Protein AF-A0A8C5EIG4-F1 (afdb_monomer)

Secondary structure (DSSP, 8-state):
-HHHHHHHHHHHHT-----------------------------------S-----------HHHHTTTS----HHHHHHHHHHHHHHHHHHHHHHHHHHHHHTT-GGGTTTEEE--GGGT-EEE---HHHHIIIIISHHHHHHHHHHHHHHHHHHHHH-GGGHHHHHHHHHHHHHHHHHHHHHHHHHHHHHHHHHHHHTT--HHHHHHHHHHHHHHTTSTTHHHHHHGGG-SS-TTHHHHHHHHHHHHHHHHHHHHHHHHH-SSS---HHHHHHHHS-GGGTSSS----HHHHHHHHT-------TTHHHHHHHHHHHHHHHHHHHHHHHTT--TTHHHH-HHHHTTS-HHHHHHHHHHHHHHHHHHHHHHHHHHHHHHHHTT--PPPPPPPGGG--SGGG--S-HHHHHHHIIIIIHHHHTTS--HHHHHHHHHHHHHHHHHHH---HHHHHHHHHHHHHHHHHHHHHHHHTSTTHHHHHHSS-HHHHHHHHHHHHHHHHHHHHHHHHHHHT-HHHHHHHHIIIIIISTTHHHHHHHHHHHHHHHHHHHHHHHHHHHHSPPPPPPPPPP------------------------------

Structure (mmCIF, N/CA/C/O backbone):
data_AF-A0A8C5EIG4-F1
#
_entry.id   AF-A0A8C5EIG4-F1
#
loop_
_atom_site.group_PDB
_atom_site.id
_atom_site.type_symbol
_atom_site.label_atom_id
_atom_site.label_alt_id
_atom_site.label_comp_id
_atom_site.label_asym_id
_atom_site.label_entity_id
_atom_site.label_seq_id
_atom_site.pdbx_PDB_ins_code
_atom_site.Cartn_x
_atom_site.Cartn_y
_atom_site.Cartn_z
_atom_site.occupancy
_atom_site.B_iso_or_equiv
_atom_site.auth_seq_id
_atom_site.auth_comp_id
_atom_site.auth_asym_id
_atom_site.auth_atom_id
_atom_site.pdbx_PDB_model_num
ATOM 1 N N . MET A 1 1 ? -0.399 0.894 -3.585 1.00 27.52 1 MET A N 1
ATOM 2 C CA . MET A 1 1 ? -1.301 0.373 -4.623 1.00 27.52 1 MET A CA 1
ATOM 3 C C . MET A 1 1 ? -2.767 0.634 -4.328 1.00 27.52 1 MET A C 1
ATOM 5 O O . MET A 1 1 ? -3.418 1.225 -5.170 1.00 27.52 1 MET A O 1
ATOM 9 N N . TRP A 1 2 ? -3.322 0.223 -3.180 1.00 36.66 2 TRP A N 1
ATOM 10 C CA . TRP A 1 2 ? -4.748 0.441 -2.827 1.00 36.66 2 TRP A CA 1
ATOM 11 C C . TRP A 1 2 ? -5.197 1.900 -3.013 1.00 36.66 2 TRP A C 1
ATOM 13 O O . TRP A 1 2 ? -6.252 2.173 -3.571 1.00 36.66 2 TRP A O 1
ATOM 23 N N . VAL A 1 3 ? -4.299 2.810 -2.641 1.00 33.59 3 VAL A N 1
ATOM 24 C CA . VAL A 1 3 ? -4.380 4.276 -2.707 1.00 33.59 3 VAL A CA 1
ATOM 25 C C . VAL A 1 3 ? -4.205 4.839 -4.145 1.00 33.59 3 VAL A C 1
ATOM 27 O O . VAL A 1 3 ? -4.353 6.024 -4.383 1.00 33.59 3 VAL A O 1
ATOM 30 N N . ALA A 1 4 ? -3.904 4.022 -5.156 1.00 31.56 4 ALA A N 1
ATOM 31 C CA . ALA A 1 4 ? -3.732 4.466 -6.555 1.00 31.56 4 ALA A CA 1
ATOM 32 C C . ALA A 1 4 ? -4.567 3.650 -7.566 1.00 31.56 4 ALA A C 1
ATOM 34 O O . ALA A 1 4 ? -4.999 4.170 -8.596 1.00 31.56 4 ALA A O 1
ATOM 35 N N . LEU A 1 5 ? -4.934 2.415 -7.204 1.00 35.84 5 LEU A N 1
ATOM 36 C CA . LEU A 1 5 ? -6.149 1.761 -7.697 1.00 35.84 5 LEU A CA 1
ATOM 37 C C . LEU A 1 5 ? -7.374 2.652 -7.467 1.00 35.84 5 LEU A C 1
ATOM 39 O O . LEU A 1 5 ? -8.255 2.703 -8.319 1.00 35.84 5 LEU A O 1
ATOM 43 N N . TRP A 1 6 ? -7.394 3.384 -6.350 1.00 38.66 6 TRP A N 1
ATOM 44 C CA . TRP A 1 6 ? -8.413 4.376 -6.034 1.00 38.66 6 TRP A CA 1
ATOM 45 C C . TRP A 1 6 ? -8.579 5.439 -7.135 1.00 38.66 6 TRP A C 1
ATOM 47 O O . TRP A 1 6 ? -9.664 5.561 -7.707 1.00 38.66 6 TRP A O 1
ATOM 57 N N . ASP A 1 7 ? -7.502 6.136 -7.517 1.00 35.16 7 ASP A N 1
ATOM 58 C CA . ASP A 1 7 ? -7.537 7.108 -8.621 1.00 35.16 7 ASP A CA 1
ATOM 59 C C . ASP A 1 7 ? -7.853 6.440 -9.976 1.00 35.16 7 ASP A C 1
ATOM 61 O O . ASP A 1 7 ? -8.598 7.006 -10.777 1.00 35.16 7 ASP A O 1
ATOM 65 N N . SER A 1 8 ? -7.392 5.205 -10.222 1.00 30.33 8 SER A N 1
ATOM 66 C CA . SER A 1 8 ? -7.729 4.453 -11.447 1.00 30.33 8 SER A CA 1
ATOM 67 C C . SER A 1 8 ? -9.223 4.099 -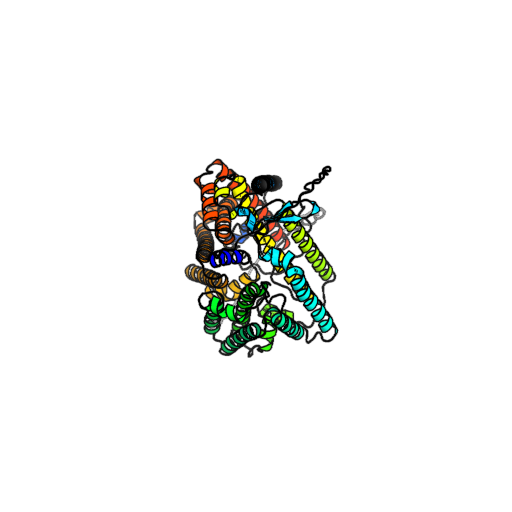11.553 1.00 30.33 8 SER A C 1
ATOM 69 O O . SER A 1 8 ? -9.806 4.191 -12.635 1.00 30.33 8 SER A O 1
ATOM 71 N N . VAL A 1 9 ? -9.874 3.735 -10.443 1.00 31.94 9 VAL A N 1
ATOM 72 C CA . VAL A 1 9 ? -11.332 3.518 -10.374 1.00 31.94 9 VAL A CA 1
ATOM 73 C C . VAL A 1 9 ? -12.079 4.848 -10.534 1.00 31.94 9 VAL A C 1
ATOM 75 O O . VAL A 1 9 ? -13.035 4.935 -11.308 1.00 31.94 9 VAL A O 1
ATOM 78 N N . ARG A 1 10 ? -11.610 5.912 -9.872 1.00 34.78 10 ARG A N 1
ATOM 79 C CA . ARG A 1 10 ? -12.217 7.250 -9.922 1.00 34.78 10 ARG A CA 1
ATOM 80 C C . ARG A 1 10 ? -12.170 7.873 -11.323 1.00 34.78 10 ARG A C 1
ATOM 82 O O . ARG A 1 10 ? -13.164 8.442 -11.768 1.00 34.78 10 ARG A O 1
ATOM 89 N N . MET A 1 11 ? -11.059 7.715 -12.045 1.00 26.83 11 MET A N 1
ATOM 90 C CA . MET A 1 11 ? -10.893 8.182 -13.430 1.00 26.83 11 MET A CA 1
ATOM 91 C C . MET A 1 11 ? -11.900 7.537 -14.394 1.00 26.83 11 MET A C 1
ATOM 93 O O . MET A 1 11 ? -12.436 8.223 -15.265 1.00 26.83 11 MET A O 1
ATOM 97 N N . LEU A 1 12 ? -12.210 6.248 -14.210 1.00 27.17 12 LEU A N 1
ATOM 98 C CA . LEU A 1 12 ? -13.234 5.547 -14.994 1.00 27.17 12 LEU A CA 1
ATOM 99 C C . LEU A 1 12 ? -14.658 6.029 -14.664 1.00 27.17 12 LEU A C 1
ATOM 101 O O . LEU A 1 12 ? -15.499 6.080 -15.557 1.00 27.17 12 LEU A O 1
ATOM 105 N N . SER A 1 13 ? -14.919 6.428 -13.415 1.00 25.39 13 SER A N 1
ATOM 106 C CA . SER A 1 13 ? -16.232 6.924 -12.975 1.00 25.39 13 SER A CA 1
ATOM 107 C C . SER A 1 13 ? -16.555 8.356 -13.426 1.00 25.39 13 SER A C 1
ATOM 109 O O . SER A 1 13 ? -17.727 8.724 -13.451 1.00 25.39 13 SER A O 1
ATOM 111 N N . LEU A 1 14 ? -15.551 9.181 -13.747 1.00 26.09 14 LEU A N 1
ATOM 112 C CA . LEU A 1 14 ? -15.729 10.616 -14.033 1.00 26.09 14 LEU A CA 1
ATOM 113 C C . LEU A 1 14 ? -15.746 10.971 -15.531 1.00 26.09 14 LEU A C 1
ATOM 115 O O . LEU A 1 14 ? -15.871 12.142 -15.886 1.00 26.09 14 LEU A O 1
ATOM 119 N N . HIS A 1 15 ? -15.646 9.995 -16.437 1.00 23.23 15 HIS A N 1
ATOM 120 C CA . HIS A 1 15 ? -15.673 10.229 -17.889 1.00 23.23 15 HIS A CA 1
ATOM 121 C C . HIS A 1 15 ? -17.099 10.319 -18.478 1.00 23.23 15 HIS A C 1
ATOM 123 O O . HIS A 1 15 ? -17.448 9.619 -19.427 1.00 23.23 15 HIS A O 1
ATOM 129 N N . SER A 1 16 ? -17.901 11.254 -17.955 1.00 21.31 16 SER A N 1
ATOM 130 C CA . SER A 1 16 ? -19.108 11.772 -18.619 1.00 21.31 16 SER A CA 1
ATOM 131 C C . SER A 1 16 ? -18.923 13.276 -18.893 1.00 21.31 16 SER A C 1
ATOM 133 O O . SER A 1 16 ? -18.893 14.065 -17.947 1.00 21.31 16 SER A O 1
ATOM 135 N N . PRO A 1 17 ? -18.692 13.704 -20.151 1.00 22.86 17 PRO A N 1
ATOM 136 C CA . PRO A 1 17 ? -18.128 15.025 -20.426 1.00 22.86 17 PRO A CA 1
ATOM 137 C C . PRO A 1 17 ? -19.182 16.137 -20.540 1.00 22.86 17 PRO A C 1
ATOM 139 O O . PRO A 1 17 ? -19.817 16.302 -21.583 1.00 22.86 17 PRO A O 1
ATOM 142 N N . VAL A 1 18 ? -19.271 16.990 -19.518 1.00 21.23 18 VAL A N 1
ATOM 143 C CA . VAL A 1 18 ? -19.865 18.333 -19.638 1.00 21.23 18 VAL A CA 1
ATOM 144 C C . VAL A 1 18 ? -18.753 19.335 -19.967 1.00 21.23 18 VAL A C 1
ATOM 146 O O . VAL A 1 18 ? -17.718 19.367 -19.305 1.00 21.23 18 VAL A O 1
ATOM 149 N N . LYS A 1 19 ? -18.942 20.139 -21.019 1.00 21.02 19 LYS A N 1
ATOM 150 C CA . LYS A 1 19 ? -18.007 21.208 -21.408 1.00 21.02 19 LYS A CA 1
ATOM 151 C C . LYS A 1 19 ? -18.289 22.490 -20.628 1.00 21.02 19 LYS A C 1
ATOM 153 O O . LYS A 1 19 ? -19.451 22.854 -20.477 1.00 21.02 19 LYS A O 1
ATOM 158 N N . GLN A 1 20 ? -17.238 23.238 -20.306 1.00 22.11 20 GLN A N 1
ATOM 159 C CA . GLN A 1 20 ? -17.306 24.689 -20.118 1.00 22.11 20 GLN A CA 1
ATOM 160 C C . GLN A 1 20 ? -16.006 25.335 -20.613 1.00 22.11 20 GLN A C 1
ATOM 162 O O . GLN A 1 20 ? -14.933 24.735 -20.520 1.00 22.11 20 GLN A O 1
ATOM 167 N N . ASP A 1 21 ? -16.127 26.515 -21.219 1.00 21.12 21 ASP A N 1
ATOM 168 C CA . ASP A 1 21 ? -15.079 27.110 -22.050 1.00 21.12 21 ASP A CA 1
ATOM 169 C C . ASP A 1 21 ? -14.140 28.059 -21.289 1.00 21.12 21 ASP A C 1
ATOM 171 O O . ASP A 1 21 ? -14.494 28.693 -20.296 1.00 21.12 21 ASP A O 1
ATOM 175 N N . THR A 1 22 ? -12.907 28.160 -21.784 1.00 23.73 22 THR A N 1
ATOM 176 C CA . THR A 1 22 ? -11.833 28.977 -21.205 1.00 23.73 22 THR A CA 1
ATOM 177 C C . THR A 1 22 ? -11.807 30.396 -21.761 1.00 23.73 22 THR A C 1
ATOM 179 O O . THR A 1 22 ? -11.866 30.567 -22.978 1.00 23.73 22 THR A O 1
ATOM 182 N N . HIS A 1 23 ? -11.500 31.385 -20.918 1.00 22.39 23 HIS A N 1
ATOM 183 C CA . HIS A 1 23 ? -10.892 32.643 -21.362 1.00 22.39 23 HIS A CA 1
ATOM 184 C C . HIS A 1 23 ? -9.592 32.936 -20.603 1.00 22.39 23 HIS A C 1
ATOM 186 O O . HIS A 1 23 ? -9.437 32.600 -19.431 1.00 22.39 23 HIS A O 1
ATOM 192 N N . THR A 1 24 ? -8.632 33.531 -21.309 1.00 23.77 24 THR A N 1
ATOM 193 C CA . THR A 1 24 ? -7.235 33.704 -20.884 1.00 23.77 24 THR A CA 1
ATOM 194 C C . THR A 1 24 ? -6.814 35.164 -20.947 1.00 23.77 24 THR A C 1
ATOM 196 O O . THR A 1 24 ? -7.150 35.832 -21.921 1.00 23.77 24 THR A O 1
ATOM 199 N N . HIS A 1 25 ? -5.948 35.607 -20.035 1.00 23.28 25 HIS A N 1
ATOM 200 C CA . HIS A 1 25 ? -5.066 36.752 -20.283 1.00 23.28 25 HIS A CA 1
ATOM 201 C C . HIS A 1 25 ? -3.641 36.473 -19.794 1.00 23.28 25 HIS A C 1
ATOM 203 O O . HIS A 1 25 ? -3.420 35.738 -18.834 1.00 23.28 25 HIS A O 1
ATOM 209 N N . THR A 1 26 ? -2.668 37.043 -20.503 1.00 23.06 26 THR A N 1
ATOM 210 C CA . THR A 1 26 ? -1.229 36.791 -20.353 1.00 23.06 26 THR A CA 1
ATOM 211 C C . THR A 1 26 ? -0.468 38.098 -20.198 1.00 23.06 26 THR A C 1
ATOM 213 O O . THR A 1 26 ? -0.736 39.027 -20.953 1.00 23.06 26 THR A O 1
ATOM 216 N N . HIS A 1 27 ? 0.564 38.128 -19.354 1.00 22.98 27 HIS A N 1
ATOM 217 C CA . HIS A 1 27 ? 1.661 39.090 -19.486 1.00 22.98 27 HIS A CA 1
ATOM 218 C C . HIS A 1 27 ? 3.011 38.425 -19.196 1.00 22.98 27 HIS A C 1
ATOM 220 O O . HIS A 1 27 ? 3.109 37.485 -18.410 1.00 22.98 27 HIS A O 1
ATOM 226 N N . THR A 1 28 ? 4.049 38.907 -19.875 1.00 23.00 28 THR A N 1
ATOM 227 C CA . THR A 1 28 ? 5.405 38.343 -19.888 1.00 23.00 28 THR A CA 1
ATOM 228 C C . THR A 1 28 ? 6.427 39.380 -19.450 1.00 23.00 28 THR A C 1
ATOM 230 O O . THR A 1 28 ? 6.389 40.494 -19.962 1.00 23.00 28 THR A O 1
ATOM 233 N N . HIS A 1 29 ? 7.415 38.992 -18.642 1.00 23.16 29 HIS A N 1
ATOM 234 C CA . HIS A 1 29 ? 8.705 39.686 -18.587 1.00 23.16 29 HIS A CA 1
ATOM 235 C C . HIS A 1 29 ? 9.853 38.692 -18.381 1.00 23.16 29 HIS A C 1
ATOM 237 O O . HIS A 1 29 ? 9.710 37.681 -17.697 1.00 23.16 29 HIS A O 1
ATOM 243 N N . THR A 1 30 ? 10.993 38.974 -19.009 1.00 23.08 30 THR A N 1
ATOM 244 C CA . THR A 1 30 ? 12.170 38.096 -19.068 1.00 23.08 30 THR A CA 1
ATOM 245 C C . THR A 1 30 ? 13.376 38.733 -18.393 1.00 23.08 30 THR A C 1
ATOM 247 O O . THR A 1 30 ? 13.726 39.854 -18.752 1.00 23.08 30 THR A O 1
ATOM 250 N N . HIS A 1 31 ? 14.102 37.991 -17.554 1.00 22.64 31 HIS A N 1
ATOM 251 C CA . HIS A 1 31 ? 15.496 38.304 -17.221 1.00 22.64 31 HIS A CA 1
ATOM 252 C C . HIS A 1 31 ? 16.351 37.030 -17.144 1.00 22.64 31 HIS A C 1
ATOM 254 O O . HIS A 1 31 ? 15.894 35.976 -16.709 1.00 22.64 31 HIS A O 1
ATOM 260 N N . ARG A 1 32 ? 17.607 37.131 -17.596 1.00 21.91 32 ARG A N 1
ATOM 261 C CA . ARG A 1 32 ? 18.649 36.101 -17.426 1.00 21.91 32 ARG A CA 1
ATOM 262 C C . ARG A 1 32 ? 19.338 36.293 -16.071 1.00 21.91 32 ARG A C 1
ATOM 264 O O . ARG A 1 32 ? 19.557 37.443 -15.709 1.00 21.91 32 ARG A O 1
ATOM 271 N N . VAL A 1 33 ? 19.857 35.217 -15.463 1.00 22.61 33 VAL A N 1
ATOM 272 C CA . VAL A 1 33 ? 21.291 35.099 -15.095 1.00 22.61 33 VAL A CA 1
ATOM 273 C C . VAL A 1 33 ? 21.657 33.682 -14.601 1.00 22.61 33 VAL A C 1
ATOM 275 O O . VAL A 1 33 ? 20.936 33.083 -13.822 1.00 22.61 33 VAL A O 1
ATOM 278 N N . ARG A 1 34 ? 22.798 33.203 -15.123 1.00 21.47 34 ARG A N 1
ATOM 279 C CA . ARG A 1 34 ? 23.770 32.158 -14.703 1.00 21.47 34 ARG A CA 1
ATOM 280 C C . ARG A 1 34 ? 23.363 30.948 -13.828 1.00 21.47 34 ARG A C 1
ATOM 282 O O . ARG A 1 34 ? 22.734 31.042 -12.787 1.00 21.47 34 ARG A O 1
ATOM 289 N N . SER A 1 35 ? 23.918 29.809 -14.241 1.00 21.39 35 SER A N 1
ATOM 290 C CA . SER A 1 35 ? 23.929 28.490 -13.598 1.00 21.39 35 SER A CA 1
ATOM 291 C C . SER A 1 35 ? 24.806 28.382 -12.344 1.00 21.39 35 SER A C 1
ATOM 293 O O . SER A 1 35 ? 25.901 28.944 -12.314 1.00 21.39 35 SER A O 1
ATOM 295 N N . VAL A 1 36 ? 24.420 27.493 -11.423 1.00 21.20 36 VAL A N 1
ATOM 296 C CA . VAL A 1 36 ? 25.326 26.804 -10.485 1.00 21.20 36 VAL A CA 1
ATOM 297 C C . VAL A 1 36 ? 24.981 25.310 -10.510 1.00 21.20 36 VAL A C 1
ATOM 299 O O . VAL A 1 36 ? 23.816 24.953 -10.353 1.00 21.20 36 VAL A O 1
ATOM 302 N N . ASN A 1 37 ? 25.972 24.442 -10.730 1.00 21.41 37 ASN A N 1
ATOM 303 C CA . ASN A 1 37 ? 25.786 22.988 -10.762 1.00 21.41 37 ASN A CA 1
ATOM 304 C C . ASN A 1 37 ? 26.067 22.373 -9.387 1.00 21.41 37 ASN A C 1
ATOM 306 O O . ASN A 1 37 ? 27.192 22.477 -8.909 1.00 21.41 37 ASN A O 1
ATOM 310 N N . TRP A 1 38 ? 25.103 21.634 -8.835 1.00 19.67 38 TRP A N 1
ATOM 311 C CA . TRP A 1 38 ? 25.338 20.606 -7.816 1.00 19.67 38 TRP A CA 1
ATOM 312 C C . TRP A 1 38 ? 24.400 19.425 -8.086 1.00 19.67 38 TRP A C 1
ATOM 314 O O . TRP A 1 38 ? 23.184 19.593 -8.101 1.00 19.67 38 TRP A O 1
ATOM 324 N N . PHE A 1 39 ? 24.964 18.243 -8.340 1.00 19.88 39 PHE A N 1
ATOM 325 C CA . PHE A 1 39 ? 24.222 17.028 -8.693 1.00 19.88 39 PHE A CA 1
ATOM 326 C C . PHE A 1 39 ? 24.734 15.823 -7.894 1.00 19.88 39 PHE A C 1
ATOM 328 O O . PHE A 1 39 ? 25.929 15.708 -7.649 1.00 19.88 39 PHE A O 1
ATOM 335 N N . PHE A 1 40 ? 23.800 14.933 -7.544 1.00 21.23 40 PHE A N 1
ATOM 336 C CA . PHE A 1 40 ? 23.971 13.539 -7.113 1.00 21.23 40 PHE A CA 1
ATOM 337 C C . PHE A 1 40 ? 25.245 13.147 -6.339 1.00 21.23 40 PHE A C 1
ATOM 339 O O . PHE A 1 40 ? 26.253 12.748 -6.919 1.00 21.23 40 PHE A O 1
ATOM 346 N N . THR A 1 41 ? 25.102 13.011 -5.021 1.00 19.91 41 THR A N 1
ATOM 347 C CA . THR A 1 41 ? 25.700 11.876 -4.300 1.00 19.91 41 THR A CA 1
ATOM 348 C C . THR A 1 41 ? 24.663 10.748 -4.172 1.00 19.91 41 THR A C 1
ATOM 350 O O . THR A 1 41 ? 23.475 11.029 -3.995 1.00 19.91 41 THR A O 1
ATOM 353 N N . PRO A 1 42 ? 25.055 9.464 -4.282 1.00 22.27 42 PRO A N 1
ATOM 354 C CA . PRO A 1 42 ? 24.137 8.350 -4.066 1.00 22.27 42 PRO A CA 1
ATOM 355 C C . PRO A 1 42 ? 23.800 8.215 -2.574 1.00 22.27 42 PRO A C 1
ATOM 357 O O . PRO A 1 42 ? 24.695 8.220 -1.727 1.00 22.27 42 PRO A O 1
ATOM 360 N N . PHE A 1 43 ? 22.515 8.061 -2.246 1.00 21.55 43 PHE A N 1
ATOM 361 C CA . PHE A 1 43 ? 22.066 7.859 -0.865 1.00 21.55 43 PHE A CA 1
ATOM 362 C C . PHE A 1 43 ? 22.603 6.531 -0.309 1.00 21.55 43 PHE A C 1
ATOM 364 O O . PHE A 1 43 ? 22.162 5.449 -0.693 1.00 21.55 43 PHE A O 1
ATOM 371 N N . ASN A 1 44 ? 23.564 6.615 0.612 1.00 21.39 44 ASN A N 1
ATOM 372 C CA . ASN A 1 44 ? 24.140 5.451 1.272 1.00 21.39 44 ASN A CA 1
ATOM 373 C C . ASN A 1 44 ? 23.171 4.928 2.349 1.00 21.39 44 ASN A C 1
ATOM 375 O O . ASN A 1 44 ? 23.014 5.548 3.401 1.00 21.39 44 ASN A O 1
ATOM 379 N N . ALA A 1 45 ? 22.517 3.793 2.089 1.00 23.69 45 ALA A N 1
ATOM 380 C CA . ALA A 1 45 ? 21.455 3.211 2.919 1.00 23.69 45 ALA A CA 1
ATOM 381 C C . ALA A 1 45 ? 21.966 2.543 4.222 1.00 23.69 45 ALA A C 1
ATOM 383 O O . ALA A 1 45 ? 21.580 1.428 4.563 1.00 23.69 45 ALA A O 1
ATOM 384 N N . SER A 1 46 ? 22.840 3.230 4.962 1.00 21.16 46 SER A N 1
ATOM 385 C CA . SER A 1 46 ? 23.545 2.722 6.149 1.00 21.16 46 SER A CA 1
ATOM 386 C C . SER A 1 46 ? 22.954 3.202 7.490 1.00 21.16 46 SER A C 1
ATOM 388 O O . SER A 1 46 ? 23.574 3.003 8.532 1.00 21.16 46 SER A O 1
ATOM 390 N N . ALA A 1 47 ? 21.780 3.846 7.482 1.00 20.67 47 ALA A N 1
ATOM 391 C CA . ALA A 1 47 ? 21.174 4.485 8.662 1.00 20.67 47 ALA A CA 1
ATOM 392 C C . ALA A 1 47 ? 19.947 3.748 9.252 1.00 20.67 47 ALA A C 1
ATOM 394 O O . ALA A 1 47 ? 19.383 4.201 10.244 1.00 20.67 47 ALA A O 1
ATOM 395 N N . HIS A 1 48 ? 19.528 2.612 8.679 1.00 25.80 48 HIS A N 1
ATOM 396 C CA . HIS A 1 48 ? 18.333 1.865 9.110 1.00 25.80 48 HIS A CA 1
ATOM 397 C C . HIS A 1 48 ? 18.659 0.605 9.925 1.00 25.80 48 HIS A C 1
ATOM 399 O O . HIS A 1 48 ? 18.335 -0.515 9.534 1.00 25.80 48 HIS A O 1
ATOM 405 N N . GLY A 1 49 ? 19.269 0.801 11.095 1.00 23.42 49 GLY A N 1
ATOM 406 C CA . GLY A 1 49 ? 19.259 -0.198 12.168 1.00 23.42 49 GLY A CA 1
ATOM 407 C C . GLY A 1 49 ? 18.012 -0.068 13.056 1.00 23.42 49 GLY A C 1
ATOM 408 O O . GLY A 1 49 ? 17.458 1.019 13.193 1.00 23.42 49 GLY A O 1
ATOM 409 N N . ASN A 1 50 ? 17.620 -1.162 13.719 1.00 25.28 50 ASN A N 1
ATOM 410 C CA . ASN A 1 50 ? 16.666 -1.190 14.845 1.00 25.28 50 ASN A CA 1
ATOM 411 C C . ASN A 1 50 ? 15.190 -0.833 14.545 1.00 25.28 50 ASN A C 1
ATOM 413 O O . ASN A 1 50 ? 14.582 -0.055 15.280 1.00 25.28 50 ASN A O 1
ATOM 417 N N . LEU A 1 51 ? 14.581 -1.438 13.515 1.00 23.80 51 LEU A N 1
ATOM 418 C CA . LEU A 1 51 ? 13.123 -1.343 13.272 1.00 23.80 51 LEU A CA 1
ATOM 419 C C . LEU A 1 51 ? 12.451 -2.641 12.764 1.00 23.80 51 LEU A C 1
ATOM 421 O O . LEU A 1 51 ? 11.291 -2.613 12.360 1.00 23.80 51 LEU A O 1
ATOM 425 N N . TYR A 1 52 ? 13.154 -3.780 12.818 1.00 22.72 52 TYR A N 1
ATOM 426 C CA . TYR A 1 52 ? 12.653 -5.089 12.358 1.00 22.72 52 TYR A CA 1
ATOM 427 C C . TYR A 1 52 ? 12.289 -6.076 13.478 1.00 22.72 52 TYR A C 1
ATOM 429 O O . TYR A 1 52 ? 11.829 -7.177 13.186 1.00 22.72 52 TYR A O 1
ATOM 437 N N . ASN A 1 53 ? 12.450 -5.698 14.748 1.00 24.75 53 ASN A N 1
ATOM 438 C CA . ASN A 1 53 ? 12.180 -6.598 15.869 1.00 24.75 53 ASN A CA 1
ATOM 439 C C . ASN A 1 53 ? 10.722 -7.102 15.875 1.00 24.75 53 ASN A C 1
ATOM 441 O O . ASN A 1 53 ? 9.796 -6.414 15.437 1.00 24.75 53 ASN A O 1
ATOM 445 N N . GLU A 1 54 ? 10.569 -8.323 16.385 1.00 26.12 54 GLU A N 1
ATOM 446 C CA . GLU A 1 54 ? 9.312 -8.977 16.760 1.00 26.12 54 GLU A CA 1
ATOM 447 C C . GLU A 1 54 ? 8.246 -9.064 15.648 1.00 26.12 54 GLU A C 1
ATOM 449 O O . GLU A 1 54 ? 7.420 -8.181 15.415 1.00 26.12 54 GLU A O 1
ATOM 454 N N . LEU A 1 55 ? 8.278 -10.193 14.943 1.00 22.92 55 LEU A N 1
ATOM 455 C CA . LEU A 1 55 ? 7.118 -10.989 14.530 1.00 22.92 55 LEU A CA 1
ATOM 456 C C . LEU A 1 55 ? 7.646 -12.416 14.285 1.00 22.92 55 LEU A C 1
ATOM 458 O O . LEU A 1 55 ? 8.730 -12.535 13.709 1.00 22.92 55 LEU A O 1
ATOM 462 N N . PRO A 1 56 ? 6.950 -13.491 14.698 1.00 21.48 56 PRO A N 1
ATOM 463 C CA . PRO A 1 56 ? 7.350 -14.842 14.322 1.00 21.48 56 PRO A CA 1
ATOM 464 C C . PRO A 1 56 ? 7.326 -15.009 12.801 1.00 21.48 56 PRO A C 1
ATOM 466 O O . PRO A 1 56 ? 6.455 -14.457 12.124 1.00 21.48 56 PRO A O 1
ATOM 469 N N . LEU A 1 57 ? 8.246 -15.813 12.268 1.00 24.70 57 LEU A N 1
ATOM 470 C CA . LEU A 1 57 ? 8.097 -16.353 10.921 1.00 24.70 57 LEU A CA 1
ATOM 471 C C . LEU A 1 57 ? 6.814 -17.193 10.893 1.00 24.70 57 LEU A C 1
ATOM 473 O O . LEU A 1 57 ? 6.733 -18.212 11.581 1.00 24.70 57 LEU A O 1
ATOM 477 N N . VAL A 1 58 ? 5.822 -16.778 10.098 1.00 26.28 58 VAL A N 1
ATOM 478 C CA . VAL A 1 58 ? 4.748 -17.686 9.666 1.00 26.28 58 VAL A CA 1
ATOM 479 C C . VAL A 1 58 ? 5.439 -18.892 9.037 1.00 26.28 58 VAL A C 1
ATOM 481 O O . VAL A 1 58 ? 6.370 -18.708 8.254 1.00 26.28 58 VAL A O 1
ATOM 484 N N . SER A 1 59 ? 5.065 -20.102 9.453 1.00 24.34 59 SER A N 1
ATOM 485 C CA . SER A 1 59 ? 5.883 -21.306 9.281 1.00 24.34 59 SER A CA 1
ATOM 486 C C . SER A 1 59 ? 6.079 -21.688 7.811 1.00 24.34 59 SER A C 1
ATOM 488 O O . SER A 1 59 ? 5.330 -22.494 7.259 1.00 24.34 59 SER A O 1
ATOM 490 N N . SER A 1 60 ? 7.113 -21.123 7.190 1.00 25.84 60 SER A N 1
ATOM 491 C CA . SER A 1 60 ? 7.575 -21.499 5.860 1.00 25.84 60 SER A CA 1
ATOM 492 C C . SER A 1 60 ? 7.969 -22.980 5.862 1.00 25.84 60 SER A C 1
ATOM 494 O O . SER A 1 60 ? 8.686 -23.403 6.775 1.00 25.84 60 SER A O 1
ATOM 496 N N . PRO A 1 61 ? 7.557 -23.782 4.863 1.00 24.42 61 PRO A N 1
ATOM 497 C CA . PRO A 1 61 ? 7.974 -25.177 4.787 1.00 24.42 61 PRO A CA 1
ATOM 498 C C . PRO A 1 61 ? 9.509 -25.267 4.682 1.00 24.42 61 PRO A C 1
ATOM 500 O O . PRO A 1 61 ? 10.130 -24.387 4.077 1.00 24.42 61 PRO A O 1
ATOM 503 N N . PRO A 1 62 ? 10.149 -26.307 5.250 1.00 25.16 62 PRO A N 1
ATOM 504 C CA . PRO A 1 62 ? 11.601 -26.327 5.476 1.00 25.16 62 PRO A CA 1
ATOM 505 C C . PRO A 1 62 ? 12.472 -26.224 4.204 1.00 25.16 62 PRO A C 1
ATOM 507 O O . PRO A 1 62 ? 13.631 -25.823 4.276 1.00 25.16 62 PRO A O 1
ATOM 510 N N . SER A 1 63 ? 11.921 -26.506 3.021 1.00 29.16 63 SER A N 1
ATOM 511 C CA . SER A 1 63 ? 12.572 -26.292 1.715 1.00 29.16 63 SER A CA 1
ATOM 512 C C . SER A 1 63 ? 12.734 -24.813 1.314 1.00 29.16 63 SER A C 1
ATOM 514 O O . SER A 1 63 ? 13.531 -24.482 0.427 1.00 29.16 63 SER A O 1
ATOM 516 N N . VAL A 1 64 ? 12.003 -23.903 1.965 1.00 35.75 64 VAL A N 1
ATOM 517 C CA . VAL A 1 64 ? 12.128 -22.449 1.784 1.00 35.75 64 VAL A CA 1
ATOM 518 C C . VAL A 1 64 ? 13.279 -21.901 2.629 1.00 35.75 64 VAL A C 1
ATOM 520 O O . VAL A 1 64 ? 14.101 -21.145 2.111 1.00 35.75 64 VAL A O 1
ATOM 523 N N . THR A 1 65 ? 13.393 -22.313 3.897 1.00 34.75 65 THR A N 1
ATOM 524 C CA . THR A 1 65 ? 14.435 -21.829 4.822 1.00 34.75 65 THR A CA 1
ATOM 525 C C . THR A 1 65 ? 15.851 -22.193 4.376 1.00 34.75 65 THR A C 1
ATOM 527 O O . THR A 1 65 ? 16.737 -21.344 4.486 1.00 34.75 65 THR A O 1
ATOM 530 N N . MET A 1 66 ? 16.063 -23.377 3.785 1.00 40.72 66 MET A N 1
ATOM 531 C CA . MET A 1 66 ? 17.385 -23.810 3.288 1.00 40.72 66 MET A CA 1
ATOM 532 C C . MET A 1 66 ? 17.985 -22.904 2.192 1.00 40.72 66 MET A C 1
ATOM 534 O O . MET A 1 66 ? 19.185 -22.947 1.956 1.00 40.72 66 MET A O 1
ATOM 538 N N . GLY A 1 67 ? 17.192 -22.052 1.528 1.00 53.41 67 GLY A N 1
ATOM 539 C CA . GLY A 1 67 ? 17.684 -21.172 0.456 1.00 53.41 67 GLY A CA 1
ATOM 540 C C . GLY A 1 67 ? 18.033 -19.734 0.867 1.00 53.41 67 GLY A C 1
ATOM 541 O O . GLY A 1 67 ? 18.567 -18.991 0.043 1.00 53.41 67 GLY A O 1
ATOM 542 N N . ILE A 1 68 ? 17.695 -19.300 2.089 1.00 60.81 68 ILE A N 1
ATOM 543 C CA . ILE A 1 68 ? 17.709 -17.868 2.458 1.00 60.81 68 ILE A CA 1
ATOM 544 C C . ILE A 1 68 ? 19.088 -17.402 2.945 1.00 60.81 68 ILE A C 1
ATOM 546 O O . ILE A 1 68 ? 19.509 -16.296 2.605 1.00 60.81 68 ILE A O 1
ATOM 550 N N . LYS A 1 69 ? 19.820 -18.227 3.709 1.00 65.31 69 LYS A N 1
ATOM 551 C CA . LYS A 1 69 ? 21.136 -17.853 4.272 1.00 65.31 69 LYS A CA 1
ATOM 552 C C . LYS A 1 69 ? 22.298 -17.915 3.261 1.00 65.31 69 LYS A C 1
ATOM 554 O O . LYS A 1 69 ? 23.352 -17.321 3.511 1.00 65.31 69 LYS A O 1
ATOM 559 N N . ALA A 1 70 ? 22.070 -18.531 2.098 1.00 80.25 70 ALA A N 1
ATOM 560 C CA . ALA A 1 70 ? 23.031 -18.778 1.022 1.00 80.25 70 ALA A CA 1
ATOM 561 C C . ALA A 1 70 ? 23.785 -17.514 0.552 1.00 80.25 70 ALA A C 1
ATOM 563 O O . ALA A 1 70 ? 23.225 -16.618 -0.096 1.00 80.25 70 ALA A O 1
ATOM 564 N N . ALA A 1 71 ? 25.080 -17.430 0.862 1.00 85.44 71 ALA A N 1
ATOM 565 C CA . ALA A 1 71 ? 25.927 -16.289 0.512 1.00 85.44 71 ALA A CA 1
ATOM 566 C C . ALA A 1 71 ? 26.384 -16.305 -0.961 1.00 85.44 71 ALA A C 1
ATOM 568 O O . ALA A 1 71 ? 26.602 -17.360 -1.553 1.00 85.44 71 ALA A O 1
ATOM 569 N N . LEU A 1 72 ? 26.600 -15.114 -1.534 1.00 91.12 72 LEU A N 1
ATOM 570 C CA . LEU A 1 72 ? 27.278 -14.934 -2.824 1.00 91.12 72 LEU A CA 1
ATOM 571 C C . LEU A 1 72 ? 28.618 -14.195 -2.647 1.00 91.12 72 LEU A C 1
ATOM 573 O O . LEU A 1 72 ? 28.775 -13.432 -1.687 1.00 91.12 72 LEU A O 1
ATOM 577 N N . PRO A 1 73 ? 29.589 -14.379 -3.563 1.00 92.62 73 PRO A N 1
ATOM 578 C CA . PRO A 1 73 ? 30.847 -13.641 -3.550 1.00 92.62 73 PRO A CA 1
ATOM 579 C C . PRO A 1 73 ? 30.642 -12.120 -3.538 1.00 92.62 73 PRO A C 1
ATOM 581 O O . PRO A 1 73 ? 29.822 -11.576 -4.276 1.00 92.62 73 PRO A O 1
ATOM 584 N N . LYS A 1 74 ? 31.443 -11.400 -2.741 1.00 91.94 74 LYS A N 1
ATOM 585 C CA . LYS A 1 74 ? 31.309 -9.936 -2.602 1.00 91.94 74 LYS A CA 1
ATOM 586 C C . LYS A 1 74 ? 31.443 -9.198 -3.941 1.00 91.94 74 LYS A C 1
ATOM 588 O O . LYS A 1 74 ? 30.696 -8.257 -4.176 1.00 91.94 74 LYS A O 1
ATOM 593 N N . TYR A 1 75 ? 32.344 -9.634 -4.829 1.00 94.31 75 TYR A N 1
ATOM 594 C CA . TYR A 1 75 ? 32.532 -9.013 -6.150 1.00 94.31 75 TYR A CA 1
ATOM 595 C C . TYR A 1 75 ? 31.289 -9.142 -7.047 1.00 94.31 75 TYR A C 1
ATOM 597 O O . TYR A 1 75 ? 30.936 -8.193 -7.741 1.00 94.31 75 TYR A O 1
ATOM 605 N N . GLU A 1 76 ? 30.591 -10.278 -6.985 1.00 94.69 76 GLU A N 1
ATOM 606 C CA . GLU A 1 76 ? 29.363 -10.552 -7.738 1.00 94.69 76 GLU A CA 1
ATOM 607 C C . GLU A 1 76 ? 28.226 -9.638 -7.256 1.00 94.69 76 GLU A C 1
ATOM 609 O O . GLU A 1 76 ? 27.547 -9.000 -8.058 1.00 94.69 76 GLU A O 1
ATOM 614 N N . LEU A 1 77 ? 28.106 -9.467 -5.936 1.00 94.19 77 LEU A N 1
ATOM 615 C CA . LEU A 1 77 ? 27.155 -8.544 -5.312 1.00 94.19 77 LEU A CA 1
ATOM 616 C C . LEU A 1 77 ? 27.459 -7.067 -5.633 1.00 94.19 77 LEU A C 1
ATOM 618 O O . LEU A 1 77 ? 26.535 -6.305 -5.922 1.00 94.19 77 LEU A O 1
ATOM 622 N N . TYR A 1 78 ? 28.733 -6.653 -5.629 1.00 95.69 78 TYR A N 1
ATOM 623 C CA . TYR A 1 78 ? 29.126 -5.301 -6.051 1.00 95.69 78 TYR A CA 1
ATOM 624 C C . TYR A 1 78 ? 28.810 -5.055 -7.532 1.00 95.69 78 TYR A C 1
ATOM 626 O O . TYR A 1 78 ? 28.293 -3.989 -7.875 1.00 95.69 78 TYR A O 1
ATOM 634 N N . PHE A 1 79 ? 29.069 -6.038 -8.398 1.00 97.19 79 PHE A N 1
ATOM 635 C CA . PHE A 1 79 ? 28.749 -5.971 -9.822 1.00 97.19 79 PHE A CA 1
ATOM 636 C C . PHE A 1 79 ? 27.238 -5.830 -10.055 1.00 97.19 79 PHE A C 1
ATOM 638 O O . PHE A 1 79 ? 26.822 -4.882 -10.720 1.00 97.19 79 PHE A O 1
ATOM 645 N N . TYR A 1 80 ? 26.407 -6.678 -9.437 1.00 96.94 80 TYR A N 1
ATOM 646 C CA . TYR A 1 80 ? 24.944 -6.577 -9.532 1.00 96.94 80 TYR A CA 1
ATOM 647 C C . TYR A 1 80 ? 24.417 -5.219 -9.050 1.00 96.94 80 TYR A C 1
ATOM 649 O O . TYR A 1 80 ? 23.595 -4.603 -9.727 1.00 96.94 80 TYR A O 1
ATOM 657 N N . ASN A 1 81 ? 24.929 -4.706 -7.927 1.00 95.62 81 ASN A N 1
ATOM 658 C CA . ASN A 1 81 ? 24.545 -3.389 -7.419 1.00 95.62 81 ASN A CA 1
ATOM 659 C C . ASN A 1 81 ? 24.988 -2.247 -8.357 1.00 95.62 81 ASN A C 1
ATOM 661 O O . ASN A 1 81 ? 24.257 -1.279 -8.543 1.00 95.62 81 ASN A O 1
ATOM 665 N N . THR A 1 82 ? 26.159 -2.366 -8.988 1.00 97.38 82 THR A N 1
ATOM 666 C CA . THR A 1 82 ? 26.669 -1.371 -9.948 1.00 97.38 82 THR A CA 1
ATOM 667 C C . THR A 1 82 ? 25.837 -1.350 -11.229 1.00 97.38 82 THR A C 1
ATOM 669 O O . THR A 1 82 ? 25.426 -0.277 -11.669 1.00 97.38 82 THR A O 1
ATOM 672 N N . VAL A 1 83 ? 25.527 -2.526 -11.787 1.00 97.50 83 VAL A N 1
ATOM 673 C CA . VAL A 1 83 ? 24.630 -2.676 -12.944 1.00 97.50 83 VAL A CA 1
ATOM 674 C C . VAL A 1 83 ? 23.257 -2.077 -12.639 1.00 97.50 83 VAL A C 1
ATOM 676 O O . VAL A 1 83 ? 22.748 -1.295 -13.440 1.00 97.50 83 VAL A O 1
ATOM 679 N N . LEU A 1 84 ? 22.690 -2.379 -11.466 1.00 95.75 84 LEU A N 1
ATOM 680 C CA . LEU A 1 84 ? 21.405 -1.834 -11.032 1.00 95.75 84 LEU A CA 1
ATOM 681 C C . LEU A 1 84 ? 21.435 -0.301 -10.939 1.00 95.75 84 LEU A C 1
ATOM 683 O O . LEU A 1 84 ? 20.588 0.356 -11.539 1.00 95.75 84 LEU A O 1
ATOM 687 N N . CYS A 1 85 ? 22.416 0.283 -10.245 1.00 95.69 85 CYS A N 1
ATOM 688 C CA . CYS A 1 85 ? 22.538 1.738 -10.122 1.00 95.69 85 CYS A CA 1
ATOM 689 C C . CYS A 1 85 ? 22.656 2.428 -11.491 1.00 95.69 85 CYS A C 1
ATOM 691 O O . CYS A 1 85 ? 21.940 3.395 -11.751 1.00 95.69 85 CYS A O 1
ATOM 693 N N . LEU A 1 86 ? 23.512 1.920 -12.384 1.00 97.31 86 LEU A N 1
ATOM 694 C CA . LEU A 1 86 ? 23.681 2.476 -13.730 1.00 97.31 86 LEU A CA 1
ATOM 695 C C . LEU A 1 86 ? 22.393 2.362 -14.560 1.00 97.31 86 LEU A C 1
ATOM 697 O O . LEU A 1 86 ? 21.994 3.335 -15.200 1.00 97.31 86 LEU A O 1
ATOM 701 N N . ALA A 1 87 ? 21.703 1.220 -14.503 1.00 96.00 87 ALA A N 1
ATOM 702 C CA . ALA A 1 87 ? 20.427 1.026 -15.186 1.00 96.00 87 ALA A CA 1
ATOM 703 C C . ALA A 1 87 ? 19.316 1.939 -14.637 1.00 96.00 87 ALA A C 1
ATOM 705 O O . ALA A 1 87 ? 18.508 2.448 -15.413 1.00 96.00 87 ALA A O 1
ATOM 706 N N . MET A 1 88 ? 19.301 2.209 -13.327 1.00 94.25 88 MET A N 1
ATOM 707 C CA . MET A 1 88 ? 18.359 3.144 -12.704 1.00 94.25 88 MET A CA 1
ATOM 708 C C . MET A 1 88 ? 18.610 4.597 -13.126 1.00 94.25 88 MET A C 1
ATOM 710 O O . MET A 1 88 ? 17.656 5.295 -13.470 1.00 94.25 88 MET A O 1
ATOM 714 N N . PHE A 1 89 ? 19.870 5.050 -13.171 1.00 95.81 89 PHE A N 1
ATOM 715 C CA . PHE A 1 89 ? 20.207 6.381 -13.698 1.00 95.81 89 PHE A CA 1
ATOM 716 C C . PHE A 1 89 ? 19.891 6.509 -15.196 1.00 95.81 89 PHE A C 1
ATOM 718 O O . PHE A 1 89 ? 19.376 7.541 -15.624 1.00 95.81 89 PHE A O 1
ATOM 725 N N . TRP A 1 90 ? 20.130 5.454 -15.982 1.00 95.88 90 TRP A N 1
ATOM 726 C CA . TRP A 1 90 ? 19.774 5.393 -17.403 1.00 95.88 90 TRP A CA 1
ATOM 727 C C . TRP A 1 90 ? 18.255 5.459 -17.619 1.00 95.88 90 TRP A C 1
ATOM 729 O O . TRP A 1 90 ? 17.769 6.265 -18.408 1.00 95.88 90 TRP A O 1
ATOM 739 N N . ALA A 1 91 ? 17.471 4.674 -16.877 1.00 95.56 91 ALA A N 1
ATOM 740 C CA . ALA A 1 91 ? 16.012 4.751 -16.927 1.00 95.56 91 ALA A CA 1
ATOM 741 C C . ALA A 1 91 ? 15.501 6.146 -16.516 1.00 95.56 91 ALA A C 1
ATOM 743 O O . ALA A 1 91 ? 14.599 6.685 -17.157 1.00 95.56 91 ALA A O 1
ATOM 744 N N . ALA A 1 92 ? 16.094 6.757 -15.484 1.00 95.56 92 ALA A N 1
ATOM 745 C CA . ALA A 1 92 ? 15.730 8.098 -15.034 1.00 95.56 92 ALA A CA 1
ATOM 746 C C . ALA A 1 92 ? 16.010 9.175 -16.096 1.00 95.56 92 ALA A C 1
ATOM 748 O O . ALA A 1 92 ? 15.147 10.024 -16.326 1.00 95.56 92 ALA A O 1
ATOM 749 N N . SER A 1 93 ? 17.161 9.134 -16.783 1.00 96.81 93 SER A N 1
ATOM 750 C CA . SER A 1 93 ? 17.488 10.117 -17.827 1.00 96.81 93 SER A CA 1
ATOM 751 C C . SER A 1 93 ? 16.544 10.021 -19.029 1.00 96.81 93 SER A C 1
ATOM 753 O O . SER A 1 93 ? 16.041 11.048 -19.480 1.00 96.81 93 SER A O 1
ATOM 755 N N . TRP A 1 94 ? 16.197 8.809 -19.475 1.00 96.94 94 TRP A N 1
ATOM 756 C CA . TRP A 1 94 ? 15.207 8.596 -20.540 1.00 96.94 94 TRP A CA 1
ATOM 757 C C . TRP A 1 94 ? 13.802 9.100 -20.171 1.00 96.94 94 TRP A C 1
ATOM 759 O O . TRP A 1 94 ? 13.094 9.651 -21.017 1.00 96.94 94 TRP A O 1
ATOM 769 N N . VAL A 1 95 ? 13.384 8.952 -18.910 1.00 96.38 95 VAL A N 1
ATOM 770 C CA . VAL A 1 95 ? 12.094 9.475 -18.427 1.00 96.38 95 VAL A CA 1
ATOM 771 C C . VAL A 1 95 ? 12.126 11.001 -18.262 1.00 96.38 95 VAL A C 1
ATOM 773 O O . VAL A 1 95 ? 11.144 11.671 -18.591 1.00 96.38 95 VAL A O 1
ATOM 776 N N . PHE A 1 96 ? 13.251 11.577 -17.838 1.00 95.69 96 PHE A N 1
ATOM 777 C CA . PHE A 1 96 ? 13.477 13.025 -17.799 1.00 95.69 96 PHE A CA 1
ATOM 778 C C . PHE A 1 96 ? 13.473 13.658 -19.203 1.00 95.69 96 PHE A C 1
ATOM 780 O O . PHE A 1 96 ? 12.834 14.692 -19.416 1.00 95.69 96 PHE A O 1
ATOM 787 N N . GLU A 1 97 ? 14.122 13.029 -20.186 1.00 95.75 97 GLU A N 1
ATOM 788 C CA . GLU A 1 97 ? 14.109 13.458 -21.591 1.00 95.75 97 GLU A CA 1
ATOM 789 C C . GLU A 1 97 ? 12.687 13.402 -22.169 1.00 95.75 97 GLU A C 1
ATOM 791 O O . GLU A 1 97 ? 12.212 14.376 -22.760 1.00 95.75 97 GLU A O 1
ATOM 796 N N . ALA A 1 98 ? 11.958 12.306 -21.921 1.00 95.00 98 ALA A N 1
ATOM 797 C CA . ALA A 1 98 ? 10.560 12.174 -22.322 1.00 95.00 98 ALA A CA 1
ATOM 798 C C . ALA A 1 98 ? 9.663 13.245 -21.673 1.00 95.00 98 ALA A C 1
ATOM 800 O O . ALA A 1 98 ? 8.791 13.791 -22.350 1.00 95.00 98 ALA A O 1
ATOM 801 N N . SER A 1 99 ? 9.896 13.582 -20.400 1.00 93.56 99 SER A N 1
ATOM 802 C CA . SER A 1 99 ? 9.154 14.611 -19.654 1.00 93.56 99 SER A CA 1
ATOM 803 C C . SER A 1 99 ? 9.408 16.012 -20.215 1.00 93.56 99 SER A C 1
ATOM 805 O O . SER A 1 99 ? 8.479 16.705 -20.638 1.00 93.56 99 SER A O 1
ATOM 807 N N . SER A 1 100 ? 10.680 16.409 -20.274 1.00 91.81 100 SER A N 1
ATOM 808 C CA . SER A 1 100 ? 11.113 17.737 -20.721 1.00 91.81 100 SER A CA 1
ATOM 809 C C . SER A 1 100 ? 10.751 18.013 -22.184 1.00 91.81 100 SER A C 1
ATOM 811 O O . SER A 1 100 ? 10.212 19.078 -22.482 1.00 91.81 100 SER A O 1
ATOM 813 N N . SER A 1 101 ? 10.923 17.034 -23.078 1.00 92.69 101 SER A N 1
ATOM 814 C CA . SER A 1 101 ? 10.593 17.169 -24.507 1.00 92.69 101 SER A CA 1
ATOM 815 C C . SER A 1 101 ? 9.089 17.270 -24.800 1.00 92.69 101 SER A C 1
ATOM 817 O O . SER A 1 101 ? 8.701 17.669 -25.896 1.00 92.69 101 SER A O 1
ATOM 819 N N . ASN A 1 102 ? 8.217 16.905 -23.849 1.00 91.75 102 ASN A N 1
ATOM 820 C CA . ASN A 1 102 ? 6.764 16.820 -24.057 1.00 91.75 102 ASN A CA 1
ATOM 821 C C . ASN A 1 102 ? 5.934 17.758 -23.154 1.00 91.75 102 ASN A C 1
ATOM 823 O O . ASN A 1 102 ? 4.709 17.763 -23.256 1.00 91.75 102 ASN A O 1
ATOM 827 N N . VAL A 1 103 ? 6.573 18.615 -22.347 1.00 87.69 103 VAL A N 1
ATOM 828 C CA . VAL A 1 103 ? 5.962 19.547 -21.364 1.00 87.69 103 VAL A CA 1
ATOM 829 C C . VAL A 1 103 ? 4.862 20.488 -21.903 1.00 87.69 103 VAL A C 1
ATOM 831 O O . VAL A 1 103 ? 4.131 21.110 -21.127 1.00 87.69 103 VAL A O 1
ATOM 834 N N . ASN A 1 104 ? 4.731 20.618 -23.227 1.00 87.00 104 ASN A N 1
ATOM 835 C CA . ASN A 1 104 ? 3.746 21.469 -23.906 1.00 87.00 104 ASN A CA 1
ATOM 836 C C . ASN A 1 104 ? 2.691 20.687 -24.720 1.00 87.00 104 ASN A C 1
ATOM 838 O O . ASN A 1 104 ? 1.953 21.288 -25.501 1.00 87.00 104 ASN A O 1
ATOM 842 N N . ARG A 1 105 ? 2.576 19.360 -24.553 1.00 89.50 105 ARG A N 1
ATOM 843 C CA . ARG A 1 105 ? 1.463 18.588 -25.137 1.00 89.50 105 ARG A CA 1
ATOM 844 C C . ARG A 1 105 ? 0.128 19.009 -24.522 1.00 89.50 105 ARG A C 1
ATOM 846 O O . ARG A 1 105 ? 0.025 19.162 -23.309 1.00 89.50 105 ARG A O 1
ATOM 853 N N . LYS A 1 106 ? -0.927 19.090 -25.343 1.00 87.44 106 LYS A N 1
ATOM 854 C CA . LYS A 1 106 ? -2.296 19.395 -24.875 1.00 87.44 106 LYS A CA 1
ATOM 855 C C . LYS A 1 106 ? -2.797 18.404 -23.815 1.00 87.44 106 LYS A C 1
ATOM 857 O O . LYS A 1 106 ? -3.400 18.807 -22.834 1.00 87.44 106 LYS A O 1
ATOM 862 N N . THR A 1 107 ? -2.463 17.125 -23.971 1.00 86.12 107 THR A N 1
ATOM 863 C CA . THR A 1 107 ? -2.760 16.040 -23.017 1.00 86.12 107 THR A CA 1
ATOM 864 C C . THR A 1 107 ? -2.125 16.215 -21.638 1.00 86.12 107 THR A C 1
ATOM 866 O O . THR A 1 107 ? -2.569 15.571 -20.699 1.00 86.12 107 THR A O 1
ATOM 869 N N . PHE A 1 108 ? -1.102 17.062 -21.494 1.00 89.38 108 PHE A N 1
ATOM 870 C CA . PHE A 1 108 ? -0.470 17.331 -20.201 1.00 89.38 108 PHE A CA 1
ATOM 871 C C . PHE A 1 108 ? -1.104 18.544 -19.495 1.00 89.38 108 PHE A C 1
ATOM 873 O O . PHE A 1 108 ? -0.838 18.761 -18.321 1.00 89.38 108 PHE A O 1
ATOM 880 N N . GLN A 1 109 ? -1.934 19.352 -20.170 1.00 84.50 109 GLN A N 1
ATOM 881 C CA . GLN A 1 109 ? -2.384 20.655 -19.651 1.00 84.50 109 GLN A CA 1
ATOM 882 C C . GLN A 1 109 ? -3.311 20.567 -18.426 1.00 84.50 109 GLN A C 1
ATOM 884 O O . GLN A 1 109 ? -3.353 21.513 -17.646 1.00 84.50 109 GLN A O 1
ATOM 889 N N . SER A 1 110 ? -4.017 19.451 -18.227 1.00 84.00 110 SER A N 1
ATOM 890 C CA . SER A 1 110 ? -4.833 19.207 -17.027 1.00 84.00 110 SER A CA 1
ATOM 891 C C . SER A 1 110 ? -3.987 18.881 -15.790 1.00 84.00 110 SER A C 1
ATOM 893 O O . SER A 1 110 ? -4.310 19.314 -14.682 1.00 84.00 110 SER A O 1
ATOM 895 N N . ASN A 1 111 ? -2.894 18.138 -15.988 1.00 87.38 111 ASN A N 1
ATOM 896 C CA . ASN A 1 111 ? -2.136 17.501 -14.912 1.00 87.38 111 ASN A CA 1
ATOM 897 C C . ASN A 1 111 ? -0.772 18.165 -14.662 1.00 87.38 111 ASN A C 1
ATOM 899 O O . ASN A 1 111 ? -0.232 18.004 -13.576 1.00 87.38 111 ASN A O 1
ATOM 903 N N . VAL A 1 112 ? -0.215 18.937 -15.600 1.00 89.50 112 VAL A N 1
ATOM 904 C CA . VAL A 1 112 ? 1.111 19.570 -15.475 1.00 89.50 112 VAL A CA 1
ATOM 905 C C . VAL A 1 112 ? 0.959 21.083 -15.303 1.00 89.50 112 VAL A C 1
ATOM 907 O O . VAL A 1 112 ? 0.874 21.845 -16.272 1.00 89.50 112 VAL A O 1
ATOM 910 N N . LYS A 1 113 ? 0.900 21.511 -14.038 1.00 88.00 113 LYS A N 1
ATOM 911 C CA . LYS A 1 113 ? 0.567 22.881 -13.605 1.00 88.00 113 LYS A CA 1
ATOM 912 C C . LYS A 1 113 ? 1.831 23.706 -13.302 1.00 88.00 113 LYS A C 1
ATOM 914 O O . LYS A 1 113 ? 2.905 23.123 -13.145 1.00 88.00 113 LYS A O 1
ATOM 919 N N . PRO A 1 114 ? 1.758 25.050 -13.233 1.00 86.69 114 PRO A N 1
ATOM 920 C CA . PRO A 1 114 ? 2.871 25.869 -12.749 1.00 86.69 114 PRO A CA 1
ATOM 921 C C . PRO A 1 114 ? 3.278 25.453 -11.328 1.00 86.69 114 PRO A C 1
ATOM 923 O O . PRO A 1 114 ? 2.419 25.342 -10.457 1.00 86.69 114 PRO A O 1
ATOM 926 N N . GLY A 1 115 ? 4.571 25.203 -11.123 1.00 84.94 115 GLY A N 1
ATOM 927 C CA . GLY A 1 115 ? 5.167 24.839 -9.839 1.00 84.94 115 GLY A CA 1
ATOM 928 C C . GLY A 1 115 ? 5.965 26.003 -9.247 1.00 84.94 115 GLY A C 1
ATOM 929 O O . GLY A 1 115 ? 5.464 27.125 -9.175 1.00 84.94 115 GLY A O 1
ATOM 930 N N . TRP A 1 116 ? 7.218 25.766 -8.839 1.00 83.19 116 TRP A N 1
ATOM 931 C CA . TRP A 1 116 ? 8.073 26.790 -8.220 1.00 83.19 116 TRP A CA 1
ATOM 932 C C . TRP A 1 116 ? 8.201 28.076 -9.063 1.00 83.19 116 TRP A C 1
ATOM 934 O O . TRP A 1 116 ? 8.892 28.109 -10.089 1.00 83.19 116 TRP A O 1
ATOM 944 N N . TYR A 1 117 ? 7.606 29.164 -8.561 1.00 75.06 117 TYR A N 1
ATOM 945 C CA . TYR A 1 117 ? 7.541 30.481 -9.206 1.00 75.06 117 TYR A CA 1
ATOM 946 C C . TYR A 1 117 ? 8.907 30.988 -9.705 1.00 75.06 117 TYR A C 1
ATOM 948 O O . TYR A 1 117 ? 9.055 31.319 -10.879 1.00 75.06 117 TYR A O 1
ATOM 956 N N . TYR A 1 118 ? 9.931 30.962 -8.845 1.00 73.50 118 TYR A N 1
ATOM 957 C CA . TYR A 1 118 ? 11.274 31.478 -9.152 1.00 73.50 118 TYR A CA 1
ATOM 958 C C . TYR A 1 118 ? 12.015 30.727 -10.270 1.00 73.50 118 TYR A C 1
ATOM 960 O O . TYR A 1 118 ? 12.915 31.292 -10.886 1.00 73.50 118 TYR A O 1
ATOM 968 N N . PHE A 1 119 ? 11.649 29.470 -10.544 1.00 78.06 119 PHE A N 1
ATOM 969 C CA . PHE A 1 119 ? 12.297 28.638 -11.564 1.00 78.06 119 PHE A CA 1
ATOM 970 C C . PHE A 1 119 ? 11.443 28.443 -12.825 1.00 78.06 119 PHE A C 1
ATOM 972 O O . PHE A 1 119 ? 11.909 27.823 -13.782 1.00 78.06 119 PHE A O 1
ATOM 979 N N . GLY A 1 120 ? 10.191 28.923 -12.836 1.00 78.69 120 GLY A N 1
ATOM 980 C CA . GLY A 1 120 ? 9.256 28.768 -13.960 1.00 78.69 120 GLY A CA 1
ATOM 981 C C . GLY A 1 120 ? 8.953 27.311 -14.345 1.00 78.69 120 GLY A C 1
ATOM 982 O O . GLY A 1 120 ? 8.464 27.045 -15.444 1.00 78.69 120 GLY A O 1
ATOM 983 N N . ARG A 1 121 ? 9.281 26.347 -13.475 1.00 86.00 121 ARG A N 1
ATOM 984 C CA . ARG A 1 121 ? 9.135 24.911 -13.737 1.00 86.00 121 ARG A CA 1
ATOM 985 C C . ARG A 1 121 ? 7.686 24.481 -13.531 1.00 86.00 121 ARG A C 1
ATOM 987 O O . ARG A 1 121 ? 7.058 24.862 -12.549 1.00 86.00 121 ARG A O 1
ATOM 994 N N . LYS A 1 122 ? 7.167 23.661 -14.449 1.00 89.50 122 LYS A N 1
ATOM 995 C CA . LYS A 1 122 ? 5.880 22.978 -14.268 1.00 89.50 122 LYS A CA 1
ATOM 996 C C . LYS A 1 122 ? 6.076 21.666 -13.507 1.00 89.50 122 LYS A C 1
ATOM 998 O O . LYS A 1 122 ? 7.071 20.977 -13.741 1.00 89.50 122 LYS A O 1
ATOM 1003 N N . MET A 1 123 ? 5.103 21.330 -12.672 1.00 90.50 123 MET A N 1
ATOM 1004 C CA . MET A 1 123 ? 5.061 20.171 -11.779 1.00 90.50 123 MET A CA 1
ATOM 1005 C C . MET A 1 123 ? 4.025 19.151 -12.273 1.00 90.50 123 MET A C 1
ATOM 1007 O O . MET A 1 123 ? 2.953 19.557 -12.725 1.00 90.50 123 MET A O 1
ATOM 1011 N N . ASP A 1 124 ? 4.309 17.848 -12.172 1.00 91.19 124 ASP A N 1
ATOM 1012 C CA . ASP A 1 124 ? 3.278 16.806 -12.297 1.00 91.19 124 ASP A CA 1
ATOM 1013 C C . ASP A 1 124 ? 2.343 16.869 -11.080 1.00 91.19 124 ASP A C 1
ATOM 1015 O O . ASP A 1 124 ? 2.760 16.700 -9.939 1.00 91.19 124 ASP A O 1
ATOM 1019 N N . THR A 1 125 ? 1.068 17.139 -11.334 1.00 88.38 125 THR A N 1
ATOM 1020 C CA . THR A 1 125 ? -0.026 17.169 -10.350 1.00 88.38 125 THR A CA 1
ATOM 1021 C C . THR A 1 125 ? -1.058 16.079 -10.659 1.00 88.38 125 THR A C 1
ATOM 1023 O O . THR A 1 125 ? -2.229 16.203 -10.306 1.00 88.38 125 THR A O 1
ATOM 1026 N N . GLY A 1 126 ? -0.629 15.023 -11.367 1.00 85.44 126 GLY A N 1
ATOM 1027 C CA . GLY A 1 126 ? -1.468 13.897 -11.772 1.00 85.44 126 GLY A CA 1
ATOM 1028 C C . GLY A 1 126 ? -1.909 12.961 -10.642 1.00 85.44 126 GLY A C 1
ATOM 1029 O O . GLY A 1 126 ? -2.829 12.186 -10.870 1.00 85.44 126 GLY A O 1
ATOM 1030 N N . ASP A 1 127 ? -1.302 13.038 -9.452 1.00 86.19 127 ASP A N 1
ATOM 1031 C CA . ASP A 1 127 ? -1.818 12.370 -8.249 1.00 86.19 127 ASP A CA 1
ATOM 1032 C C . ASP A 1 127 ? -2.716 13.329 -7.460 1.00 86.19 127 ASP A C 1
ATOM 1034 O O . ASP A 1 127 ? -2.252 14.344 -6.928 1.00 86.19 127 ASP A O 1
ATOM 1038 N N . HIS A 1 128 ? -4.011 13.029 -7.385 1.00 80.94 128 HIS A N 1
ATOM 1039 C CA . HIS A 1 128 ? -4.965 13.930 -6.743 1.00 80.94 128 HIS A CA 1
ATOM 1040 C C . HIS A 1 128 ? -4.874 13.895 -5.213 1.00 80.94 128 HIS A C 1
ATOM 1042 O O . HIS A 1 128 ? -5.132 14.909 -4.563 1.00 80.94 128 HIS A O 1
ATOM 1048 N N . GLU A 1 129 ? -4.478 12.768 -4.626 1.00 78.81 129 GLU A N 1
ATOM 1049 C CA . GLU A 1 129 ? -4.416 12.593 -3.173 1.00 78.81 129 GLU A CA 1
ATOM 1050 C C . GLU A 1 129 ? -3.128 13.142 -2.560 1.00 78.81 129 GLU A C 1
ATOM 1052 O O . GLU A 1 129 ? -3.165 13.723 -1.480 1.00 78.81 129 GLU A O 1
ATOM 1057 N N . TRP A 1 130 ? -1.995 13.029 -3.250 1.00 86.25 130 TRP A N 1
ATOM 1058 C CA . TRP A 1 130 ? -0.737 13.650 -2.840 1.00 86.25 130 TRP A CA 1
ATOM 1059 C C . TRP A 1 130 ? -0.858 15.176 -2.849 1.00 86.25 130 TRP A C 1
ATOM 1061 O O . TRP A 1 130 ? -0.476 15.844 -1.886 1.00 86.25 130 TRP A O 1
ATOM 1071 N N . MET A 1 131 ? -1.455 15.733 -3.909 1.00 85.50 131 MET A N 1
ATOM 1072 C CA . MET A 1 131 ? -1.722 17.169 -4.000 1.00 85.50 131 MET A CA 1
ATOM 1073 C C . MET A 1 131 ? -2.725 17.622 -2.932 1.00 85.50 131 MET A C 1
ATOM 1075 O O . MET A 1 131 ? -2.511 18.647 -2.292 1.00 85.50 131 MET A O 1
ATOM 1079 N N . MET A 1 132 ? -3.766 16.834 -2.662 1.00 82.62 132 MET A N 1
ATOM 1080 C CA . MET A 1 132 ? -4.692 17.043 -1.545 1.00 82.62 132 MET A CA 1
ATOM 1081 C C . MET A 1 132 ? -3.972 17.061 -0.186 1.00 82.62 132 MET A C 1
ATOM 1083 O O . MET A 1 132 ? -4.145 18.014 0.572 1.00 82.62 132 MET A O 1
ATOM 1087 N N . TRP A 1 133 ? -3.151 16.051 0.115 1.00 81.44 133 TRP A N 1
ATOM 1088 C CA . TRP A 1 133 ? -2.476 15.895 1.407 1.00 81.44 133 TRP A CA 1
ATOM 1089 C C . TRP A 1 133 ? -1.414 16.960 1.679 1.00 81.44 133 TRP A C 1
ATOM 1091 O O . TRP A 1 133 ? -1.353 17.494 2.785 1.00 81.44 133 TRP A O 1
ATOM 1101 N N . PHE A 1 134 ? -0.574 17.268 0.688 1.00 85.19 134 PHE A N 1
ATOM 1102 C CA . PHE A 1 134 ? 0.628 18.086 0.889 1.00 85.19 134 PHE A CA 1
ATOM 1103 C C . PHE A 1 134 ? 0.545 19.486 0.265 1.00 85.19 134 PHE A C 1
ATOM 1105 O O . PHE A 1 134 ? 1.402 20.324 0.547 1.00 85.19 134 PHE A O 1
ATOM 1112 N N . SER A 1 135 ? -0.504 19.783 -0.512 1.00 82.56 135 SER A N 1
ATOM 1113 C CA . SER A 1 135 ? -0.740 21.107 -1.104 1.00 82.56 135 SER A CA 1
ATOM 1114 C C . SER A 1 135 ? -2.094 21.707 -0.696 1.00 82.56 135 SER A C 1
ATOM 1116 O O . SER A 1 135 ? -2.114 22.661 0.080 1.00 82.56 135 SER A O 1
ATOM 1118 N N . THR A 1 136 ? -3.217 21.143 -1.157 1.00 79.25 136 THR A N 1
ATOM 1119 C CA . THR A 1 136 ? -4.550 21.776 -1.096 1.00 79.25 136 THR A CA 1
ATOM 1120 C C . THR A 1 136 ? -5.180 21.771 0.299 1.00 79.25 136 THR A C 1
ATOM 1122 O O . THR A 1 136 ? -5.672 22.799 0.749 1.00 79.25 136 THR A O 1
ATOM 1125 N N . PHE A 1 137 ? -5.156 20.637 1.007 1.00 81.56 137 PHE A N 1
ATOM 1126 C CA . PHE A 1 137 ? -5.818 20.464 2.311 1.00 81.56 137 PHE A CA 1
ATOM 1127 C C . PHE A 1 137 ? -4.836 20.246 3.469 1.00 81.56 137 PHE A C 1
ATOM 1129 O O . PHE A 1 137 ? -5.258 19.970 4.595 1.00 81.56 137 PHE A O 1
ATOM 1136 N N . LYS A 1 138 ? -3.532 20.435 3.221 1.00 84.44 138 LYS A N 1
ATOM 1137 C CA . LYS A 1 138 ? -2.441 20.256 4.195 1.00 84.44 138 LYS A CA 1
ATOM 1138 C C . LYS A 1 138 ? -2.721 20.932 5.543 1.00 84.44 138 LYS A C 1
ATOM 1140 O O . LYS A 1 138 ? -2.477 20.338 6.582 1.00 84.44 138 LYS A O 1
ATOM 1145 N N . GLU A 1 139 ? -3.284 22.141 5.538 1.00 88.00 139 GLU A N 1
ATOM 1146 C CA . GLU A 1 139 ? -3.558 22.932 6.747 1.00 88.00 139 GLU A CA 1
ATOM 1147 C C . GLU A 1 139 ? -4.683 22.319 7.589 1.00 88.00 139 GLU A C 1
ATOM 1149 O O . GLU A 1 139 ? -4.552 22.223 8.806 1.00 88.00 139 GLU A O 1
ATOM 1154 N N . HIS A 1 140 ? -5.733 21.799 6.947 1.00 86.06 140 HIS A N 1
ATOM 1155 C CA . HIS A 1 140 ? -6.834 21.102 7.616 1.00 86.06 140 HIS A CA 1
ATOM 1156 C C . HIS A 1 140 ? -6.366 19.767 8.220 1.00 86.06 140 HIS A C 1
ATOM 1158 O O . HIS A 1 140 ? -6.702 19.442 9.359 1.00 86.06 140 HIS A O 1
ATOM 1164 N N . ILE A 1 141 ? -5.548 19.012 7.477 1.00 86.38 141 ILE A N 1
ATOM 1165 C CA . ILE A 1 141 ? -4.990 17.723 7.918 1.00 86.38 141 ILE A CA 1
ATOM 1166 C C . ILE A 1 141 ? -3.997 17.933 9.071 1.00 86.38 141 ILE A C 1
ATOM 1168 O O . ILE A 1 141 ? -4.079 17.246 10.090 1.00 86.38 141 ILE A O 1
ATOM 1172 N N . LEU A 1 142 ? -3.100 18.919 8.959 1.00 89.50 142 LEU A N 1
ATOM 1173 C CA . LEU A 1 142 ? -2.168 19.287 10.027 1.00 89.50 142 LEU A CA 1
ATOM 1174 C C . LEU A 1 142 ? -2.906 19.794 11.270 1.00 89.50 142 LEU A C 1
ATOM 1176 O O . LEU A 1 142 ? -2.530 19.411 12.376 1.00 89.50 142 LEU A O 1
ATOM 1180 N N . PHE A 1 143 ? -3.967 20.592 11.123 1.00 91.25 143 PHE A N 1
ATOM 1181 C CA . PHE A 1 143 ? -4.781 21.054 12.250 1.00 91.25 143 PHE A CA 1
ATOM 1182 C C . PHE A 1 143 ? -5.465 19.887 12.979 1.00 91.25 143 PHE A C 1
ATOM 1184 O O . PHE A 1 143 ? -5.348 19.778 14.198 1.00 91.25 143 PHE A O 1
ATOM 1191 N N . ALA A 1 144 ? -6.102 18.966 12.249 1.00 91.44 144 ALA A N 1
ATOM 1192 C CA . ALA A 1 144 ? -6.773 17.808 12.842 1.00 91.44 144 ALA A CA 1
ATOM 1193 C C . ALA A 1 144 ? -5.793 16.841 13.538 1.00 91.44 144 ALA A C 1
ATOM 1195 O O . ALA A 1 144 ? -6.059 16.375 14.646 1.00 91.44 144 ALA A O 1
ATOM 1196 N N . LEU A 1 145 ? -4.635 16.558 12.928 1.00 92.19 145 LEU A N 1
ATOM 1197 C CA . LEU A 1 145 ? -3.636 15.657 13.515 1.00 92.19 145 LEU A CA 1
ATOM 1198 C C . LEU A 1 145 ? -2.862 16.302 14.679 1.00 92.19 145 LEU A C 1
ATOM 1200 O O . LEU A 1 145 ? -2.622 15.638 15.686 1.00 92.19 145 LEU A O 1
ATOM 1204 N N . SER A 1 146 ? -2.495 17.586 14.590 1.00 93.12 146 SER A N 1
ATOM 1205 C CA . SER A 1 146 ? -1.819 18.287 15.697 1.00 93.12 146 SER A CA 1
ATOM 1206 C C . SER A 1 146 ? -2.763 18.567 16.868 1.00 93.12 146 SER A C 1
ATOM 1208 O O . SER A 1 146 ? -2.359 18.404 18.019 1.00 93.12 146 SER A O 1
ATOM 1210 N N . GLY A 1 147 ? -4.031 18.889 16.594 1.00 93.62 147 GLY A N 1
ATOM 1211 C CA . GLY A 1 147 ? -5.081 19.000 17.602 1.00 93.62 147 GLY A CA 1
ATOM 1212 C C . GLY A 1 147 ? -5.329 17.677 18.329 1.00 93.62 147 GLY A C 1
ATOM 1213 O O . GLY A 1 147 ? -5.392 17.677 19.558 1.00 93.62 147 GLY A O 1
ATOM 1214 N N . HIS A 1 148 ? -5.365 16.548 17.603 1.00 94.50 148 HIS A N 1
ATOM 1215 C CA . HIS A 1 148 ? -5.437 15.208 18.203 1.00 94.50 148 HIS A CA 1
ATOM 1216 C C . HIS A 1 148 ? -4.258 14.962 19.148 1.00 94.50 148 HIS A C 1
ATOM 1218 O O . HIS A 1 148 ? -4.479 14.664 20.318 1.00 94.50 148 HIS A O 1
ATOM 1224 N N . VAL A 1 149 ? -3.016 15.151 18.681 1.00 93.62 149 VAL A N 1
ATOM 1225 C CA . VAL A 1 149 ? -1.799 14.958 19.497 1.00 93.62 149 VAL A CA 1
ATOM 1226 C C . VAL A 1 149 ? -1.797 15.854 20.739 1.00 93.62 149 VAL A C 1
ATOM 1228 O O . VAL A 1 149 ? -1.470 15.388 21.831 1.00 93.62 149 VAL A O 1
ATOM 1231 N N . LEU A 1 150 ? -2.172 17.128 20.602 1.00 92.31 150 LEU A N 1
ATOM 1232 C CA . LEU A 1 150 ? -2.195 18.080 21.712 1.00 92.31 150 LEU A CA 1
ATOM 1233 C C . LEU A 1 150 ? -3.250 17.699 22.759 1.00 92.31 150 LEU A C 1
ATOM 1235 O O . LEU A 1 150 ? -2.939 17.632 23.948 1.00 92.31 150 LEU A O 1
ATOM 1239 N N . PHE A 1 151 ? -4.477 17.400 22.326 1.00 90.56 151 PHE A N 1
ATOM 1240 C CA . PHE A 1 151 ? -5.574 17.023 23.217 1.00 90.56 151 PHE A CA 1
ATOM 1241 C C . PHE A 1 151 ? -5.304 15.674 23.902 1.00 90.56 151 PHE A C 1
ATOM 1243 O O . PHE A 1 151 ? -5.405 15.566 25.124 1.00 90.56 151 PHE A O 1
ATOM 1250 N N . ALA A 1 152 ? -4.829 14.680 23.143 1.00 90.06 152 ALA A N 1
ATOM 1251 C CA . ALA A 1 152 ? -4.349 13.402 23.658 1.00 90.06 152 ALA A CA 1
ATOM 1252 C C . ALA A 1 152 ? -3.266 13.577 24.729 1.00 90.06 152 ALA A C 1
ATOM 1254 O O . ALA A 1 152 ? -3.344 12.959 25.795 1.00 90.06 152 ALA A O 1
ATOM 1255 N N . LYS A 1 153 ? -2.268 14.434 24.476 1.00 89.69 153 LYS A N 1
ATOM 1256 C CA . LYS A 1 153 ? -1.157 14.672 25.403 1.00 89.69 153 LYS A CA 1
ATOM 1257 C C . LYS A 1 153 ? -1.616 15.362 26.687 1.00 89.69 153 LYS A C 1
ATOM 1259 O O . LYS A 1 153 ? -1.248 14.898 27.765 1.00 89.69 153 LYS A O 1
ATOM 1264 N N . ILE A 1 154 ? -2.434 16.413 26.583 1.00 88.88 154 ILE A N 1
ATOM 1265 C CA . ILE A 1 154 ? -2.994 17.133 27.738 1.00 88.88 154 ILE A CA 1
ATOM 1266 C C . ILE A 1 154 ? -3.831 16.178 28.596 1.00 88.88 154 ILE A C 1
ATOM 1268 O O . ILE A 1 154 ? -3.573 16.032 29.790 1.00 88.88 154 ILE A O 1
ATOM 1272 N N . CYS A 1 155 ? -4.784 15.458 28.003 1.00 85.81 155 CYS A N 1
ATOM 1273 C CA . CYS A 1 155 ? -5.640 14.555 28.768 1.00 85.81 155 CYS A CA 1
ATOM 1274 C C . CYS A 1 155 ? -4.879 13.342 29.327 1.00 85.81 155 CYS A C 1
ATOM 1276 O O . CYS A 1 155 ? -5.191 12.904 30.429 1.00 85.81 155 CYS A O 1
ATOM 1278 N N . SER A 1 156 ? -3.840 12.841 28.649 1.00 84.50 156 SER A N 1
ATOM 1279 C CA . SER A 1 156 ? -2.979 11.775 29.192 1.00 84.50 156 SER A CA 1
ATOM 1280 C C . SER A 1 156 ? -2.122 12.238 30.379 1.00 84.50 156 SER A C 1
ATOM 1282 O O . SER A 1 156 ? -1.688 11.405 31.168 1.00 84.50 156 SER A O 1
ATOM 1284 N N . MET A 1 157 ? -1.878 13.546 30.527 1.00 85.62 157 MET A N 1
ATOM 1285 C CA . MET A 1 157 ? -1.220 14.123 31.708 1.00 85.62 157 MET A CA 1
ATOM 1286 C C . MET A 1 157 ? -2.195 14.394 32.864 1.00 85.62 157 MET A C 1
ATOM 1288 O O . MET A 1 157 ? -1.774 14.367 34.015 1.00 85.62 157 MET A O 1
ATOM 1292 N N . LEU A 1 158 ? -3.479 14.640 32.575 1.00 88.06 158 LEU A N 1
ATOM 1293 C CA . LEU A 1 158 ? -4.506 14.939 33.584 1.00 88.06 158 LEU A CA 1
ATOM 1294 C C . LEU A 1 158 ? -5.255 13.692 34.091 1.00 88.06 158 LEU A C 1
ATOM 1296 O O . LEU A 1 158 ? -5.613 13.625 35.263 1.00 88.06 158 LEU A O 1
ATOM 1300 N N . ALA A 1 159 ? -5.525 12.722 33.213 1.00 86.56 159 ALA A N 1
ATOM 1301 C CA . ALA A 1 159 ? -6.324 11.531 33.502 1.00 86.56 159 ALA A CA 1
ATOM 1302 C C . ALA A 1 159 ? -5.964 10.357 32.555 1.00 86.56 159 ALA A C 1
ATOM 1304 O O . ALA A 1 159 ? -6.773 9.982 31.695 1.00 86.56 159 ALA A O 1
ATOM 1305 N N . PRO A 1 160 ? -4.764 9.752 32.682 1.00 83.00 160 PRO A N 1
ATOM 1306 C CA . PRO A 1 160 ? -4.284 8.691 31.784 1.00 83.00 160 PRO A CA 1
ATOM 1307 C C . PRO A 1 160 ? -5.234 7.486 31.672 1.00 83.00 160 PRO A C 1
ATOM 1309 O O . PRO A 1 160 ? -5.321 6.868 30.611 1.00 83.00 160 PRO A O 1
ATOM 1312 N N . GLN A 1 161 ? -6.008 7.188 32.719 1.00 84.69 161 GLN A N 1
ATOM 1313 C CA . GLN A 1 161 ? -7.015 6.122 32.742 1.00 84.69 161 GLN A CA 1
ATOM 1314 C C . GLN A 1 161 ? -8.167 6.315 31.736 1.00 84.69 161 GLN A C 1
ATOM 1316 O O . GLN A 1 161 ? -8.823 5.342 31.373 1.00 84.69 161 GLN A O 1
ATOM 1321 N N . TYR A 1 162 ? -8.402 7.540 31.251 1.00 86.81 162 TYR A N 1
ATOM 1322 C CA . TYR A 1 162 ? -9.438 7.844 30.255 1.00 86.81 162 TYR A CA 1
ATOM 1323 C C . TYR A 1 162 ? -8.880 8.100 28.843 1.00 86.81 162 TYR A C 1
ATOM 1325 O O . TYR A 1 162 ? -9.640 8.465 27.948 1.00 86.81 162 TYR A O 1
ATOM 1333 N N . ARG A 1 163 ? -7.582 7.853 28.599 1.00 89.19 163 ARG A N 1
ATOM 1334 C CA . ARG A 1 163 ? -6.896 8.066 27.305 1.00 89.19 163 ARG A CA 1
ATOM 1335 C C . ARG A 1 163 ? -7.672 7.525 26.093 1.00 89.19 163 ARG A C 1
ATOM 1337 O O . ARG A 1 163 ? -7.871 8.251 25.124 1.00 89.19 163 ARG A O 1
ATOM 1344 N N . SER A 1 164 ? -8.176 6.290 26.148 1.00 90.75 164 SER A N 1
ATOM 1345 C CA . SER A 1 164 ? -8.926 5.709 25.023 1.00 90.75 164 SER A CA 1
ATOM 1346 C C . SER A 1 164 ? -10.307 6.348 24.804 1.00 90.75 164 SER A C 1
ATOM 1348 O O . SER A 1 164 ? -10.771 6.415 23.668 1.00 90.75 164 SER A O 1
ATOM 1350 N N . LEU A 1 165 ? -10.941 6.893 25.851 1.00 92.69 165 LEU A N 1
ATOM 1351 C CA . LEU A 1 165 ? -12.178 7.679 25.739 1.00 92.69 165 LEU A CA 1
ATOM 1352 C C . LEU A 1 165 ? -11.919 9.067 25.126 1.00 92.69 165 LEU A C 1
ATOM 1354 O O . LEU A 1 165 ? -12.720 9.540 24.325 1.00 92.69 165 LEU A O 1
ATOM 1358 N N . VAL A 1 166 ? -10.781 9.693 25.445 1.00 91.75 166 VAL A N 1
ATOM 1359 C CA . VAL A 1 166 ? -10.346 10.972 24.850 1.00 91.75 166 VAL A CA 1
ATOM 1360 C C . VAL A 1 166 ? -10.192 10.840 23.333 1.00 91.75 166 VAL A C 1
ATOM 1362 O O . VAL A 1 166 ? -10.659 11.710 22.600 1.00 91.75 166 VAL A O 1
ATOM 1365 N N . TYR A 1 167 ? -9.611 9.734 22.854 1.00 93.44 167 TYR A N 1
ATOM 1366 C CA . TYR A 1 167 ? -9.502 9.450 21.420 1.00 93.44 167 TYR A CA 1
ATOM 1367 C C . TYR A 1 167 ? -10.863 9.349 20.725 1.00 93.44 167 TYR A C 1
ATOM 1369 O O . TYR A 1 167 ? -11.040 9.940 19.662 1.00 93.44 167 TYR A O 1
ATOM 1377 N N . LEU A 1 168 ? -11.825 8.648 21.338 1.00 95.50 168 LEU A N 1
ATOM 1378 C CA . LEU A 1 168 ? -13.203 8.570 20.847 1.00 95.50 168 LEU A CA 1
ATOM 1379 C C . LEU A 1 168 ? -13.836 9.964 20.760 1.00 95.50 168 LEU A C 1
ATOM 1381 O O . LEU A 1 168 ? -14.376 10.316 19.717 1.00 95.50 168 LEU A O 1
ATOM 1385 N N . VAL A 1 169 ? -13.746 10.770 21.822 1.00 95.50 169 VAL A N 1
ATOM 1386 C CA . VAL A 1 169 ? -14.338 12.117 21.844 1.00 95.50 169 VAL A CA 1
ATOM 1387 C C . VAL A 1 169 ? -13.706 13.015 20.778 1.00 95.50 169 VAL A C 1
ATOM 1389 O O . VAL A 1 169 ? -14.437 13.628 20.002 1.00 95.50 169 VAL A O 1
ATOM 1392 N N . TYR A 1 170 ? -12.373 13.063 20.682 1.00 95.69 170 TYR A N 1
ATOM 1393 C CA . TYR A 1 170 ? -11.704 13.906 19.689 1.00 95.69 170 TYR A CA 1
ATOM 1394 C C . TYR A 1 170 ? -12.013 13.463 18.254 1.00 95.69 170 TYR A C 1
ATOM 1396 O O . TYR A 1 170 ? -12.363 14.290 17.414 1.00 95.69 170 TYR A O 1
ATOM 1404 N N . GLY A 1 171 ? -11.943 12.159 17.967 1.00 95.62 171 GLY A N 1
ATOM 1405 C CA . GLY A 1 171 ? -12.227 11.641 16.633 1.00 95.62 171 GLY A CA 1
ATOM 1406 C C . GLY A 1 171 ? -13.692 11.773 16.227 1.00 95.62 171 GLY A C 1
ATOM 1407 O O . GLY A 1 171 ? -13.964 12.137 15.087 1.00 95.62 171 GLY A O 1
ATOM 1408 N N . LEU A 1 172 ? -14.642 11.575 17.146 1.00 96.31 172 LEU A N 1
ATOM 1409 C CA . LEU A 1 172 ? -16.063 11.814 16.882 1.00 96.31 172 LEU A CA 1
ATOM 1410 C C . LEU A 1 172 ? -16.333 13.291 16.556 1.00 96.31 172 LEU A C 1
ATOM 1412 O O . LEU A 1 172 ? -17.045 13.577 15.594 1.00 96.31 172 LEU A O 1
ATOM 1416 N N . LEU A 1 173 ? -15.724 14.225 17.298 1.00 95.50 173 LEU A N 1
ATOM 1417 C CA . LEU A 1 173 ? -15.814 15.662 17.016 1.00 95.50 173 LEU A CA 1
ATOM 1418 C C . LEU A 1 173 ? -15.172 16.022 15.666 1.00 95.50 173 LEU A C 1
ATOM 1420 O O . LEU A 1 173 ? -15.790 16.728 14.875 1.00 95.50 173 LEU A O 1
ATOM 1424 N N . ALA A 1 174 ? -13.973 15.512 15.369 1.00 93.62 174 ALA A N 1
ATOM 1425 C CA . ALA A 1 174 ? -13.268 15.779 14.114 1.00 93.62 174 ALA A CA 1
ATOM 1426 C C . ALA A 1 174 ? -13.990 15.197 12.883 1.00 93.62 174 ALA A C 1
ATOM 1428 O O . ALA A 1 174 ? -14.004 15.814 11.816 1.00 93.62 174 ALA A O 1
ATOM 1429 N N . VAL A 1 175 ? -14.624 14.028 13.018 1.00 93.06 175 VAL A N 1
ATOM 1430 C CA . VAL A 1 175 ? -15.473 13.442 11.970 1.00 93.06 175 VAL A CA 1
ATOM 1431 C C . VAL A 1 175 ? -16.762 14.252 11.805 1.00 93.06 175 VAL A C 1
ATOM 1433 O O . VAL A 1 175 ? -17.151 14.548 10.677 1.00 93.06 175 VAL A O 1
ATOM 1436 N N . TRP A 1 176 ? -17.393 14.688 12.900 1.00 93.00 176 TRP A N 1
ATOM 1437 C CA . TRP A 1 176 ? -18.598 15.521 12.842 1.00 93.00 176 TRP A CA 1
ATOM 1438 C C . TRP A 1 176 ? -18.350 16.874 12.161 1.00 93.00 176 TRP A C 1
ATOM 1440 O O . TRP A 1 176 ? -19.146 17.272 11.311 1.00 93.00 176 TRP A O 1
ATOM 1450 N N . THR A 1 177 ? -17.243 17.560 12.464 1.00 90.31 177 THR A N 1
ATOM 1451 C CA . THR A 1 177 ? -16.928 18.866 11.858 1.00 90.31 177 THR A CA 1
ATOM 1452 C C . THR A 1 177 ? -16.502 18.771 10.392 1.00 90.31 177 THR A C 1
ATOM 1454 O O . THR A 1 177 ? -16.821 19.669 9.618 1.00 90.31 177 THR A O 1
ATOM 1457 N N . SER A 1 178 ? -15.830 17.689 9.977 1.00 87.25 178 SER A N 1
ATOM 1458 C CA . SER A 1 178 ? -15.423 17.495 8.573 1.00 87.25 178 SER A CA 1
ATOM 1459 C C . SER A 1 178 ? -16.552 16.972 7.670 1.00 87.25 178 SER A C 1
ATOM 1461 O O . SER A 1 178 ? -16.699 17.432 6.533 1.00 87.25 178 SER A O 1
ATOM 1463 N N . MET A 1 179 ? -17.376 16.046 8.172 1.00 88.38 179 MET A N 1
ATOM 1464 C CA . MET A 1 179 ? -18.332 15.271 7.362 1.00 88.38 179 MET A CA 1
ATOM 1465 C C . MET A 1 179 ? -19.809 15.525 7.686 1.00 88.38 179 MET A C 1
ATOM 1467 O O . MET A 1 179 ? -20.680 15.108 6.926 1.00 88.38 179 MET A O 1
ATOM 1471 N N . GLY A 1 180 ? -20.117 16.206 8.790 1.00 90.44 180 GLY A N 1
ATOM 1472 C CA . GLY A 1 180 ? -21.490 16.468 9.216 1.00 90.44 180 GLY A CA 1
ATOM 1473 C C . GLY A 1 180 ? -22.167 15.299 9.946 1.00 90.44 180 GLY A C 1
ATOM 1474 O O . GLY A 1 180 ? -21.635 14.198 10.098 1.00 90.44 180 GLY A O 1
ATOM 1475 N N . TRP A 1 181 ? -23.371 15.567 10.456 1.00 91.06 181 TRP A N 1
ATOM 1476 C CA . TRP A 1 181 ? -24.114 14.644 11.325 1.00 91.06 181 TRP A CA 1
ATOM 1477 C C . TRP A 1 181 ? -24.699 13.428 10.585 1.00 91.06 181 TRP A C 1
ATOM 1479 O O . TRP A 1 181 ? -24.776 12.335 11.148 1.00 91.06 181 TRP A O 1
ATOM 1489 N N . THR A 1 182 ? -25.068 13.589 9.314 1.00 91.62 182 THR A N 1
ATOM 1490 C CA . THR A 1 182 ? -25.540 12.509 8.430 1.00 91.62 182 THR A CA 1
ATOM 1491 C C . THR A 1 182 ? -24.491 11.408 8.277 1.00 91.62 182 THR A C 1
ATOM 1493 O O . THR A 1 182 ? -24.794 10.230 8.448 1.00 91.62 182 THR A O 1
ATOM 1496 N N . TYR A 1 183 ? -23.230 11.784 8.059 1.00 91.81 183 TYR A N 1
ATOM 1497 C CA . TYR A 1 183 ? -22.123 10.835 8.003 1.00 91.81 183 TYR A CA 1
ATOM 1498 C C . TYR A 1 183 ? -21.858 10.163 9.359 1.00 91.81 183 TYR A C 1
ATOM 1500 O O . TYR A 1 183 ? -21.720 8.943 9.429 1.00 91.81 183 TYR A O 1
ATOM 1508 N N . VAL A 1 184 ? -21.847 10.927 10.459 1.00 94.06 184 VAL A N 1
ATOM 1509 C CA . VAL A 1 184 ? -21.658 10.372 11.814 1.00 94.06 184 VAL A CA 1
ATOM 1510 C C . VAL A 1 184 ? -22.741 9.345 12.159 1.00 94.06 184 VAL A C 1
ATOM 1512 O O . VAL A 1 184 ? -22.424 8.264 12.651 1.00 94.06 184 VAL A O 1
ATOM 1515 N N . THR A 1 185 ? -24.008 9.637 11.860 1.00 93.81 185 THR A N 1
ATOM 1516 C CA . THR A 1 185 ? -25.126 8.707 12.099 1.00 93.81 185 THR A CA 1
ATOM 1517 C C . THR A 1 185 ? -25.086 7.483 11.183 1.00 93.81 185 THR A C 1
ATOM 1519 O O . THR A 1 185 ? -25.349 6.378 11.658 1.00 93.81 185 THR A O 1
ATOM 1522 N N . LEU A 1 186 ? -24.673 7.634 9.920 1.00 93.25 186 LEU A N 1
ATOM 1523 C CA . LEU A 1 186 ? -24.431 6.517 9.000 1.00 93.25 186 LEU A CA 1
ATOM 1524 C C . LEU A 1 186 ? -23.311 5.586 9.497 1.00 93.25 186 LEU A C 1
ATOM 1526 O O . LEU A 1 186 ? -23.451 4.367 9.443 1.00 93.25 186 LEU A O 1
ATOM 1530 N N . ILE A 1 187 ? -22.216 6.133 10.026 1.00 95.00 187 ILE A N 1
ATOM 1531 C CA . ILE A 1 187 ? -21.122 5.348 10.616 1.00 95.00 187 ILE A CA 1
ATOM 1532 C C . ILE A 1 187 ? -21.574 4.657 11.913 1.00 95.00 187 ILE A C 1
ATOM 1534 O O . ILE A 1 187 ? -21.316 3.468 12.106 1.00 95.00 187 ILE A O 1
ATOM 1538 N N . LEU A 1 188 ? -22.297 5.365 12.788 1.00 96.31 188 LEU A N 1
ATOM 1539 C CA . LEU A 1 188 ? -22.819 4.802 14.037 1.00 96.31 188 LEU A CA 1
ATOM 1540 C C . LEU A 1 188 ? -23.849 3.687 13.805 1.00 96.31 188 LEU A C 1
ATOM 1542 O O . LEU A 1 188 ? -23.834 2.705 14.547 1.00 96.31 188 LEU A O 1
ATOM 1546 N N . SER A 1 189 ? -24.703 3.782 12.780 1.00 95.56 189 SER A N 1
ATOM 1547 C CA . SER A 1 189 ? -25.672 2.721 12.470 1.00 95.56 189 SER A CA 1
ATOM 1548 C C . SER A 1 189 ? -24.980 1.415 12.065 1.00 95.56 189 SER A C 1
ATOM 1550 O O . SER A 1 189 ? -25.383 0.346 12.524 1.00 95.56 189 SER A O 1
ATOM 1552 N N . HIS A 1 190 ? -23.876 1.492 11.316 1.00 95.12 190 HIS A N 1
ATOM 1553 C CA . HIS A 1 190 ? -23.053 0.332 10.965 1.00 95.12 190 HIS A CA 1
ATOM 1554 C C . HIS A 1 190 ? -22.300 -0.252 12.170 1.00 95.12 190 HIS A C 1
ATOM 1556 O O . HIS A 1 190 ? -22.252 -1.477 12.313 1.00 95.12 190 HIS A O 1
ATOM 1562 N N . CYS A 1 191 ? -21.795 0.591 13.083 1.00 97.19 191 CYS A N 1
ATOM 1563 C CA . CYS A 1 191 ? -21.262 0.128 14.370 1.00 97.19 191 CYS A CA 1
ATOM 1564 C C . CYS A 1 191 ? -22.321 -0.654 15.165 1.00 97.19 191 CYS A C 1
ATOM 1566 O O . CYS A 1 191 ? -22.045 -1.754 15.637 1.00 97.19 191 CYS A O 1
ATOM 1568 N N . ILE A 1 192 ? -23.536 -0.109 15.301 1.00 97.38 192 ILE A N 1
ATOM 1569 C CA . ILE A 1 192 ? -24.634 -0.727 16.063 1.00 97.38 192 ILE A CA 1
ATOM 1570 C C . ILE A 1 192 ? -25.092 -2.039 15.411 1.00 97.38 192 ILE A C 1
ATOM 1572 O O . ILE A 1 192 ? -25.295 -3.027 16.118 1.00 97.38 192 ILE A O 1
ATOM 1576 N N . LEU A 1 193 ? -25.205 -2.082 14.080 1.00 96.75 193 LEU A N 1
ATOM 1577 C CA . LEU A 1 193 ? -25.572 -3.281 13.324 1.00 96.75 193 LEU A CA 1
ATOM 1578 C C . LEU A 1 193 ? -24.567 -4.420 13.551 1.00 96.75 193 LEU A C 1
ATOM 1580 O O . LEU A 1 193 ? -24.949 -5.497 14.009 1.00 96.75 193 LEU A O 1
ATOM 1584 N N . LEU A 1 194 ? -23.279 -4.184 13.283 1.00 96.25 194 LEU A N 1
ATOM 1585 C CA . LEU A 1 194 ? -22.251 -5.223 13.408 1.00 96.25 194 LEU A CA 1
ATOM 1586 C C . LEU A 1 194 ? -21.966 -5.593 14.872 1.00 96.25 194 LEU A C 1
ATOM 1588 O O . LEU A 1 194 ? -21.712 -6.764 15.158 1.00 96.25 194 LEU A O 1
ATOM 1592 N N . TYR A 1 195 ? -22.115 -4.654 15.814 1.00 97.19 195 TYR A N 1
ATOM 1593 C CA . TYR A 1 195 ? -22.130 -4.964 17.245 1.00 97.19 195 TYR A CA 1
ATOM 1594 C C . TYR A 1 195 ? -23.254 -5.944 17.594 1.00 97.19 195 TYR A C 1
ATOM 1596 O O . TYR A 1 195 ? -22.983 -7.005 18.156 1.00 97.19 195 TYR A O 1
ATOM 1604 N N . SER A 1 196 ? -24.494 -5.624 17.213 1.00 96.75 196 SER A N 1
ATOM 1605 C CA . SER A 1 196 ? -25.684 -6.424 17.537 1.00 96.75 196 SER A CA 1
ATOM 1606 C C . SER A 1 196 ? -25.599 -7.835 16.951 1.00 96.75 196 SER A C 1
ATOM 1608 O O . SER A 1 196 ? -25.883 -8.808 17.645 1.00 96.75 196 SER A O 1
ATOM 1610 N N . ILE A 1 197 ? -25.121 -7.963 15.710 1.00 96.12 197 ILE A N 1
ATOM 1611 C CA . ILE A 1 197 ? -24.873 -9.261 15.068 1.00 96.12 197 ILE A CA 1
ATOM 1612 C C . ILE A 1 197 ? -23.772 -10.054 15.797 1.00 96.12 197 ILE A C 1
ATOM 1614 O O . ILE A 1 197 ? -23.907 -11.266 15.970 1.00 96.12 197 ILE A O 1
ATOM 1618 N N . SER A 1 198 ? -22.725 -9.395 16.309 1.00 95.69 198 SER A N 1
ATOM 1619 C CA . SER A 1 198 ? -21.664 -10.073 17.072 1.00 95.69 198 SER A CA 1
ATOM 1620 C C . SER A 1 198 ? -22.132 -10.670 18.406 1.00 95.69 198 SER A C 1
ATOM 1622 O O . SER A 1 198 ? -21.550 -11.652 18.867 1.00 95.69 198 SER A O 1
ATOM 1624 N N . LEU A 1 199 ? -23.208 -10.142 19.009 1.00 95.19 199 LEU A N 1
ATOM 1625 C CA . LEU A 1 199 ? -23.793 -10.698 20.238 1.00 95.19 199 LEU A CA 1
ATOM 1626 C C . LEU A 1 199 ? -24.378 -12.104 20.026 1.00 95.19 199 LEU A C 1
ATOM 1628 O O . LEU A 1 199 ? -24.462 -12.875 20.979 1.00 95.19 199 LEU A O 1
ATOM 1632 N N . VAL A 1 200 ? -24.730 -12.456 18.783 1.00 93.75 200 VAL A N 1
ATOM 1633 C CA . VAL A 1 200 ? -25.228 -13.788 18.393 1.00 93.75 200 VAL A CA 1
ATOM 1634 C C . VAL A 1 200 ? -24.091 -14.827 18.331 1.00 93.75 200 VAL A C 1
ATOM 1636 O O . VAL A 1 200 ? -24.354 -16.020 18.233 1.00 93.75 200 VAL A O 1
ATOM 1639 N N . LYS A 1 201 ? -22.816 -14.400 18.386 1.00 92.19 201 LYS A N 1
ATOM 1640 C CA . LYS A 1 201 ? -21.594 -15.235 18.323 1.00 92.19 201 LYS A CA 1
ATOM 1641 C C . LYS A 1 201 ? -21.406 -16.079 17.042 1.00 92.19 201 LYS A C 1
ATOM 1643 O O . LYS A 1 201 ? -20.444 -16.841 16.939 1.00 92.19 201 LYS A O 1
ATOM 1648 N N . ILE A 1 202 ? -22.267 -15.948 16.029 1.00 93.12 202 ILE A N 1
ATOM 1649 C CA . ILE A 1 202 ? -22.153 -16.700 14.766 1.00 93.12 202 ILE A CA 1
ATOM 1650 C C . ILE A 1 202 ? -21.166 -15.990 13.821 1.00 93.12 202 ILE A C 1
ATOM 1652 O O . ILE A 1 202 ? -21.527 -15.048 13.113 1.00 93.12 202 ILE A O 1
ATOM 1656 N N . ARG A 1 203 ? -19.918 -16.484 13.762 1.00 91.50 203 ARG A N 1
ATOM 1657 C CA . ARG A 1 203 ? -18.823 -15.918 12.938 1.00 91.50 203 ARG A CA 1
ATOM 1658 C C . ARG A 1 203 ? -19.210 -15.718 11.462 1.00 91.50 203 ARG A C 1
ATOM 1660 O O . ARG A 1 203 ? -18.925 -14.667 10.894 1.00 91.50 203 ARG A O 1
ATOM 1667 N N . TRP A 1 204 ? -19.919 -16.677 10.856 1.00 91.50 204 TRP A N 1
ATOM 1668 C CA . TRP A 1 204 ? -20.409 -16.566 9.471 1.00 91.50 204 TRP A CA 1
ATOM 1669 C C . TRP A 1 204 ? -21.436 -15.441 9.271 1.00 91.50 204 TRP A C 1
ATOM 1671 O O . TRP A 1 204 ? -21.409 -14.783 8.236 1.00 91.50 204 TRP A O 1
ATOM 1681 N N . LEU A 1 205 ? -22.298 -15.169 10.256 1.00 94.00 205 LEU A N 1
ATOM 1682 C CA . LEU A 1 205 ? -23.288 -14.089 10.181 1.00 94.00 205 LEU A CA 1
ATOM 1683 C C . LEU A 1 205 ? -22.617 -12.711 10.278 1.00 94.00 205 LEU A C 1
ATOM 1685 O O . LEU A 1 205 ? -23.004 -11.790 9.558 1.00 94.00 205 LEU A O 1
ATOM 1689 N N . CYS A 1 206 ? -21.565 -12.592 11.096 1.00 93.75 206 CYS A N 1
ATOM 1690 C CA . CYS A 1 206 ? -20.709 -11.403 11.137 1.00 93.75 206 CYS A CA 1
ATOM 1691 C C . CYS A 1 206 ? -19.998 -11.175 9.797 1.00 93.75 206 CYS A C 1
ATOM 1693 O O . CYS A 1 206 ? -19.969 -10.050 9.303 1.00 93.75 206 CYS A O 1
ATOM 1695 N N . PHE A 1 207 ? -19.480 -12.242 9.179 1.00 92.44 207 PHE A N 1
ATOM 1696 C CA . PHE A 1 207 ? -18.843 -12.171 7.863 1.00 92.44 207 PHE A CA 1
ATOM 1697 C C . PHE A 1 207 ? -19.812 -11.759 6.752 1.00 92.44 207 PHE A C 1
ATOM 1699 O O . PHE A 1 207 ? -19.532 -10.804 6.034 1.00 92.44 207 PHE A O 1
ATOM 1706 N N . VAL A 1 208 ? -20.957 -12.436 6.621 1.00 94.19 208 VAL A N 1
ATOM 1707 C CA . VAL A 1 208 ? -21.945 -12.145 5.568 1.00 94.19 208 VAL A CA 1
ATOM 1708 C C . VAL A 1 208 ? -22.524 -10.740 5.734 1.00 94.19 208 VAL A C 1
ATOM 1710 O O . VAL A 1 208 ? -22.575 -9.995 4.755 1.00 94.19 208 VAL A O 1
ATOM 1713 N N . THR A 1 209 ? -22.884 -10.332 6.957 1.00 95.44 209 THR A N 1
ATOM 1714 C CA . THR A 1 209 ? -23.348 -8.957 7.222 1.00 95.44 209 THR A CA 1
ATOM 1715 C C . THR A 1 209 ? -22.258 -7.941 6.883 1.00 95.44 209 THR A C 1
ATOM 1717 O O . THR A 1 209 ? -22.520 -6.994 6.149 1.00 95.44 209 THR A O 1
ATOM 1720 N N . GLY A 1 210 ? -21.026 -8.159 7.353 1.00 95.31 210 GLY A N 1
ATOM 1721 C CA . GLY A 1 210 ? -19.907 -7.240 7.143 1.00 95.31 210 GLY A CA 1
ATOM 1722 C C . GLY A 1 210 ? -19.534 -7.052 5.674 1.00 95.31 210 GLY A C 1
ATOM 1723 O O . GLY A 1 210 ? -19.392 -5.920 5.215 1.00 95.31 210 GLY A O 1
ATOM 1724 N N . LEU A 1 211 ? -19.459 -8.143 4.905 1.00 94.69 211 LEU A N 1
ATOM 1725 C CA . LEU A 1 211 ? -19.212 -8.079 3.462 1.00 94.69 211 LEU A CA 1
ATOM 1726 C C . LEU A 1 211 ? -20.384 -7.433 2.708 1.00 94.69 211 LEU A C 1
ATOM 1728 O O . LEU A 1 211 ? -20.145 -6.694 1.757 1.00 94.69 211 LEU A O 1
ATOM 1732 N N . SER A 1 212 ? -21.627 -7.628 3.163 1.00 94.75 212 SER A N 1
ATOM 1733 C CA . SER A 1 212 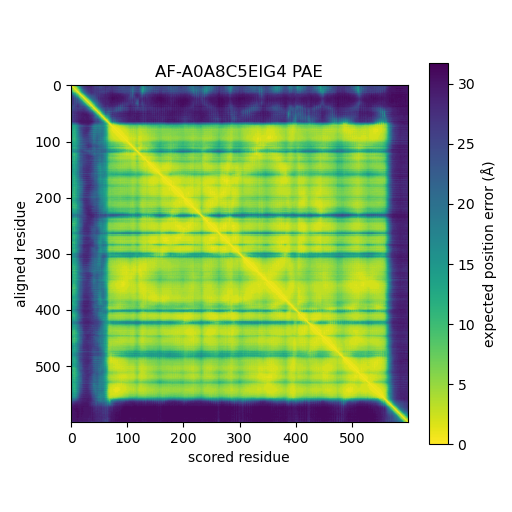? -22.800 -6.950 2.590 1.00 94.75 212 SER A CA 1
ATOM 1734 C C . SER A 1 212 ? -22.760 -5.437 2.833 1.00 94.75 212 SER A C 1
ATOM 1736 O O . SER A 1 212 ? -22.978 -4.662 1.906 1.00 94.75 212 SER A O 1
ATOM 1738 N N . THR A 1 213 ? -22.406 -4.994 4.046 1.00 93.94 213 THR A N 1
ATOM 1739 C CA . THR A 1 213 ? -22.246 -3.562 4.355 1.00 93.94 213 THR A CA 1
ATOM 1740 C C . THR A 1 213 ? -21.012 -2.948 3.695 1.00 93.94 213 THR A C 1
ATOM 1742 O O . THR A 1 213 ? -21.021 -1.775 3.341 1.00 93.94 213 THR A O 1
ATOM 1745 N N . LEU A 1 214 ? -19.945 -3.725 3.475 1.00 93.62 214 LEU A N 1
ATOM 1746 C CA . LEU A 1 214 ? -18.805 -3.265 2.682 1.00 93.62 214 LEU A CA 1
ATOM 1747 C C . LEU A 1 214 ? -19.218 -3.076 1.216 1.00 93.62 214 LEU A C 1
ATOM 1749 O O . LEU A 1 214 ? -18.854 -2.075 0.607 1.00 93.62 214 LEU A O 1
ATOM 1753 N N . ALA A 1 215 ? -20.024 -3.994 0.672 1.00 92.50 215 ALA A N 1
ATOM 1754 C CA . ALA A 1 215 ? -20.525 -3.915 -0.694 1.00 92.50 215 ALA A CA 1
ATOM 1755 C C . ALA A 1 215 ? -21.428 -2.690 -0.932 1.00 92.50 215 ALA A C 1
ATOM 1757 O O . ALA A 1 215 ? -21.312 -2.082 -1.992 1.00 92.50 215 ALA A O 1
ATOM 1758 N N . THR A 1 216 ? -22.255 -2.248 0.028 1.00 91.88 216 THR A N 1
ATOM 1759 C CA . THR A 1 216 ? -23.043 -1.007 -0.160 1.00 91.88 216 THR A CA 1
ATOM 1760 C C . THR A 1 216 ? -22.162 0.233 -0.340 1.00 91.88 216 THR A C 1
ATOM 1762 O O . THR A 1 216 ? -22.489 1.094 -1.148 1.00 91.88 216 THR A O 1
ATOM 1765 N N . PHE A 1 217 ? -20.997 0.283 0.317 1.00 89.38 217 PHE A N 1
ATOM 1766 C CA . PHE A 1 217 ? -20.015 1.367 0.163 1.00 89.38 217 PHE A CA 1
ATOM 1767 C C . PHE A 1 217 ? -19.054 1.188 -1.029 1.00 89.38 217 PHE A C 1
ATOM 1769 O O . PHE A 1 217 ? -18.120 1.981 -1.187 1.00 89.38 217 PHE A O 1
ATOM 1776 N N . LYS A 1 218 ? -19.221 0.131 -1.838 1.00 87.25 218 LYS A N 1
ATOM 1777 C CA . LYS A 1 218 ? -18.273 -0.261 -2.900 1.00 87.25 218 LYS A CA 1
ATOM 1778 C C . LYS A 1 218 ? -18.920 -0.652 -4.235 1.00 87.25 218 LYS A C 1
ATOM 1780 O O . LYS A 1 218 ? -18.202 -0.756 -5.226 1.00 87.25 218 LYS A O 1
ATOM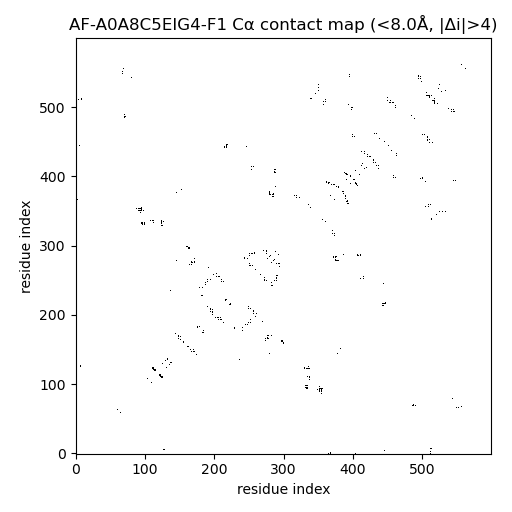 1785 N N . CYS A 1 219 ? -20.241 -0.825 -4.279 1.00 87.06 219 CYS A N 1
ATOM 1786 C CA . CYS A 1 219 ? -21.011 -1.208 -5.461 1.00 87.06 219 CYS A CA 1
ATOM 1787 C C . CYS A 1 219 ? -22.173 -0.233 -5.718 1.00 87.06 219 CYS A C 1
ATOM 1789 O O . CYS A 1 219 ? -22.910 0.140 -4.803 1.00 87.06 219 CYS A O 1
ATOM 1791 N N . GLU A 1 220 ? -22.396 0.124 -6.981 1.00 83.94 220 GLU A N 1
ATOM 1792 C CA . GLU A 1 220 ? -23.600 0.854 -7.396 1.00 83.94 220 GLU A CA 1
ATOM 1793 C C . GLU A 1 220 ? -24.850 -0.053 -7.374 1.00 83.94 220 GLU A C 1
ATOM 1795 O O . GLU A 1 220 ? -24.717 -1.268 -7.547 1.00 83.94 220 GLU A O 1
ATOM 1800 N N . PRO A 1 221 ? -26.068 0.492 -7.165 1.00 86.19 221 PRO A N 1
ATOM 1801 C CA . PRO A 1 221 ? -26.415 1.914 -7.010 1.00 86.19 221 PRO A CA 1
ATOM 1802 C C . PRO A 1 221 ? -26.263 2.459 -5.575 1.00 86.19 221 PRO A C 1
ATOM 1804 O O . PRO A 1 221 ? -26.618 3.604 -5.300 1.00 86.19 221 PRO A O 1
ATOM 1807 N N . PHE A 1 222 ? -25.801 1.640 -4.624 1.00 86.81 222 PHE A N 1
ATOM 1808 C CA . PHE A 1 222 ? -25.741 2.034 -3.213 1.00 86.81 222 PHE A CA 1
ATOM 1809 C C . PHE A 1 222 ? -24.673 3.096 -2.946 1.00 86.81 222 PHE A C 1
ATOM 1811 O O . PHE A 1 222 ? -24.908 3.988 -2.136 1.00 86.81 222 PHE A O 1
ATOM 1818 N N . VAL A 1 223 ? -23.550 3.040 -3.666 1.00 83.56 223 VAL A N 1
ATOM 1819 C CA . VAL A 1 223 ? -22.470 4.032 -3.598 1.00 83.56 223 VAL A CA 1
ATOM 1820 C C . VAL A 1 223 ? -22.970 5.446 -3.900 1.00 83.56 223 VAL A C 1
ATOM 1822 O O . VAL A 1 223 ? -22.840 6.325 -3.045 1.00 83.56 223 VAL A O 1
ATOM 1825 N N . SER A 1 224 ? -23.571 5.671 -5.071 1.00 82.44 224 SER A N 1
ATOM 1826 C CA . SER A 1 224 ? -24.077 6.991 -5.465 1.00 82.44 224 SER A CA 1
ATOM 1827 C C . SER A 1 224 ? -25.203 7.478 -4.549 1.00 82.44 224 SER A C 1
ATOM 1829 O O . SER A 1 224 ? -25.206 8.643 -4.152 1.00 82.44 224 SER A O 1
ATOM 1831 N N . TRP A 1 225 ? -26.102 6.583 -4.121 1.00 85.69 225 TRP A N 1
ATOM 1832 C CA . TRP A 1 225 ? -27.159 6.913 -3.160 1.00 85.69 225 TRP A CA 1
ATOM 1833 C C . TRP A 1 225 ? -26.613 7.328 -1.782 1.00 85.69 225 TRP A C 1
ATOM 1835 O O . TRP A 1 225 ? -27.032 8.348 -1.239 1.00 85.69 225 TRP A O 1
ATOM 1845 N N . GLN A 1 226 ? -25.657 6.581 -1.216 1.00 83.00 226 GLN A N 1
ATOM 1846 C CA . GLN A 1 226 ? -25.087 6.895 0.100 1.00 83.00 226 GLN A CA 1
ATOM 1847 C C . GLN A 1 226 ? -24.162 8.121 0.067 1.00 83.00 226 GLN A C 1
ATOM 1849 O O . GLN A 1 226 ? -24.078 8.838 1.064 1.00 83.00 226 GLN A O 1
ATOM 1854 N N . ALA A 1 227 ? -23.502 8.401 -1.063 1.00 79.06 227 ALA A N 1
ATOM 1855 C CA . ALA A 1 227 ? -22.692 9.607 -1.240 1.00 79.06 227 ALA A CA 1
ATOM 1856 C C . ALA A 1 227 ? -23.530 10.900 -1.151 1.00 79.06 227 ALA A C 1
ATOM 1858 O O . ALA A 1 227 ? -23.037 11.902 -0.628 1.00 79.06 227 ALA A O 1
ATOM 1859 N N . GLY A 1 228 ? -24.804 10.858 -1.565 1.00 78.75 228 GLY A N 1
ATOM 1860 C CA . GLY A 1 228 ? -25.757 11.970 -1.429 1.00 78.75 228 GLY A CA 1
ATOM 1861 C C . GLY A 1 228 ? -26.001 12.419 0.021 1.00 78.75 228 GLY A C 1
ATOM 1862 O O . GLY A 1 228 ? -26.357 13.566 0.273 1.00 78.75 228 GLY A O 1
ATOM 1863 N N . PHE A 1 229 ? -25.726 11.568 1.019 1.00 75.00 229 PHE A N 1
ATOM 1864 C CA . PHE A 1 229 ? -25.810 11.958 2.433 1.00 75.00 229 PHE A CA 1
ATOM 1865 C C . PHE A 1 229 ? -24.681 12.895 2.897 1.00 75.00 229 PHE A C 1
ATOM 1867 O O . PHE A 1 229 ? -24.706 13.341 4.047 1.00 75.00 229 PHE A O 1
ATOM 1874 N N . VAL A 1 230 ? -23.682 13.179 2.053 1.00 71.56 230 VAL A N 1
ATOM 1875 C CA . VAL A 1 230 ? -22.472 13.946 2.410 1.00 71.56 230 VAL A CA 1
ATOM 1876 C C . VAL A 1 230 ? -22.223 15.123 1.450 1.00 71.56 230 VAL A C 1
ATOM 1878 O O . VAL A 1 230 ? -21.112 15.647 1.366 1.00 71.56 230 VAL A O 1
ATOM 1881 N N . GLU A 1 231 ? -23.256 15.572 0.735 1.00 66.62 231 GLU A N 1
ATOM 1882 C CA . GLU A 1 231 ? -23.194 16.744 -0.147 1.00 66.62 231 GLU A CA 1
ATOM 1883 C C . GLU A 1 231 ? -22.801 18.037 0.601 1.00 66.62 231 GLU A C 1
ATOM 1885 O O . GLU A 1 231 ? -23.067 18.210 1.796 1.00 66.62 231 GLU A O 1
ATOM 1890 N N . GLY A 1 232 ? -22.131 18.951 -0.107 1.00 63.94 232 GLY A N 1
ATOM 1891 C CA . GLY A 1 232 ? -21.712 20.269 0.382 1.00 63.94 232 GLY A CA 1
ATOM 1892 C C . GLY A 1 232 ? -20.263 20.626 0.032 1.00 63.94 232 GLY A C 1
ATOM 1893 O O . GLY A 1 232 ? -19.461 19.763 -0.314 1.00 63.94 232 GLY A O 1
ATOM 1894 N N . ASP A 1 233 ? -19.933 21.910 0.168 1.00 62.38 233 ASP A N 1
ATOM 1895 C CA . ASP A 1 233 ? -18.820 22.612 -0.506 1.00 62.38 233 ASP A CA 1
ATOM 1896 C C . ASP A 1 233 ? -17.383 22.133 -0.197 1.00 62.38 233 ASP A C 1
ATOM 1898 O O . ASP A 1 233 ? -16.415 22.635 -0.770 1.00 62.38 233 ASP A O 1
ATOM 1902 N N . PHE A 1 234 ? -17.199 21.176 0.715 1.00 66.75 234 PHE A N 1
ATOM 1903 C CA . PHE A 1 234 ? -15.879 20.673 1.093 1.00 66.75 234 PHE A CA 1
ATOM 1904 C C . PHE A 1 234 ? -15.486 19.482 0.207 1.00 66.75 234 PHE A C 1
ATOM 1906 O O . PHE A 1 234 ? -15.782 18.337 0.543 1.00 66.75 234 PHE A O 1
ATOM 1913 N N . GLU A 1 235 ? -14.783 19.742 -0.906 1.00 65.81 235 GLU A N 1
ATOM 1914 C CA . GLU A 1 235 ? -14.402 18.744 -1.936 1.00 65.81 235 GLU A CA 1
ATOM 1915 C C . GLU A 1 235 ? -13.767 17.453 -1.377 1.00 65.81 235 GLU A C 1
ATOM 1917 O O . GLU A 1 235 ? -13.885 16.372 -1.962 1.00 65.81 235 GLU A O 1
ATOM 1922 N N . LEU A 1 236 ? -13.098 17.556 -0.224 1.00 70.06 236 LEU A N 1
ATOM 1923 C CA . LEU A 1 236 ? -12.459 16.445 0.477 1.00 70.06 236 LEU A CA 1
ATOM 1924 C C . LEU A 1 236 ? -13.467 15.366 0.931 1.00 70.06 236 LEU A C 1
ATOM 1926 O O . LEU A 1 236 ? -13.098 14.193 1.027 1.00 70.06 236 LEU A O 1
ATOM 1930 N N . ARG A 1 237 ? -14.739 15.732 1.163 1.00 77.44 237 ARG A N 1
ATOM 1931 C CA . ARG A 1 237 ? -15.801 14.857 1.699 1.00 77.44 237 ARG A CA 1
ATOM 1932 C C . ARG A 1 237 ? -15.964 13.557 0.935 1.00 77.44 237 ARG A C 1
ATOM 1934 O O . ARG A 1 237 ? -16.052 12.511 1.566 1.00 77.44 237 ARG A O 1
ATOM 1941 N N . HIS A 1 238 ? -15.948 13.585 -0.396 1.00 76.50 238 HIS A N 1
ATOM 1942 C CA . HIS A 1 238 ? -16.096 12.356 -1.178 1.00 76.50 238 HIS A CA 1
ATOM 1943 C C . HIS A 1 238 ? -14.959 11.363 -0.897 1.00 76.50 238 HIS A C 1
ATOM 1945 O O . HIS A 1 238 ? -15.213 10.174 -0.742 1.00 76.50 238 HIS A O 1
ATOM 1951 N N . VAL A 1 239 ? -13.712 11.825 -0.763 1.00 77.00 239 VAL A N 1
ATOM 1952 C CA . VAL A 1 239 ? -12.573 10.929 -0.494 1.00 77.00 239 VAL A CA 1
ATOM 1953 C C . VAL A 1 239 ? -12.593 10.433 0.957 1.00 77.00 239 VAL A C 1
ATOM 1955 O O . VAL A 1 239 ? -12.410 9.240 1.201 1.00 77.00 239 VAL A O 1
ATOM 1958 N N . LEU A 1 240 ? -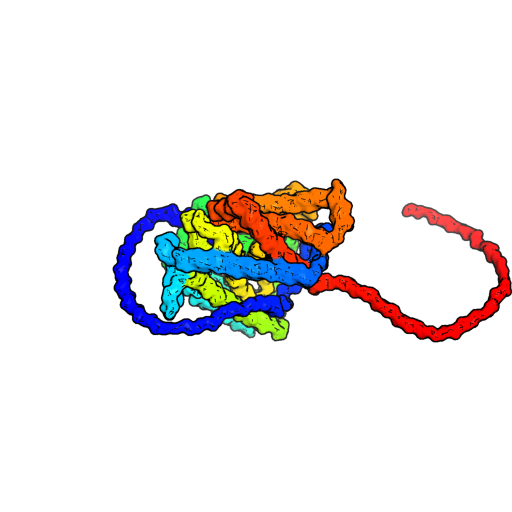12.907 11.317 1.910 1.00 83.31 240 LEU A N 1
ATOM 1959 C CA . LEU A 1 240 ? -13.111 10.954 3.317 1.00 83.31 240 LEU A CA 1
ATOM 1960 C C . LEU A 1 240 ? -14.249 9.939 3.502 1.00 83.31 240 LEU A C 1
ATOM 1962 O O . LEU A 1 240 ? -14.128 9.046 4.336 1.00 83.31 240 LEU A O 1
ATOM 1966 N N . PHE A 1 241 ? -15.324 10.047 2.717 1.00 85.75 241 PHE A N 1
ATOM 1967 C CA . PHE A 1 241 ? -16.461 9.127 2.736 1.00 85.75 241 PHE A CA 1
ATOM 1968 C C . PHE A 1 241 ? -16.025 7.707 2.367 1.00 85.75 241 PHE A C 1
ATOM 1970 O O . PHE A 1 241 ? -16.186 6.784 3.162 1.00 85.75 241 PHE A O 1
ATOM 1977 N N . TYR A 1 242 ? -15.408 7.528 1.197 1.00 78.75 242 TYR A N 1
ATOM 1978 C CA . TYR A 1 242 ? -15.009 6.201 0.723 1.00 78.75 242 TYR A CA 1
ATOM 1979 C C . TYR A 1 242 ? -13.922 5.545 1.582 1.00 78.75 242 TYR A C 1
ATOM 1981 O O . TYR A 1 242 ? -13.995 4.340 1.844 1.00 78.75 242 TYR A O 1
ATOM 1989 N N . GLY A 1 243 ? -12.930 6.322 2.032 1.00 81.38 243 GLY A N 1
ATOM 1990 C CA . GLY A 1 243 ? -11.907 5.842 2.961 1.00 81.38 243 GLY A CA 1
ATOM 1991 C C . GLY A 1 243 ? -12.523 5.473 4.309 1.00 81.38 243 GLY A C 1
ATOM 1992 O O . GLY A 1 243 ? -12.454 4.321 4.739 1.00 81.38 243 GLY A O 1
ATOM 1993 N N . GLY A 1 244 ? -13.196 6.431 4.948 1.00 88.56 244 GLY A N 1
ATOM 1994 C CA . GLY A 1 244 ? -13.738 6.287 6.296 1.00 88.56 244 GLY A CA 1
ATOM 1995 C C . GLY A 1 244 ? -14.829 5.223 6.430 1.00 88.56 244 GLY A C 1
ATOM 1996 O O . GLY A 1 244 ? -14.798 4.460 7.398 1.00 88.56 244 GLY A O 1
ATOM 1997 N N . CYS A 1 245 ? -15.746 5.097 5.463 1.00 90.62 245 CYS A N 1
ATOM 1998 C CA . CYS A 1 245 ? -16.735 4.015 5.448 1.00 90.62 245 CYS A CA 1
ATOM 1999 C C . CYS A 1 245 ? -16.072 2.645 5.281 1.00 90.62 245 CYS A C 1
ATOM 2001 O O . CYS A 1 245 ? -16.369 1.725 6.043 1.00 90.62 245 CYS A O 1
ATOM 2003 N N . GLY A 1 246 ? -15.123 2.515 4.345 1.00 90.19 246 GLY A N 1
ATOM 2004 C CA . GLY A 1 246 ? -14.361 1.281 4.153 1.00 90.19 246 GLY A CA 1
ATOM 2005 C C . GLY A 1 246 ? -13.625 0.869 5.429 1.00 90.19 246 GLY A C 1
ATOM 2006 O O . GLY A 1 246 ? -13.912 -0.183 6.007 1.00 90.19 246 GLY A O 1
ATOM 2007 N N . PHE A 1 247 ? -12.712 1.715 5.916 1.00 92.00 247 PHE A N 1
ATOM 2008 C CA . PHE A 1 247 ? -11.942 1.443 7.133 1.00 92.00 247 PHE A CA 1
ATOM 2009 C C . PHE A 1 247 ? -12.841 1.250 8.365 1.00 92.00 247 PHE A C 1
ATOM 2011 O O . PHE A 1 247 ? -12.479 0.496 9.270 1.00 92.00 247 PHE A O 1
ATOM 2018 N N . THR A 1 248 ? -14.034 1.856 8.400 1.00 94.69 248 THR A N 1
ATOM 2019 C CA . THR A 1 248 ? -15.055 1.564 9.417 1.00 94.69 248 THR A CA 1
ATOM 2020 C C . THR A 1 248 ? -15.562 0.133 9.348 1.00 94.69 248 THR A C 1
ATOM 2022 O O . THR A 1 248 ? -15.471 -0.570 10.353 1.00 94.69 248 THR A O 1
ATOM 2025 N N . ILE A 1 249 ? -16.059 -0.342 8.201 1.00 95.12 249 ILE A N 1
ATOM 2026 C CA . ILE A 1 249 ? -16.557 -1.724 8.099 1.00 95.12 249 ILE A CA 1
ATOM 2027 C C . ILE A 1 249 ? -15.424 -2.726 8.370 1.00 95.12 249 ILE A C 1
ATOM 2029 O O . ILE A 1 249 ? -15.628 -3.679 9.120 1.00 95.12 249 ILE A O 1
ATOM 2033 N N . MET A 1 250 ? -14.207 -2.433 7.893 1.00 94.44 250 MET A N 1
ATOM 2034 C CA . MET A 1 250 ? -12.952 -3.113 8.254 1.00 94.44 250 MET A CA 1
ATOM 2035 C C . MET A 1 250 ? -12.825 -3.405 9.763 1.00 94.44 250 MET A C 1
ATOM 2037 O O . MET A 1 250 ? -12.641 -4.543 10.216 1.00 94.44 250 MET A O 1
ATOM 2041 N N . ARG A 1 251 ? -12.953 -2.339 10.560 1.00 96.00 251 ARG A N 1
ATOM 2042 C CA . ARG A 1 251 ? -12.808 -2.356 12.023 1.00 96.00 251 ARG A CA 1
ATOM 2043 C C . ARG A 1 251 ? -14.046 -2.922 12.728 1.00 96.00 251 ARG A C 1
ATOM 2045 O O . ARG A 1 251 ? -13.906 -3.692 13.674 1.00 96.00 251 ARG A O 1
ATOM 2052 N N . CYS A 1 252 ? -15.251 -2.657 12.233 1.00 96.88 252 CYS A N 1
ATOM 2053 C CA . CYS A 1 252 ? -16.479 -3.246 12.771 1.00 96.88 252 CYS A CA 1
ATOM 2054 C C . CYS A 1 252 ? -16.520 -4.774 12.585 1.00 96.88 252 CYS A C 1
ATOM 2056 O O . CYS A 1 252 ? -16.898 -5.486 13.512 1.00 96.88 252 CYS A O 1
ATOM 2058 N N . MET A 1 253 ? -16.067 -5.290 11.436 1.00 96.25 253 MET A N 1
ATOM 2059 C CA . MET A 1 253 ? -15.901 -6.731 11.208 1.00 96.25 253 MET A CA 1
ATOM 2060 C C . MET A 1 253 ? -14.821 -7.329 12.113 1.00 96.25 253 MET A C 1
ATOM 2062 O O . MET A 1 253 ? -15.078 -8.330 12.771 1.00 96.25 253 MET A O 1
ATOM 2066 N N . SER A 1 254 ? -13.647 -6.693 12.190 1.00 96.50 254 SER A N 1
ATOM 2067 C CA . SER A 1 254 ? -12.546 -7.079 13.090 1.00 96.50 254 SER A CA 1
ATOM 2068 C C . SER A 1 254 ? -13.047 -7.255 14.535 1.00 96.50 254 SER A C 1
ATOM 2070 O O . SER A 1 254 ? -12.949 -8.343 15.099 1.00 96.50 254 SER A O 1
ATOM 2072 N N . PHE A 1 255 ? -13.728 -6.243 15.088 1.00 97.19 255 PHE A N 1
ATOM 2073 C CA . PHE A 1 255 ? -14.381 -6.325 16.399 1.00 97.19 255 PHE A CA 1
ATOM 2074 C C . PHE A 1 255 ? -15.407 -7.465 16.489 1.00 97.19 255 PHE A C 1
ATOM 2076 O O . PHE A 1 255 ? -15.406 -8.221 17.461 1.00 97.19 255 PHE A O 1
ATOM 2083 N N . ALA A 1 256 ? -16.299 -7.591 15.501 1.00 96.69 256 ALA A N 1
ATOM 2084 C CA . ALA A 1 256 ? -17.387 -8.564 15.538 1.00 96.69 256 ALA A CA 1
ATOM 2085 C C . ALA A 1 256 ? -16.877 -10.015 15.533 1.00 96.69 256 ALA A C 1
ATOM 2087 O O . ALA A 1 256 ? -17.457 -10.870 16.202 1.00 96.69 256 ALA A O 1
ATOM 2088 N N . LEU A 1 257 ? -15.774 -10.282 14.827 1.00 94.94 257 LEU A N 1
ATOM 2089 C CA . LEU A 1 257 ? -15.136 -11.595 14.756 1.00 94.94 257 LEU A CA 1
ATOM 2090 C C . LEU A 1 257 ? -14.397 -11.941 16.060 1.00 94.94 257 LEU A C 1
ATOM 2092 O O . LEU A 1 257 ? -14.644 -13.016 16.606 1.00 94.94 257 LEU A O 1
ATOM 2096 N N . GLU A 1 258 ? -13.597 -11.025 16.626 1.00 95.31 258 GLU A N 1
ATOM 2097 C CA . GLU A 1 258 ? -12.995 -11.226 17.962 1.00 95.31 258 GLU A CA 1
ATOM 2098 C C . GLU A 1 258 ? -14.074 -11.414 19.043 1.00 95.31 258 GLU A C 1
ATOM 2100 O O . GLU A 1 258 ? -13.943 -12.257 19.931 1.00 95.31 258 GLU A O 1
ATOM 2105 N N . ASN A 1 259 ? -15.177 -10.656 18.973 1.00 95.12 259 ASN A N 1
ATOM 2106 C CA . ASN A 1 259 ? -16.273 -10.807 19.925 1.00 95.12 259 ASN A CA 1
ATOM 2107 C C . ASN A 1 259 ? -16.992 -12.159 19.770 1.00 95.12 259 ASN A C 1
ATOM 2109 O O . ASN A 1 259 ? -17.432 -12.708 20.777 1.00 95.12 259 ASN A O 1
ATOM 2113 N N . CYS A 1 260 ? -17.066 -12.746 18.569 1.00 92.44 260 CYS A N 1
ATOM 2114 C CA . CYS A 1 260 ? -17.573 -14.114 18.396 1.00 92.44 260 CYS A CA 1
ATOM 2115 C C . CYS A 1 260 ? -16.682 -15.168 19.072 1.00 92.44 260 CYS A C 1
ATOM 2117 O O . CYS A 1 260 ? -17.202 -16.133 19.626 1.00 92.44 260 CYS A O 1
ATOM 2119 N N . GLU A 1 261 ? -15.360 -14.988 19.049 1.00 90.12 261 GLU A N 1
ATOM 2120 C CA . GLU A 1 261 ? -14.396 -15.961 19.591 1.00 90.12 261 GLU A CA 1
ATOM 2121 C C . GLU A 1 261 ? -14.120 -15.776 21.091 1.00 90.12 261 GLU A C 1
ATOM 2123 O O . GLU A 1 261 ? -13.677 -16.707 21.772 1.00 90.12 261 GLU A O 1
ATOM 2128 N N . ARG A 1 262 ? -14.450 -14.602 21.642 1.00 91.50 262 ARG A N 1
ATOM 2129 C CA . ARG A 1 262 ? -14.391 -14.326 23.079 1.00 91.50 262 ARG A CA 1
ATOM 2130 C C . ARG A 1 262 ? -15.361 -15.212 23.869 1.00 91.50 262 ARG A C 1
ATOM 2132 O O . ARG A 1 262 ? -16.578 -15.021 23.821 1.00 91.50 262 ARG A O 1
ATOM 2139 N N . LYS A 1 263 ? -14.781 -16.108 24.676 1.00 88.06 263 LYS A N 1
ATOM 2140 C CA . LYS A 1 263 ? -15.473 -16.983 25.639 1.00 88.06 263 LYS A CA 1
ATOM 2141 C C . LYS A 1 263 ? -16.078 -16.196 26.809 1.00 88.06 263 LYS A C 1
ATOM 2143 O O . LYS A 1 263 ? -17.234 -16.405 27.163 1.00 88.06 263 LYS A O 1
ATOM 2148 N N . ASP A 1 264 ? -15.313 -15.261 27.373 1.00 86.00 264 ASP A N 1
ATOM 2149 C CA . ASP A 1 264 ? -15.669 -14.558 28.612 1.00 86.00 264 ASP A CA 1
ATOM 2150 C C . ASP A 1 264 ? -16.583 -13.352 28.351 1.00 86.00 264 ASP A C 1
ATOM 2152 O O . ASP A 1 264 ? -16.154 -12.191 28.368 1.00 86.00 264 ASP A O 1
ATOM 2156 N N . GLY A 1 265 ? -17.856 -13.635 28.069 1.00 89.56 265 GLY A N 1
ATOM 2157 C CA . GLY A 1 265 ? -18.893 -12.629 27.831 1.00 89.56 265 GLY A CA 1
ATOM 2158 C C . GLY A 1 265 ? -18.737 -11.904 26.491 1.00 89.56 265 GLY A C 1
ATOM 2159 O O . GLY A 1 265 ? -18.355 -12.502 25.487 1.00 89.56 265 GLY A O 1
ATOM 2160 N N . ASN A 1 266 ? -19.057 -10.609 26.459 1.00 93.06 266 ASN A N 1
ATOM 2161 C CA . ASN A 1 266 ? -18.948 -9.756 25.272 1.00 93.06 266 ASN A CA 1
ATOM 2162 C C . ASN A 1 266 ? -18.065 -8.534 25.548 1.00 93.06 266 ASN A C 1
ATOM 2164 O O . ASN A 1 266 ? -18.001 -8.045 26.677 1.00 93.06 266 ASN A O 1
ATOM 2168 N N . TYR A 1 267 ? -17.433 -7.996 24.505 1.00 94.50 267 TYR A N 1
ATOM 2169 C CA . TYR A 1 267 ? -16.882 -6.642 24.553 1.00 94.50 267 TYR A CA 1
ATOM 2170 C C . TYR A 1 267 ? -18.017 -5.598 24.614 1.00 94.50 267 TYR A C 1
ATOM 2172 O O . TYR A 1 267 ? -19.108 -5.790 24.071 1.00 94.50 267 TYR A O 1
ATOM 2180 N N . ASN A 1 268 ? -17.761 -4.468 25.273 1.00 93.44 268 ASN A N 1
ATOM 2181 C CA . ASN A 1 268 ? -18.693 -3.340 25.329 1.00 93.44 268 ASN A CA 1
ATOM 2182 C C . ASN A 1 268 ? -18.706 -2.598 23.973 1.00 93.44 268 ASN A C 1
ATOM 2184 O O . ASN A 1 268 ? -17.649 -2.427 23.364 1.00 93.44 268 AS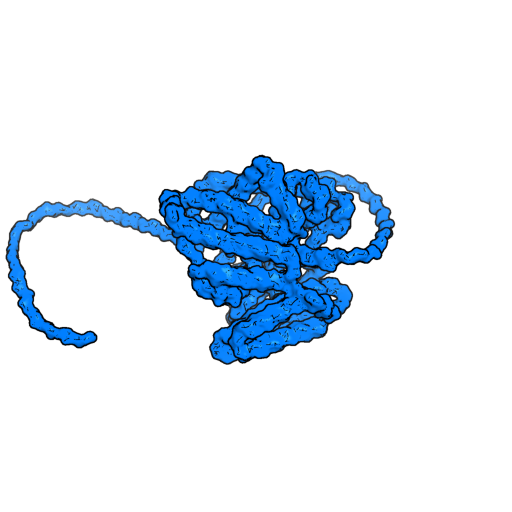N A O 1
ATOM 2188 N N . ILE A 1 269 ? -19.872 -2.114 23.525 1.00 95.75 269 ILE A N 1
ATOM 2189 C CA . ILE A 1 269 ? -20.017 -1.221 22.357 1.00 95.75 269 ILE A CA 1
ATOM 2190 C C . ILE A 1 269 ? -19.063 -0.017 22.428 1.00 95.75 269 ILE A C 1
ATOM 2192 O O . ILE A 1 269 ? -18.533 0.410 21.405 1.00 95.75 269 ILE A O 1
ATOM 2196 N N . LEU A 1 270 ? -18.754 0.480 23.631 1.00 96.06 270 LEU A N 1
ATOM 2197 C CA . LEU A 1 270 ? -17.783 1.556 23.830 1.00 96.06 270 LEU A CA 1
ATOM 2198 C C . LEU A 1 270 ? -16.381 1.208 23.293 1.00 96.06 270 LEU A C 1
ATOM 2200 O O . LEU A 1 270 ? -15.701 2.092 22.782 1.00 96.06 270 LEU A O 1
ATOM 2204 N N . GLU A 1 271 ? -15.956 -0.059 23.338 1.00 96.25 271 GLU A N 1
ATOM 2205 C CA . GLU A 1 271 ? -14.659 -0.485 22.790 1.00 96.25 271 GLU A CA 1
ATOM 2206 C C . GLU A 1 271 ? -14.659 -0.506 21.256 1.00 96.25 271 GLU A C 1
ATOM 2208 O O . GLU A 1 271 ? -13.665 -0.109 20.646 1.00 96.25 271 GLU A O 1
ATOM 2213 N N . LEU A 1 272 ? -15.785 -0.866 20.624 1.00 97.06 272 LEU A N 1
ATOM 2214 C CA . LEU A 1 272 ? -15.964 -0.692 19.179 1.00 97.06 272 LEU A CA 1
ATOM 2215 C C . LEU A 1 272 ? -15.930 0.794 18.801 1.00 97.06 272 LEU A C 1
ATOM 2217 O O . LEU A 1 272 ? -15.277 1.160 17.829 1.00 97.06 272 LEU A O 1
ATOM 2221 N N . LEU A 1 273 ? -16.580 1.667 19.577 1.00 97.75 273 LEU A N 1
ATOM 2222 C CA . LEU A 1 273 ? -16.561 3.107 19.313 1.00 97.75 273 LEU A CA 1
ATOM 2223 C C . LEU A 1 273 ? -15.149 3.697 19.467 1.00 97.75 273 LEU A C 1
ATOM 2225 O O . LEU A 1 273 ? -14.703 4.398 18.563 1.00 97.75 273 LEU A O 1
ATOM 2229 N N . LYS A 1 274 ? -14.408 3.357 20.533 1.00 96.44 274 LYS A N 1
ATOM 2230 C CA . LYS A 1 274 ? -12.987 3.731 20.707 1.00 96.44 274 LYS A CA 1
ATOM 2231 C C . LYS A 1 274 ? -12.124 3.313 19.513 1.00 96.44 274 LYS A C 1
ATOM 2233 O O . LYS A 1 274 ? -11.317 4.101 19.031 1.00 96.44 274 LYS A O 1
ATOM 2238 N N . TYR A 1 275 ? -12.303 2.082 19.037 1.00 96.50 275 TYR A N 1
ATOM 2239 C CA . TYR A 1 275 ? -11.560 1.515 17.911 1.00 96.50 275 TYR A CA 1
ATOM 2240 C C . TYR A 1 275 ? -11.938 2.153 16.568 1.00 96.50 275 TYR A C 1
ATOM 2242 O O . TYR A 1 275 ? -11.065 2.455 15.748 1.00 96.50 275 TYR A O 1
ATOM 2250 N N . ASN A 1 276 ? -13.229 2.413 16.348 1.00 96.44 276 ASN A N 1
ATOM 2251 C CA . ASN A 1 276 ? -13.709 2.968 15.091 1.00 96.44 276 ASN A CA 1
ATOM 2252 C C . ASN A 1 276 ? -13.500 4.485 14.973 1.00 96.44 276 ASN A C 1
ATOM 2254 O O . ASN A 1 276 ? -13.194 4.969 13.889 1.00 96.44 276 ASN A O 1
ATOM 2258 N N . PHE A 1 277 ? -13.594 5.239 16.069 1.00 96.50 277 PHE A N 1
ATOM 2259 C CA . PHE A 1 277 ? -13.371 6.691 16.086 1.00 96.50 277 PHE A CA 1
ATOM 2260 C C . PHE A 1 277 ? -11.945 7.101 16.485 1.00 96.50 277 PHE A C 1
ATOM 2262 O O . PHE A 1 277 ? -11.692 8.279 16.710 1.00 96.50 277 PHE A O 1
ATOM 2269 N N . TYR A 1 278 ? -10.978 6.177 16.514 1.00 96.00 278 TYR A N 1
ATOM 2270 C CA . TYR A 1 278 ? -9.563 6.544 16.627 1.00 96.00 278 TYR A CA 1
ATOM 2271 C C . TYR A 1 278 ? -9.106 7.313 15.370 1.00 96.00 278 TYR A C 1
ATOM 2273 O O . TYR A 1 278 ? -8.853 6.708 14.326 1.00 96.00 278 TYR A O 1
ATOM 2281 N N . LEU A 1 279 ? -9.034 8.650 15.464 1.00 94.50 279 LEU A N 1
ATOM 2282 C CA . LEU A 1 279 ? -8.897 9.553 14.311 1.00 94.50 279 LEU A CA 1
ATOM 2283 C C . LEU A 1 279 ? -7.732 9.221 13.358 1.00 94.50 279 LEU A C 1
ATOM 2285 O O . LEU A 1 279 ? -7.977 9.209 12.149 1.00 94.50 279 LEU A O 1
ATOM 2289 N N . PRO A 1 280 ? -6.505 8.903 13.824 1.00 93.44 280 PRO A N 1
ATOM 2290 C CA . PRO A 1 280 ? -5.398 8.596 12.917 1.00 93.44 280 PRO A CA 1
ATOM 2291 C C . PRO A 1 280 ? -5.691 7.400 11.995 1.00 93.44 280 PRO A C 1
ATOM 2293 O O . PRO A 1 280 ? -5.335 7.432 10.820 1.00 93.44 280 PRO A O 1
ATOM 2296 N N . PHE A 1 281 ? -6.418 6.382 12.472 1.00 92.62 281 PHE A N 1
ATOM 2297 C CA . PHE A 1 281 ? -6.845 5.238 11.650 1.00 92.62 281 PHE A CA 1
ATOM 2298 C C . PHE A 1 281 ? -8.257 5.388 11.059 1.00 92.62 281 PHE A C 1
ATOM 2300 O O . PHE A 1 281 ? -8.796 4.418 10.531 1.00 92.62 281 PHE A O 1
ATOM 2307 N N . PHE A 1 282 ? -8.879 6.570 11.136 1.00 92.69 282 PHE A N 1
ATOM 2308 C CA . PHE A 1 282 ? -10.262 6.741 10.687 1.00 92.69 282 PHE A CA 1
ATOM 2309 C C . PHE A 1 282 ? -10.390 6.786 9.160 1.00 92.69 282 PHE A C 1
ATOM 2311 O O . PHE A 1 282 ? -11.153 6.009 8.594 1.00 92.69 282 PHE A O 1
ATOM 2318 N N . TYR A 1 283 ? -9.664 7.693 8.497 1.00 85.31 283 TYR A N 1
ATOM 2319 C CA . TYR A 1 283 ? -9.832 7.961 7.059 1.00 85.31 283 TYR A CA 1
ATOM 2320 C C . TYR A 1 283 ? -8.802 7.271 6.159 1.00 85.31 283 TYR A C 1
ATOM 2322 O O . TYR A 1 283 ? -9.148 6.845 5.061 1.00 85.31 283 TYR A O 1
ATOM 2330 N N . PHE A 1 284 ? -7.540 7.203 6.598 1.00 77.38 284 PHE A N 1
ATOM 2331 C CA . PHE A 1 284 ? -6.391 6.878 5.737 1.00 77.38 284 PHE A CA 1
ATOM 2332 C C . PHE A 1 284 ? -5.266 6.105 6.451 1.00 77.38 284 PHE A C 1
ATOM 2334 O O . PHE A 1 284 ? -4.159 6.001 5.924 1.00 77.38 284 PHE A O 1
ATOM 2341 N N . GLY A 1 285 ? -5.500 5.616 7.671 1.00 81.62 285 GLY A N 1
ATOM 2342 C CA . GLY A 1 285 ? -4.503 4.844 8.414 1.00 81.62 285 GLY A CA 1
ATOM 2343 C C . GLY A 1 285 ? -4.586 3.340 8.137 1.00 81.62 285 GLY A C 1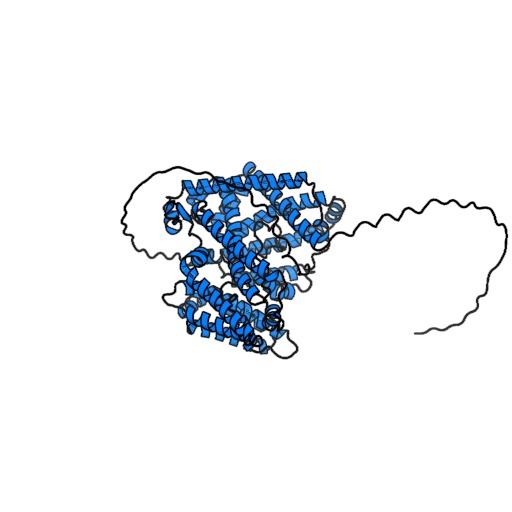
ATOM 2344 O O . GLY A 1 285 ? -5.642 2.853 7.732 1.00 81.62 285 GLY A O 1
ATOM 2345 N N . PRO A 1 286 ? -3.503 2.583 8.378 1.00 87.25 286 PRO A N 1
ATOM 2346 C CA . PRO A 1 286 ? -3.513 1.134 8.207 1.00 87.25 286 PRO A CA 1
ATOM 2347 C C . PRO A 1 286 ? -4.442 0.461 9.229 1.00 87.25 286 PRO A C 1
ATOM 2349 O O . PRO A 1 286 ? -4.509 0.872 10.390 1.00 87.25 286 PRO A O 1
ATOM 2352 N N . ILE A 1 287 ? -5.125 -0.620 8.835 1.00 90.12 287 ILE A N 1
ATOM 2353 C CA . ILE A 1 287 ? -5.969 -1.379 9.771 1.00 90.12 287 ILE A CA 1
ATOM 2354 C C . ILE A 1 287 ? -5.089 -2.122 10.780 1.00 90.12 287 ILE A C 1
ATOM 2356 O O . ILE A 1 287 ? -4.437 -3.107 10.449 1.00 90.12 287 ILE A O 1
ATOM 2360 N N . MET A 1 288 ? -5.119 -1.698 12.042 1.00 93.44 288 MET A N 1
ATOM 2361 C CA . MET A 1 288 ? -4.726 -2.559 13.159 1.00 93.44 288 MET A CA 1
ATOM 2362 C C . MET A 1 288 ? -5.906 -3.463 13.540 1.00 93.44 288 MET A C 1
ATOM 2364 O O . MET A 1 288 ? -7.038 -2.982 13.602 1.00 93.44 288 MET A O 1
ATOM 2368 N N . THR A 1 289 ? -5.673 -4.751 13.802 1.00 95.06 289 THR A N 1
ATOM 2369 C CA . THR A 1 289 ? -6.702 -5.700 14.269 1.00 95.06 289 THR A CA 1
ATOM 2370 C C . THR A 1 289 ? -7.192 -5.355 15.685 1.00 95.06 289 THR A C 1
ATOM 2372 O O . THR A 1 289 ? -6.501 -4.662 16.441 1.00 95.06 289 THR A O 1
ATOM 2375 N N . PHE A 1 290 ? -8.418 -5.764 16.041 1.00 95.88 290 PHE A N 1
ATOM 2376 C CA . PHE A 1 290 ? -9.071 -5.278 17.265 1.00 95.88 290 PHE A CA 1
ATOM 2377 C C . PHE A 1 290 ? -8.390 -5.776 18.542 1.00 95.88 290 PHE A C 1
ATOM 2379 O O . PHE A 1 290 ? -8.279 -5.017 19.498 1.00 95.88 290 PHE A O 1
ATOM 2386 N N . ASP A 1 291 ? -7.873 -7.002 18.543 1.00 94.12 291 ASP A N 1
ATOM 2387 C CA . ASP A 1 291 ? -7.053 -7.561 19.622 1.00 94.12 291 ASP A CA 1
ATOM 2388 C C . ASP A 1 291 ? -5.833 -6.679 19.948 1.00 94.12 291 ASP A C 1
ATOM 2390 O O . ASP A 1 291 ? -5.651 -6.259 21.095 1.00 94.12 291 ASP A O 1
ATOM 2394 N N . LYS A 1 292 ? -5.045 -6.323 18.925 1.00 94.38 292 LYS A N 1
ATOM 2395 C CA . LYS A 1 292 ? -3.871 -5.446 19.040 1.00 94.38 292 LYS A CA 1
ATOM 2396 C C . LYS A 1 292 ? -4.278 -4.060 19.548 1.00 94.38 292 LYS A C 1
ATOM 2398 O O . LYS A 1 292 ? -3.679 -3.556 20.498 1.00 94.38 292 LYS A O 1
ATOM 2403 N N . PHE A 1 293 ? -5.329 -3.466 18.973 1.00 95.31 293 PHE A N 1
ATOM 2404 C CA . PHE A 1 293 ? -5.822 -2.154 19.402 1.00 95.31 293 PHE A CA 1
ATOM 2405 C C . PHE A 1 293 ? -6.332 -2.165 20.851 1.00 95.31 293 PHE A C 1
ATOM 2407 O O . PHE A 1 293 ? -5.940 -1.306 21.635 1.00 95.31 293 PHE A O 1
ATOM 2414 N N . TYR A 1 294 ? -7.168 -3.133 21.231 1.00 94.25 294 TYR A N 1
ATOM 2415 C CA . TYR A 1 294 ? -7.788 -3.215 22.556 1.00 94.25 294 TYR A CA 1
ATOM 2416 C C . TYR A 1 294 ? -6.749 -3.329 23.680 1.00 94.25 294 TYR A C 1
ATOM 2418 O O . TYR A 1 294 ? -6.876 -2.652 24.703 1.00 94.25 294 TYR A O 1
ATOM 2426 N N . VAL A 1 295 ? -5.699 -4.136 23.475 1.00 92.44 295 VAL A N 1
ATOM 2427 C CA . VAL A 1 295 ? -4.594 -4.284 24.437 1.00 92.44 295 VAL A CA 1
ATOM 2428 C C . VAL A 1 295 ? -3.770 -2.996 24.542 1.00 92.44 295 VAL A C 1
ATOM 2430 O O . VAL A 1 295 ? -3.508 -2.528 25.648 1.00 92.44 295 VAL A O 1
ATOM 2433 N N . GLN A 1 296 ? -3.388 -2.381 23.418 1.00 92.81 296 GLN A N 1
ATOM 2434 C CA . GLN A 1 296 ? -2.548 -1.174 23.425 1.00 92.81 296 GLN A CA 1
ATOM 2435 C C . GLN A 1 296 ? -3.296 0.083 23.916 1.00 92.81 296 GLN A C 1
ATOM 2437 O O . GLN A 1 296 ? -2.753 0.877 24.691 1.00 92.81 296 GLN A O 1
ATOM 2442 N N . ALA A 1 297 ? -4.553 0.275 23.503 1.00 90.00 297 ALA A N 1
ATOM 2443 C CA . ALA A 1 297 ? -5.354 1.456 23.832 1.00 90.00 297 ALA A CA 1
ATOM 2444 C C . ALA A 1 297 ? -5.785 1.496 25.307 1.00 90.00 297 ALA A C 1
ATOM 2446 O O . ALA A 1 297 ? -5.933 2.580 25.871 1.00 90.00 297 ALA A O 1
ATOM 2447 N N . ASN A 1 298 ? -5.948 0.331 25.943 1.00 86.88 298 ASN A N 1
ATOM 2448 C CA . ASN A 1 298 ? -6.288 0.219 27.363 1.00 86.88 298 ASN A CA 1
ATOM 2449 C C . ASN A 1 298 ? -5.065 -0.118 28.256 1.00 86.88 298 ASN A C 1
ATOM 2451 O O . ASN A 1 298 ? -5.229 -0.329 29.457 1.00 86.88 298 ASN A O 1
ATOM 2455 N N . LYS A 1 299 ? -3.832 -0.113 27.715 1.00 85.88 299 LYS A N 1
ATOM 2456 C CA . LYS A 1 299 ? -2.592 -0.187 28.513 1.00 85.88 299 LYS A CA 1
ATOM 2457 C C . LYS A 1 299 ? -2.453 1.056 29.405 1.00 85.88 299 LYS A C 1
ATOM 2459 O O . LYS A 1 299 ? -2.567 2.184 28.914 1.00 85.88 299 LYS A O 1
ATOM 2464 N N . SER A 1 300 ? -2.183 0.833 30.692 1.00 76.12 300 SER A N 1
ATOM 2465 C CA . SER A 1 300 ? -1.998 1.864 31.727 1.00 76.12 300 SER A CA 1
ATOM 2466 C C . SER A 1 300 ? -0.554 2.360 31.857 1.00 76.12 300 SER A C 1
ATOM 2468 O O . SER A 1 300 ? -0.334 3.544 32.097 1.00 76.12 300 SER A O 1
ATOM 2470 N N . ASP A 1 301 ? 0.434 1.480 31.677 1.00 79.69 301 ASP A N 1
ATOM 2471 C CA . ASP A 1 301 ? 1.848 1.858 31.620 1.00 79.69 301 ASP A CA 1
ATOM 2472 C C . ASP A 1 301 ? 2.166 2.566 30.291 1.00 79.69 301 ASP A C 1
ATOM 2474 O O . ASP A 1 301 ? 2.129 1.957 29.218 1.00 79.69 301 ASP A O 1
ATOM 2478 N N . LEU A 1 302 ? 2.512 3.850 30.385 1.00 81.62 302 LEU A N 1
ATOM 2479 C CA . LEU A 1 302 ? 2.904 4.715 29.268 1.00 81.62 302 LEU A CA 1
ATOM 2480 C C . LEU A 1 302 ? 4.402 5.072 29.302 1.00 81.62 302 LEU A C 1
ATOM 2482 O O . LEU A 1 302 ? 4.809 6.086 28.732 1.00 81.62 302 LEU A O 1
ATOM 2486 N N . SER A 1 303 ? 5.237 4.266 29.965 1.00 80.69 303 SER A N 1
ATOM 2487 C CA . SER A 1 303 ? 6.692 4.410 29.871 1.00 80.69 303 SER A CA 1
ATOM 2488 C C . SER A 1 303 ? 7.168 4.305 28.414 1.00 80.69 303 SER A C 1
ATOM 2490 O O . SER A 1 303 ? 6.612 3.560 27.602 1.00 80.69 303 SER A O 1
ATOM 2492 N N . ARG A 1 304 ? 8.190 5.097 28.073 1.00 81.69 304 ARG A N 1
ATOM 2493 C CA . ARG A 1 304 ? 8.863 5.080 26.767 1.00 81.69 304 ARG A CA 1
ATOM 2494 C C . ARG A 1 304 ? 10.302 4.633 26.934 1.00 81.69 304 ARG A C 1
ATOM 2496 O O . ARG A 1 304 ? 10.928 4.929 27.952 1.00 81.69 304 ARG A O 1
ATOM 2503 N N . LYS A 1 305 ? 10.856 3.984 25.913 1.00 82.81 305 LYS A N 1
ATOM 2504 C CA . LYS A 1 305 ? 12.294 3.681 25.876 1.00 82.81 305 LYS A CA 1
ATOM 2505 C C . LYS A 1 305 ? 13.076 4.982 25.647 1.00 82.81 305 LYS A C 1
ATOM 2507 O O . LYS A 1 305 ? 12.637 5.851 24.901 1.00 82.81 305 LYS A O 1
ATOM 2512 N N . GLU A 1 306 ? 14.259 5.105 26.245 1.00 72.69 306 GLU A N 1
ATOM 2513 C CA . GLU A 1 306 ? 15.058 6.349 26.291 1.00 72.69 306 GLU A CA 1
ATOM 2514 C C . GLU A 1 306 ? 15.313 7.002 24.911 1.00 72.69 306 GLU A C 1
ATOM 2516 O O . GLU A 1 306 ? 15.375 8.222 24.788 1.00 72.69 306 GLU A O 1
ATOM 2521 N N . ARG A 1 307 ? 15.396 6.194 23.843 1.00 84.12 307 ARG A N 1
ATOM 2522 C CA . ARG A 1 307 ? 15.624 6.645 22.453 1.00 84.12 307 ARG A CA 1
ATOM 2523 C C . ARG A 1 307 ? 14.360 6.678 21.586 1.00 84.12 307 ARG A C 1
ATOM 2525 O O . ARG A 1 307 ? 14.430 6.988 20.403 1.00 84.12 307 ARG A O 1
ATOM 2532 N N . GLU A 1 308 ? 13.198 6.355 22.141 1.00 86.50 308 GLU A N 1
ATOM 2533 C CA . GLU A 1 308 ? 11.949 6.198 21.389 1.00 86.50 308 GLU A CA 1
ATOM 2534 C C . GLU A 1 308 ? 11.458 7.524 20.798 1.00 86.50 308 GLU A C 1
ATOM 2536 O O . GLU A 1 308 ? 11.183 7.597 19.603 1.00 86.50 308 GLU A O 1
ATOM 2541 N N . MET A 1 309 ? 11.448 8.598 21.597 1.00 89.12 309 MET A N 1
ATOM 2542 C CA . MET A 1 309 ? 11.109 9.944 21.115 1.00 89.12 309 MET A CA 1
ATOM 2543 C C . MET A 1 309 ? 12.099 10.454 20.062 1.00 89.12 309 MET A C 1
ATOM 2545 O O . MET A 1 309 ? 11.691 11.098 19.100 1.00 89.12 309 MET A O 1
ATOM 2549 N N . TRP A 1 310 ? 13.389 10.126 20.200 1.00 90.06 310 TRP A N 1
ATOM 2550 C CA . TRP A 1 310 ? 14.392 10.443 19.182 1.00 90.06 310 TRP A CA 1
ATOM 2551 C C . TRP A 1 310 ? 14.099 9.716 17.864 1.00 90.06 310 TRP A C 1
ATOM 2553 O O . TRP A 1 310 ? 14.088 10.341 16.807 1.00 90.06 310 TRP A O 1
ATOM 2563 N N . ASN A 1 311 ? 13.774 8.422 17.926 1.00 90.31 311 ASN A N 1
ATOM 2564 C CA . ASN A 1 311 ? 13.413 7.630 16.751 1.00 90.31 311 ASN A CA 1
ATOM 2565 C C . ASN A 1 311 ? 12.121 8.135 16.081 1.00 90.31 311 ASN A C 1
ATOM 2567 O O . ASN A 1 311 ? 12.058 8.166 14.855 1.00 90.31 311 ASN A O 1
ATOM 2571 N N . ILE A 1 312 ? 11.117 8.564 16.856 1.00 90.56 312 ILE A N 1
ATOM 2572 C CA . ILE A 1 312 ? 9.880 9.179 16.337 1.00 90.56 312 ILE A CA 1
ATOM 2573 C C . ILE A 1 312 ? 10.198 10.500 15.619 1.00 90.56 312 ILE A C 1
ATOM 2575 O O . ILE A 1 312 ? 9.772 10.693 14.481 1.00 90.56 312 ILE A O 1
ATOM 2579 N N . ASN A 1 313 ? 10.998 11.378 16.232 1.00 91.44 313 ASN A N 1
ATOM 2580 C CA . ASN A 1 313 ? 11.390 12.659 15.635 1.00 91.44 313 ASN A CA 1
ATOM 2581 C C . ASN A 1 313 ? 12.236 12.471 14.361 1.00 91.44 313 ASN A C 1
ATOM 2583 O O . ASN A 1 313 ? 12.012 13.156 13.364 1.00 91.44 313 ASN A O 1
ATOM 2587 N N . LEU A 1 314 ? 13.169 11.513 14.365 1.00 92.38 314 LEU A N 1
ATOM 2588 C CA . LEU A 1 314 ? 13.978 11.153 13.199 1.00 92.38 314 LEU A CA 1
ATOM 2589 C C . LEU A 1 314 ? 13.115 10.569 12.069 1.00 92.38 314 LEU A C 1
ATOM 2591 O O . LEU A 1 314 ? 13.295 10.937 10.909 1.00 92.38 314 LEU A O 1
ATOM 2595 N N . GLN A 1 315 ? 12.145 9.709 12.400 1.00 90.69 315 GLN A N 1
ATOM 2596 C CA . GLN A 1 315 ? 11.188 9.158 11.438 1.00 90.69 315 GLN A CA 1
ATOM 2597 C C . GLN A 1 315 ? 10.305 10.267 10.826 1.00 90.69 315 GLN A C 1
ATOM 2599 O O . GLN A 1 315 ? 10.108 10.284 9.612 1.00 90.69 315 GLN A O 1
ATOM 2604 N N . ALA A 1 316 ? 9.846 11.235 11.626 1.00 90.94 316 ALA A N 1
ATOM 2605 C CA . ALA A 1 316 ? 9.096 12.395 11.142 1.00 90.94 316 ALA A CA 1
ATOM 2606 C C . ALA A 1 316 ? 9.934 13.287 10.203 1.00 90.94 316 ALA A C 1
ATOM 2608 O O . ALA A 1 316 ? 9.489 13.619 9.103 1.00 90.94 316 ALA A O 1
ATOM 2609 N N . ALA A 1 317 ? 11.168 13.625 10.594 1.00 94.06 317 ALA A N 1
ATOM 2610 C CA . ALA A 1 317 ? 12.086 14.420 9.776 1.00 94.06 317 ALA A CA 1
ATOM 2611 C C . ALA A 1 317 ? 12.431 13.726 8.444 1.00 94.06 317 ALA A C 1
ATOM 2613 O O . ALA A 1 317 ? 12.479 14.373 7.397 1.00 94.06 317 ALA A O 1
ATOM 2614 N N . MET A 1 318 ? 12.600 12.399 8.463 1.00 93.12 318 MET A N 1
ATOM 2615 C CA . MET A 1 318 ? 12.784 11.588 7.260 1.00 93.12 318 MET A CA 1
ATOM 2616 C C . MET A 1 318 ? 11.577 11.689 6.315 1.00 93.12 318 MET A C 1
ATOM 2618 O O . MET A 1 318 ? 11.772 11.891 5.118 1.00 93.12 318 MET A O 1
ATOM 2622 N N . TYR A 1 319 ? 10.338 11.604 6.818 1.00 91.50 319 TYR A N 1
ATOM 2623 C CA . TYR A 1 319 ? 9.150 11.756 5.969 1.00 91.50 319 TYR A CA 1
ATOM 2624 C C . TYR A 1 319 ? 9.038 13.156 5.353 1.00 91.50 319 TYR A C 1
ATOM 2626 O O . TYR A 1 319 ? 8.723 13.255 4.170 1.00 91.50 319 TYR A O 1
ATOM 2634 N N . VAL A 1 320 ? 9.379 14.222 6.087 1.00 91.62 320 VAL A N 1
ATOM 2635 C CA . VAL A 1 320 ? 9.466 15.583 5.517 1.00 91.62 320 VAL A CA 1
ATOM 2636 C C . VAL A 1 320 ? 10.511 15.643 4.396 1.00 91.62 320 VAL A C 1
ATOM 2638 O O . VAL A 1 320 ? 10.226 16.172 3.323 1.00 91.62 320 VAL A O 1
ATOM 2641 N N . GLY A 1 321 ? 11.687 15.037 4.591 1.00 94.94 321 GLY A N 1
ATOM 2642 C CA . GLY A 1 321 ? 12.714 14.928 3.549 1.00 94.94 321 GLY A CA 1
ATOM 2643 C C . GLY A 1 321 ? 12.239 14.175 2.298 1.00 94.94 321 GLY A C 1
ATOM 2644 O O . GLY A 1 321 ? 12.523 14.602 1.181 1.00 94.94 321 GLY A O 1
ATOM 2645 N N . ILE A 1 322 ? 11.466 13.097 2.467 1.00 94.44 322 ILE A N 1
ATOM 2646 C CA . ILE A 1 322 ? 10.883 12.331 1.353 1.00 94.44 322 ILE A CA 1
ATOM 2647 C C . ILE A 1 322 ? 9.802 13.145 0.624 1.00 94.44 322 ILE A C 1
ATOM 2649 O O . ILE A 1 322 ? 9.789 13.148 -0.605 1.00 94.44 322 ILE A O 1
ATOM 2653 N N . ILE A 1 323 ? 8.939 13.878 1.340 1.00 92.38 323 ILE A N 1
ATOM 2654 C CA . ILE A 1 323 ? 7.925 14.762 0.732 1.00 92.38 323 ILE A CA 1
ATOM 2655 C C . ILE A 1 323 ? 8.597 15.822 -0.151 1.00 92.38 323 ILE A C 1
ATOM 2657 O O . ILE A 1 323 ? 8.206 15.997 -1.305 1.00 92.38 323 ILE A O 1
ATOM 2661 N N . LEU A 1 324 ? 9.654 16.469 0.353 1.00 92.75 324 LEU A N 1
ATOM 2662 C CA . LEU A 1 324 ? 10.441 17.441 -0.413 1.00 92.75 324 LEU A CA 1
ATOM 2663 C C . LEU A 1 324 ? 11.139 16.795 -1.621 1.00 92.75 324 LEU A C 1
ATOM 2665 O O . LEU A 1 324 ? 11.147 17.373 -2.704 1.00 92.75 324 LEU A O 1
ATOM 2669 N N . MET A 1 325 ? 11.682 15.582 -1.478 1.00 93.88 325 MET A N 1
ATOM 2670 C CA . MET A 1 325 ? 12.283 14.847 -2.599 1.00 93.88 325 MET A CA 1
ATOM 2671 C C . MET A 1 325 ? 11.258 14.528 -3.700 1.00 93.88 325 MET A C 1
ATOM 2673 O O . MET A 1 325 ? 11.579 14.636 -4.882 1.00 93.88 325 MET A O 1
ATOM 2677 N N . VAL A 1 326 ? 10.029 14.151 -3.336 1.00 93.12 326 VAL A N 1
ATOM 2678 C CA . VAL A 1 326 ? 8.949 13.872 -4.297 1.00 93.12 326 VAL A CA 1
ATOM 2679 C C . VAL A 1 326 ? 8.484 15.147 -5.007 1.00 93.12 326 VAL A C 1
ATOM 2681 O O . VAL A 1 326 ? 8.337 15.121 -6.227 1.00 93.12 326 VAL A O 1
ATOM 2684 N N . ASP A 1 327 ? 8.334 16.268 -4.290 1.00 90.31 327 ASP A N 1
ATOM 2685 C CA . ASP A 1 327 ? 8.034 17.574 -4.900 1.00 90.31 327 ASP A CA 1
ATOM 2686 C C . ASP A 1 327 ? 9.096 17.959 -5.945 1.00 90.31 327 ASP A C 1
ATOM 2688 O O . ASP A 1 327 ? 8.768 18.264 -7.094 1.00 90.31 327 ASP A O 1
ATOM 2692 N N . VAL A 1 328 ? 10.381 17.831 -5.590 1.00 91.81 328 VAL A N 1
ATOM 2693 C CA . VAL A 1 328 ? 11.511 18.033 -6.511 1.00 91.81 328 VAL A CA 1
ATOM 2694 C C . VAL A 1 328 ? 11.402 17.116 -7.734 1.00 91.81 328 VAL A C 1
ATOM 2696 O O . VAL A 1 328 ? 11.511 17.595 -8.863 1.00 91.81 328 VAL A O 1
ATOM 2699 N N . LEU A 1 329 ? 11.153 15.815 -7.549 1.00 92.88 329 LEU A N 1
ATOM 2700 C CA . LEU A 1 329 ? 11.031 14.859 -8.658 1.00 92.88 329 LEU A CA 1
ATOM 2701 C C . LEU A 1 329 ? 9.882 15.219 -9.613 1.00 92.88 329 LEU A C 1
ATOM 2703 O O . LEU A 1 329 ? 10.077 15.176 -10.828 1.00 92.88 329 LEU A O 1
ATOM 2707 N N . PHE A 1 330 ? 8.726 15.648 -9.102 1.00 92.88 330 PHE A N 1
ATOM 2708 C CA . PHE A 1 330 ? 7.572 16.042 -9.919 1.00 92.88 330 PHE A CA 1
ATOM 2709 C C . PHE A 1 330 ? 7.812 17.290 -10.789 1.00 92.88 330 PHE A C 1
ATOM 2711 O O . PHE A 1 330 ? 7.148 17.447 -11.814 1.00 92.88 330 PHE A O 1
ATOM 2718 N N . HIS A 1 331 ? 8.792 18.143 -10.470 1.00 91.56 331 HIS A N 1
ATOM 2719 C CA . HIS A 1 331 ? 9.209 19.265 -11.331 1.00 91.56 331 HIS A CA 1
ATOM 2720 C C . HIS A 1 331 ? 10.117 18.844 -12.514 1.00 91.56 331 HIS A C 1
ATOM 2722 O O . HIS A 1 331 ? 10.397 19.651 -13.415 1.00 91.56 331 HIS A O 1
ATOM 2728 N N . PHE A 1 332 ? 10.580 17.587 -12.538 1.00 91.38 332 PHE A N 1
ATOM 2729 C CA . PHE A 1 332 ? 11.555 17.078 -13.512 1.00 91.38 332 PHE A CA 1
ATOM 2730 C C . PHE A 1 332 ? 11.127 15.794 -14.243 1.00 91.38 332 PHE A C 1
ATOM 2732 O O . PHE A 1 332 ? 11.518 15.606 -15.396 1.00 91.38 332 PHE A O 1
ATOM 2739 N N . MET A 1 333 ? 10.332 14.930 -13.611 1.00 93.12 333 MET A N 1
ATOM 2740 C CA . MET A 1 333 ? 9.899 13.637 -14.141 1.00 93.12 333 MET A CA 1
ATOM 2741 C C . MET A 1 333 ? 8.372 13.522 -14.052 1.00 93.12 333 MET A C 1
ATOM 2743 O O . MET A 1 333 ? 7.811 13.355 -12.972 1.00 93.12 333 MET A O 1
ATOM 2747 N N . TYR A 1 334 ? 7.694 13.582 -15.198 1.00 93.25 334 TYR A N 1
ATOM 2748 C CA . TYR A 1 334 ? 6.231 13.558 -15.307 1.00 93.25 334 TYR A CA 1
ATOM 2749 C C . TYR A 1 334 ? 5.699 12.117 -15.325 1.00 93.25 334 TYR A C 1
ATOM 2751 O O . TYR A 1 334 ? 5.058 11.664 -16.279 1.00 93.25 334 TYR A O 1
ATOM 2759 N N . ILE A 1 335 ? 6.067 11.361 -14.285 1.00 92.00 335 ILE A N 1
ATOM 2760 C CA . ILE A 1 335 ? 5.905 9.903 -14.218 1.00 92.00 335 ILE A CA 1
ATOM 2761 C C . ILE A 1 335 ? 4.444 9.451 -14.186 1.00 92.00 335 ILE A C 1
ATOM 2763 O O . ILE A 1 335 ? 4.184 8.316 -14.575 1.00 92.00 335 ILE A O 1
ATOM 2767 N N . LEU A 1 336 ? 3.511 10.318 -13.778 1.00 90.81 336 LEU A N 1
ATOM 2768 C CA . LEU A 1 336 ? 2.079 10.013 -13.679 1.00 90.81 336 LEU A CA 1
ATOM 2769 C C . LEU A 1 336 ? 1.300 10.571 -14.869 1.00 90.81 336 LEU A C 1
ATOM 2771 O O . LEU A 1 336 ? 0.363 9.946 -15.362 1.00 90.81 336 LEU A O 1
ATOM 2775 N N . THR A 1 337 ? 1.722 11.721 -15.395 1.00 91.88 337 THR A N 1
ATOM 2776 C CA . THR A 1 337 ? 1.113 12.297 -16.595 1.00 91.88 337 THR A CA 1
ATOM 2777 C C . THR A 1 337 ? 1.480 11.525 -17.874 1.00 91.88 337 THR A C 1
ATOM 2779 O O . THR A 1 337 ? 0.613 11.330 -18.729 1.00 91.88 337 THR A O 1
ATOM 2782 N N . ILE A 1 338 ? 2.721 11.039 -18.040 1.00 93.81 338 ILE A N 1
ATOM 2783 C CA . ILE A 1 338 ? 3.128 10.343 -19.281 1.00 93.81 338 ILE A CA 1
ATOM 2784 C C . ILE A 1 338 ? 2.341 9.035 -19.544 1.00 93.81 338 ILE A C 1
ATOM 2786 O O . ILE A 1 338 ? 1.925 8.853 -20.694 1.00 93.81 338 ILE A O 1
ATOM 2790 N N . PRO A 1 339 ? 2.088 8.138 -18.561 1.00 91.94 339 PRO A N 1
ATOM 2791 C CA . PRO A 1 339 ? 1.303 6.913 -18.764 1.00 91.94 339 PRO A CA 1
ATOM 2792 C C . PRO A 1 339 ? -0.100 7.127 -19.350 1.00 91.94 339 PRO A C 1
ATOM 2794 O O . PRO A 1 339 ? -0.611 6.258 -20.056 1.00 91.94 339 PRO A O 1
ATOM 2797 N N . ASN A 1 340 ? -0.702 8.296 -19.116 1.00 89.06 340 ASN A N 1
ATOM 2798 C CA . ASN A 1 340 ? -2.029 8.635 -19.629 1.00 89.06 340 ASN A CA 1
ATOM 2799 C C . ASN A 1 340 ? -2.020 9.018 -21.125 1.00 89.06 340 ASN A C 1
ATOM 2801 O O . ASN A 1 340 ? -3.045 8.914 -21.801 1.00 89.06 340 ASN A O 1
ATOM 2805 N N . ASP A 1 341 ? -0.871 9.396 -21.705 1.00 92.12 341 ASP A N 1
ATOM 2806 C CA . ASP A 1 341 ? -0.763 9.684 -23.140 1.00 92.12 341 ASP A CA 1
ATOM 2807 C C . ASP A 1 341 ? -0.306 8.456 -23.946 1.00 92.12 341 ASP A C 1
ATOM 2809 O O . ASP A 1 341 ? 0.846 8.306 -24.368 1.00 92.12 341 ASP A O 1
ATOM 2813 N N . MET A 1 342 ? -1.272 7.599 -24.270 1.00 92.75 342 MET A N 1
ATOM 2814 C CA . MET A 1 342 ? -1.078 6.413 -25.111 1.00 92.75 342 MET A CA 1
ATOM 2815 C C . MET A 1 342 ? -0.566 6.718 -26.542 1.00 92.75 342 MET A C 1
ATOM 2817 O O . MET A 1 342 ? -0.133 5.806 -27.252 1.00 92.75 342 MET A O 1
ATOM 2821 N N . LYS A 1 343 ? -0.581 7.982 -27.002 1.00 93.06 343 LYS A N 1
ATOM 2822 C CA . LYS A 1 343 ? 0.027 8.406 -28.283 1.00 93.06 343 LYS A CA 1
ATOM 2823 C C . LYS A 1 343 ? 1.509 8.774 -28.117 1.00 93.06 343 LYS A C 1
ATOM 2825 O O . LYS A 1 343 ? 2.261 8.662 -29.083 1.00 93.06 343 LYS A O 1
ATOM 2830 N N . LEU A 1 344 ? 1.935 9.205 -26.926 1.00 94.19 344 LEU A N 1
ATOM 2831 C CA . LEU A 1 344 ? 3.340 9.387 -26.545 1.00 94.19 344 LEU A CA 1
ATOM 2832 C C . LEU A 1 344 ? 4.009 8.041 -26.256 1.00 94.19 344 LEU A C 1
ATOM 2834 O O . LEU A 1 344 ? 5.056 7.748 -26.824 1.00 94.19 344 LEU A O 1
ATOM 2838 N N . LEU A 1 345 ? 3.377 7.187 -25.449 1.00 94.12 345 LEU A N 1
ATOM 2839 C CA . LEU A 1 345 ? 3.926 5.887 -25.040 1.00 94.12 345 LEU A CA 1
ATOM 2840 C C . LEU A 1 345 ? 4.278 4.955 -26.215 1.00 94.12 345 LEU A C 1
ATOM 2842 O O . LEU A 1 345 ? 5.224 4.170 -26.147 1.00 94.12 345 LEU A O 1
ATOM 2846 N N . LYS A 1 346 ? 3.545 5.065 -27.330 1.00 94.00 346 LYS A N 1
ATOM 2847 C CA . LYS A 1 346 ? 3.820 4.336 -28.582 1.00 94.00 346 LYS A CA 1
ATOM 2848 C C . LYS A 1 346 ? 5.037 4.871 -29.362 1.00 94.00 346 LYS A C 1
ATOM 2850 O O . LYS A 1 346 ? 5.377 4.289 -30.387 1.00 94.00 346 LYS A O 1
ATOM 2855 N N . ARG A 1 347 ? 5.660 5.967 -28.908 1.00 93.44 347 ARG A N 1
ATOM 2856 C CA . ARG A 1 347 ? 6.794 6.664 -29.549 1.00 93.44 347 ARG A CA 1
ATOM 2857 C C . ARG A 1 347 ? 8.039 6.807 -28.662 1.00 93.44 347 ARG A C 1
ATOM 2859 O O . ARG A 1 347 ? 9.117 6.982 -29.212 1.00 93.44 347 ARG A O 1
ATOM 2866 N N . VAL A 1 348 ? 7.916 6.756 -27.331 1.00 94.50 348 VAL A N 1
ATOM 2867 C CA . VAL A 1 348 ? 9.086 6.796 -26.424 1.00 94.50 348 VAL A CA 1
ATOM 2868 C C . VAL A 1 348 ? 9.975 5.557 -26.590 1.00 94.50 348 VAL A C 1
ATOM 2870 O O . VAL A 1 348 ? 9.512 4.518 -27.073 1.00 94.50 348 VAL A O 1
ATOM 2873 N N . SER A 1 349 ? 11.239 5.644 -26.168 1.00 95.19 349 SER A N 1
ATOM 2874 C CA . SER A 1 349 ? 12.161 4.501 -26.138 1.00 95.19 349 SER A CA 1
ATOM 2875 C C . SER A 1 349 ? 11.678 3.402 -25.183 1.00 95.19 349 SER A C 1
ATOM 2877 O O . SER A 1 349 ? 10.905 3.651 -24.255 1.00 95.19 349 SER A O 1
ATOM 2879 N N . ASP A 1 350 ? 12.133 2.168 -25.395 1.00 95.31 350 ASP A N 1
ATOM 2880 C CA . ASP A 1 350 ? 11.806 1.047 -24.507 1.00 95.31 350 ASP A CA 1
ATOM 2881 C C . ASP A 1 350 ? 12.364 1.274 -23.095 1.00 95.31 350 ASP A C 1
ATOM 2883 O O . ASP A 1 350 ? 11.706 0.941 -22.115 1.00 95.31 350 ASP A O 1
ATOM 2887 N N . TRP A 1 351 ? 13.513 1.950 -22.982 1.00 95.25 351 TRP A N 1
ATOM 2888 C CA . TRP A 1 351 ? 14.113 2.364 -21.710 1.00 95.25 351 TRP A CA 1
ATOM 2889 C C . TRP A 1 351 ? 13.227 3.352 -20.941 1.00 95.25 351 TRP A C 1
ATOM 2891 O O . TRP A 1 351 ? 13.007 3.164 -19.747 1.00 95.25 351 TRP A O 1
ATOM 2901 N N . ALA A 1 352 ? 12.652 4.352 -21.622 1.00 95.62 352 ALA A N 1
ATOM 2902 C CA . ALA A 1 352 ? 11.678 5.259 -21.015 1.00 95.62 352 ALA A CA 1
ATOM 2903 C C . ALA A 1 352 ? 10.402 4.517 -20.585 1.00 95.62 352 ALA A C 1
ATOM 2905 O O . ALA A 1 352 ? 9.851 4.804 -19.529 1.00 95.62 352 ALA A O 1
ATOM 2906 N N . LEU A 1 353 ? 9.933 3.549 -21.379 1.00 96.12 353 LEU A N 1
ATOM 2907 C CA . LEU A 1 353 ? 8.714 2.789 -21.091 1.00 96.12 353 LEU A CA 1
ATOM 2908 C C . LEU A 1 353 ? 8.874 1.842 -19.887 1.00 96.12 353 LEU A C 1
ATOM 2910 O O . LEU A 1 353 ? 8.026 1.831 -18.996 1.00 96.12 353 LEU A O 1
ATOM 2914 N N . VAL A 1 354 ? 9.969 1.079 -19.852 1.00 94.69 354 VAL A N 1
ATOM 2915 C CA . VAL A 1 354 ? 10.356 0.207 -18.731 1.00 94.69 354 VAL A CA 1
ATOM 2916 C C . VAL A 1 354 ? 10.624 1.045 -17.476 1.00 94.69 354 VAL A C 1
ATOM 2918 O O . VAL A 1 354 ? 10.147 0.700 -16.396 1.00 94.69 354 VAL A O 1
ATOM 2921 N N . GLY A 1 355 ? 11.303 2.188 -17.629 1.00 95.06 355 GLY A N 1
ATOM 2922 C CA . GLY A 1 355 ? 11.519 3.160 -16.560 1.00 95.06 355 GLY A CA 1
ATOM 2923 C C . GLY A 1 355 ? 10.211 3.695 -15.979 1.00 95.06 355 GLY A C 1
ATOM 2924 O O . GLY A 1 355 ? 10.030 3.648 -14.769 1.00 95.06 355 GLY A O 1
ATOM 2925 N N . LEU A 1 356 ? 9.263 4.139 -16.812 1.00 95.50 356 LEU A N 1
ATOM 2926 C CA . LEU A 1 356 ? 7.947 4.610 -16.357 1.00 95.50 356 LEU A CA 1
ATOM 2927 C C . LEU A 1 356 ? 7.192 3.537 -15.569 1.00 95.50 356 LEU A C 1
ATOM 2929 O O . LEU A 1 356 ? 6.680 3.842 -14.494 1.00 95.50 356 LEU A O 1
ATOM 2933 N N . ALA A 1 357 ? 7.152 2.296 -16.066 1.00 94.44 357 ALA A N 1
ATOM 2934 C CA . ALA A 1 357 ? 6.504 1.186 -15.369 1.00 94.44 357 ALA A CA 1
ATOM 2935 C C . ALA A 1 357 ? 7.115 0.950 -13.972 1.00 94.44 357 ALA A C 1
ATOM 2937 O O . ALA A 1 357 ? 6.385 0.795 -12.996 1.00 94.44 357 ALA A O 1
ATOM 2938 N N . TYR A 1 358 ? 8.447 1.000 -13.859 1.00 93.69 358 TYR A N 1
ATOM 2939 C CA . TYR A 1 358 ? 9.150 0.863 -12.582 1.00 93.69 358 TYR A CA 1
ATOM 2940 C C . TYR A 1 358 ? 8.927 2.069 -11.650 1.00 93.69 358 TYR A C 1
ATOM 2942 O O . TYR A 1 358 ? 8.564 1.897 -10.488 1.00 93.69 358 TYR A O 1
ATOM 2950 N N . PHE A 1 359 ? 9.094 3.303 -12.140 1.00 94.06 359 PHE A N 1
ATOM 2951 C CA . PHE A 1 359 ? 8.953 4.513 -11.322 1.00 94.06 359 PHE A CA 1
ATOM 2952 C C . PHE A 1 359 ? 7.514 4.762 -10.849 1.00 94.06 359 PHE A C 1
ATOM 2954 O O . PHE A 1 359 ? 7.348 5.314 -9.766 1.00 94.06 359 PHE A O 1
ATOM 2961 N N . ASN A 1 360 ? 6.487 4.312 -11.583 1.00 92.19 360 ASN A N 1
ATOM 2962 C CA . ASN A 1 360 ? 5.101 4.337 -11.093 1.00 92.19 360 ASN A CA 1
ATOM 2963 C C . ASN A 1 360 ? 4.933 3.458 -9.843 1.00 92.19 360 ASN A C 1
ATOM 2965 O O . ASN A 1 360 ? 4.343 3.900 -8.862 1.00 92.19 360 ASN A O 1
ATOM 2969 N N . LEU A 1 361 ? 5.516 2.254 -9.837 1.00 90.94 361 LEU A N 1
ATOM 2970 C CA . LEU A 1 361 ? 5.477 1.339 -8.689 1.00 90.94 361 LEU A CA 1
ATOM 2971 C C . LEU A 1 361 ? 6.284 1.854 -7.490 1.00 90.94 361 LEU A C 1
ATOM 2973 O O . LEU A 1 361 ? 5.841 1.728 -6.349 1.00 90.94 361 LEU A O 1
ATOM 2977 N N . VAL A 1 362 ? 7.454 2.458 -7.736 1.00 92.12 362 VAL A N 1
ATOM 2978 C CA . VAL A 1 362 ? 8.242 3.109 -6.674 1.00 92.12 362 VAL A CA 1
ATOM 2979 C C . VAL A 1 362 ? 7.478 4.292 -6.086 1.00 92.12 362 VAL A C 1
ATOM 2981 O O . VAL A 1 362 ? 7.421 4.423 -4.867 1.00 92.12 362 VAL A O 1
ATOM 2984 N N . TYR A 1 363 ? 6.870 5.137 -6.924 1.00 92.31 363 TYR A N 1
ATOM 2985 C CA . TYR A 1 363 ? 6.096 6.283 -6.455 1.00 92.31 363 TYR A CA 1
ATOM 2986 C C . TYR A 1 363 ? 4.865 5.862 -5.645 1.00 92.31 363 TYR A C 1
ATOM 2988 O O . TYR A 1 363 ? 4.669 6.372 -4.548 1.00 92.31 363 TYR A O 1
ATOM 2996 N N . ASP A 1 364 ? 4.076 4.905 -6.132 1.00 88.50 364 ASP A N 1
ATOM 2997 C CA . ASP A 1 364 ? 2.906 4.379 -5.420 1.00 88.50 364 ASP A CA 1
ATOM 2998 C C . ASP A 1 364 ? 3.275 3.780 -4.046 1.00 88.50 364 ASP A C 1
ATOM 3000 O O . ASP A 1 364 ? 2.555 3.966 -3.059 1.00 88.50 364 ASP A O 1
ATOM 3004 N N . TRP A 1 365 ? 4.439 3.129 -3.942 1.00 89.31 365 TRP A N 1
ATOM 3005 C CA . TRP A 1 365 ? 4.986 2.742 -2.644 1.00 89.31 365 TRP A CA 1
ATOM 3006 C C . TRP A 1 365 ? 5.363 3.950 -1.778 1.00 89.31 365 TRP A C 1
ATOM 3008 O O . TRP A 1 365 ? 4.943 4.000 -0.622 1.00 89.31 365 TRP A O 1
ATOM 3018 N N . VAL A 1 366 ? 6.108 4.930 -2.305 1.00 91.69 366 VAL A N 1
ATOM 3019 C CA . VAL A 1 366 ? 6.500 6.139 -1.555 1.00 91.69 366 VAL A CA 1
ATOM 3020 C C . VAL A 1 366 ? 5.270 6.903 -1.050 1.00 91.69 366 VAL A C 1
ATOM 3022 O O . VAL A 1 366 ? 5.237 7.268 0.124 1.00 91.69 366 VAL A O 1
ATOM 3025 N N . LYS A 1 367 ? 4.237 7.074 -1.886 1.00 89.75 367 LYS A N 1
ATOM 3026 C CA . LYS A 1 367 ? 2.944 7.687 -1.542 1.00 89.75 367 LYS A CA 1
ATOM 3027 C C . LYS A 1 367 ? 2.353 7.037 -0.289 1.00 89.75 367 LYS A C 1
ATOM 3029 O O . LYS A 1 367 ? 2.179 7.706 0.730 1.00 89.75 367 LYS A O 1
ATOM 3034 N N . ALA A 1 368 ? 2.139 5.720 -0.316 1.00 87.62 368 ALA A N 1
ATOM 3035 C CA . ALA A 1 368 ? 1.584 4.994 0.826 1.00 87.62 368 ALA A CA 1
ATOM 3036 C C . ALA A 1 368 ? 2.523 4.979 2.048 1.00 87.62 368 ALA A C 1
ATOM 3038 O O . ALA A 1 368 ? 2.063 5.130 3.179 1.00 87.62 368 ALA A O 1
ATOM 3039 N N . ALA A 1 369 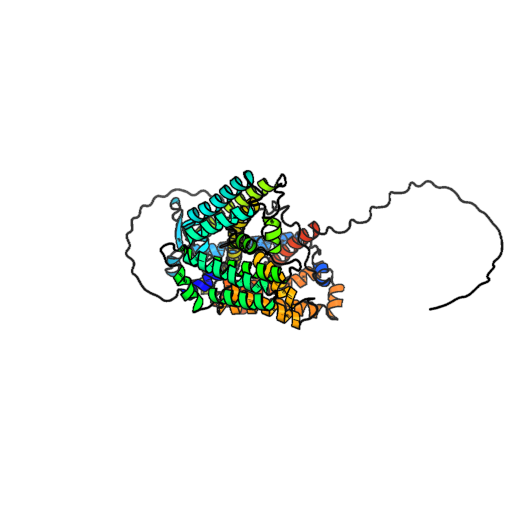? 3.835 4.826 1.843 1.00 89.75 369 ALA A N 1
ATOM 3040 C CA . ALA A 1 369 ? 4.827 4.790 2.917 1.00 89.75 369 ALA A CA 1
ATOM 3041 C C . ALA A 1 369 ? 4.936 6.127 3.670 1.00 89.75 369 ALA A C 1
ATOM 3043 O O . ALA A 1 369 ? 5.177 6.121 4.878 1.00 89.75 369 ALA A O 1
ATOM 3044 N N . VAL A 1 370 ? 4.727 7.254 2.983 1.00 91.00 370 VAL A N 1
ATOM 3045 C CA . VAL A 1 370 ? 4.644 8.593 3.584 1.00 91.00 370 VAL A CA 1
ATOM 3046 C C . VAL A 1 370 ? 3.285 8.814 4.253 1.00 91.00 370 VAL A C 1
ATOM 3048 O O . VAL A 1 370 ? 3.260 9.224 5.410 1.00 91.00 370 VAL A O 1
ATOM 3051 N N . MET A 1 371 ? 2.163 8.508 3.588 1.00 88.06 371 MET A N 1
ATOM 3052 C CA . MET A 1 371 ? 0.813 8.719 4.146 1.00 88.06 371 MET A CA 1
ATOM 3053 C C . MET A 1 371 ? 0.589 7.897 5.424 1.00 88.06 371 MET A C 1
ATOM 3055 O O . MET A 1 371 ? 0.305 8.459 6.484 1.00 88.06 371 MET A O 1
ATOM 3059 N N . PHE A 1 372 ? 0.823 6.579 5.370 1.00 88.69 372 PHE A N 1
ATOM 3060 C CA . PHE A 1 372 ? 0.818 5.736 6.571 1.00 88.69 372 PHE A CA 1
ATOM 3061 C C . PHE A 1 372 ? 1.943 6.127 7.532 1.00 88.69 372 PHE A C 1
ATOM 3063 O O . PHE A 1 372 ? 1.782 6.001 8.738 1.00 88.69 372 PHE A O 1
ATOM 3070 N N . GLY A 1 373 ? 3.069 6.640 7.032 1.00 90.69 373 GLY A N 1
ATOM 3071 C CA . GLY A 1 373 ? 4.183 7.125 7.842 1.00 90.69 373 GLY A CA 1
ATOM 3072 C C . GLY A 1 373 ? 3.819 8.274 8.785 1.00 90.69 373 GLY A C 1
ATOM 3073 O O . GLY A 1 373 ? 4.133 8.218 9.977 1.00 90.69 373 GLY A O 1
ATOM 3074 N N . VAL A 1 374 ? 3.118 9.290 8.278 1.00 89.88 374 VAL A N 1
ATOM 3075 C CA . VAL A 1 374 ? 2.624 10.434 9.063 1.00 89.88 374 VAL A CA 1
ATOM 3076 C C . VAL A 1 374 ? 1.610 9.967 10.111 1.00 89.88 374 VAL A C 1
ATOM 3078 O O . VAL A 1 374 ? 1.756 10.281 11.292 1.00 89.88 374 VAL A O 1
ATOM 3081 N N . ILE A 1 375 ? 0.639 9.143 9.709 1.00 91.62 375 ILE A N 1
ATOM 3082 C CA . ILE A 1 375 ? -0.367 8.570 10.615 1.00 91.62 375 ILE A CA 1
ATOM 3083 C C . ILE A 1 375 ? 0.274 7.701 11.706 1.00 91.62 375 ILE A C 1
ATOM 3085 O O . ILE A 1 375 ? -0.001 7.885 12.890 1.00 91.62 375 ILE A O 1
ATOM 3089 N N . ASN A 1 376 ? 1.194 6.811 11.338 1.00 92.06 376 ASN A N 1
ATOM 3090 C CA . ASN A 1 376 ? 1.889 5.934 12.276 1.00 92.06 376 ASN A CA 1
ATOM 3091 C C . ASN A 1 376 ? 2.798 6.720 13.235 1.00 92.06 376 ASN A C 1
ATOM 3093 O O . ASN A 1 376 ? 2.997 6.296 14.372 1.00 92.06 376 ASN A O 1
ATOM 3097 N N . THR A 1 377 ? 3.325 7.874 12.815 1.00 92.81 377 THR A N 1
ATOM 3098 C CA . THR A 1 377 ? 4.059 8.796 13.697 1.00 92.81 377 THR A CA 1
ATOM 3099 C C . THR A 1 377 ? 3.133 9.353 14.783 1.00 92.81 377 THR A C 1
ATOM 3101 O O . THR A 1 377 ? 3.488 9.308 15.960 1.00 92.81 377 THR A O 1
ATOM 3104 N N . VAL A 1 378 ? 1.916 9.784 14.422 1.00 93.50 378 VAL A N 1
ATOM 3105 C CA . VAL A 1 378 ? 0.882 10.198 15.393 1.00 93.50 378 VAL A CA 1
ATOM 3106 C C . VAL A 1 378 ? 0.501 9.039 16.323 1.00 93.50 378 VAL A C 1
ATOM 3108 O O . VAL A 1 378 ? 0.479 9.214 17.538 1.00 93.50 378 VAL A O 1
ATOM 3111 N N . SER A 1 379 ? 0.304 7.828 15.798 1.00 93.06 379 SER A N 1
ATOM 3112 C CA . SER A 1 379 ? -0.043 6.660 16.621 1.00 93.06 379 SER A CA 1
ATOM 3113 C C . SER A 1 379 ? 1.053 6.243 17.608 1.00 93.06 379 SER A C 1
ATOM 3115 O O . SER A 1 379 ? 0.750 5.823 18.724 1.00 93.06 379 SER A O 1
ATOM 3117 N N . LYS A 1 380 ? 2.331 6.449 17.269 1.00 92.88 380 LYS A N 1
ATOM 3118 C CA . LYS A 1 380 ? 3.448 6.273 18.213 1.00 92.88 380 LYS A CA 1
ATOM 3119 C C . LYS A 1 380 ? 3.510 7.380 19.272 1.00 92.88 380 LYS A C 1
ATOM 3121 O O . LYS A 1 380 ? 3.906 7.117 20.411 1.00 92.88 380 LYS A O 1
ATOM 3126 N N . LEU A 1 381 ? 3.083 8.607 18.960 1.00 92.12 381 LEU A N 1
ATOM 3127 C CA . LEU A 1 381 ? 2.874 9.647 19.979 1.00 92.12 381 LEU A CA 1
ATOM 3128 C C . LEU A 1 381 ? 1.730 9.268 20.942 1.00 92.12 381 LEU A C 1
ATOM 3130 O O . LEU A 1 381 ? 1.824 9.560 22.131 1.00 92.12 381 LEU A O 1
ATOM 3134 N N . ASP A 1 382 ? 0.753 8.486 20.484 1.00 91.31 382 ASP A N 1
ATOM 3135 C CA . ASP A 1 382 ? -0.306 7.885 21.310 1.00 91.31 382 ASP A CA 1
ATOM 3136 C C . ASP A 1 382 ? 0.095 6.622 22.096 1.00 91.31 382 ASP A C 1
ATOM 3138 O O . ASP A 1 382 ? -0.740 6.050 22.796 1.00 91.31 382 ASP A O 1
ATOM 3142 N N . HIS A 1 383 ? 1.361 6.190 22.038 1.00 90.56 383 HIS A N 1
ATOM 3143 C CA . HIS A 1 383 ? 1.839 4.935 22.643 1.00 90.56 383 HIS A CA 1
ATOM 3144 C C . HIS A 1 383 ? 1.145 3.672 22.080 1.00 90.56 383 HIS A C 1
ATOM 3146 O O . HIS A 1 383 ? 1.056 2.651 22.765 1.00 90.56 383 HIS A O 1
ATOM 3152 N N . LEU A 1 384 ? 0.657 3.729 20.836 1.00 91.50 384 LEU A N 1
ATOM 3153 C CA . LEU A 1 384 ? 0.293 2.550 20.049 1.00 91.50 384 LEU A CA 1
ATOM 3154 C C . LEU A 1 384 ? 1.500 2.103 19.209 1.00 91.50 384 LEU A C 1
ATOM 3156 O O . LEU A 1 384 ? 2.303 2.936 18.779 1.00 91.50 384 LEU A O 1
ATOM 3160 N N . ASP A 1 385 ? 1.603 0.803 18.937 1.00 91.44 385 ASP A N 1
ATOM 3161 C CA . ASP A 1 385 ? 2.530 0.257 17.942 1.00 91.44 385 ASP A CA 1
ATOM 3162 C C . ASP A 1 385 ? 1.737 -0.096 16.670 1.00 91.44 385 ASP A C 1
ATOM 3164 O O . ASP A 1 385 ? 1.011 -1.098 16.660 1.00 91.44 385 ASP A O 1
ATOM 3168 N N . PRO A 1 386 ? 1.780 0.762 15.632 1.00 90.94 386 PRO A N 1
ATOM 3169 C CA . PRO A 1 386 ? 0.963 0.614 14.435 1.00 90.94 386 PRO A CA 1
ATOM 3170 C C . PRO A 1 386 ? 1.497 -0.488 13.498 1.00 90.94 386 PRO A C 1
ATOM 3172 O O . PRO A 1 386 ? 2.687 -0.811 13.538 1.00 90.94 386 PRO A O 1
ATOM 3175 N N . PRO A 1 387 ? 0.663 -1.014 12.576 1.00 88.56 387 PRO A N 1
ATOM 3176 C CA . PRO A 1 387 ? 1.097 -1.957 11.546 1.00 88.56 387 PRO A CA 1
ATOM 3177 C C . PRO A 1 387 ? 2.360 -1.496 10.801 1.00 88.56 387 PRO A C 1
ATOM 3179 O O . PRO A 1 387 ? 2.524 -0.311 10.485 1.00 88.56 387 PRO A O 1
ATOM 3182 N N . LYS A 1 388 ? 3.256 -2.452 10.513 1.00 85.44 388 LYS A N 1
ATOM 3183 C CA . LYS A 1 388 ? 4.565 -2.188 9.891 1.00 85.44 388 LYS A CA 1
ATOM 3184 C C . LYS A 1 388 ? 4.392 -1.472 8.527 1.00 85.44 388 LYS A C 1
ATOM 3186 O O . LYS A 1 388 ? 3.382 -1.692 7.860 1.00 85.44 388 LYS A O 1
ATOM 3191 N N . PRO A 1 389 ? 5.342 -0.616 8.092 1.00 82.56 389 PRO A N 1
ATOM 3192 C CA . PRO A 1 389 ? 5.229 0.124 6.829 1.00 82.56 389 PRO A CA 1
ATOM 3193 C C . PRO A 1 389 ? 4.992 -0.779 5.602 1.00 82.56 389 PRO A C 1
ATOM 3195 O O . PRO A 1 389 ? 5.380 -1.955 5.626 1.00 82.56 389 PRO A O 1
ATOM 3198 N N . PRO A 1 390 ? 4.387 -0.249 4.520 1.00 83.00 390 PRO A N 1
ATOM 3199 C CA . PRO A 1 390 ? 4.067 -1.042 3.340 1.00 83.00 390 PRO A CA 1
ATOM 3200 C C . PRO A 1 390 ? 5.333 -1.567 2.654 1.00 83.00 390 PRO A C 1
ATOM 3202 O O . PRO A 1 390 ? 6.348 -0.865 2.580 1.00 83.00 390 PRO A O 1
ATOM 3205 N N . LYS A 1 391 ? 5.277 -2.794 2.121 1.00 80.38 391 LYS A N 1
ATOM 3206 C CA . LYS A 1 391 ? 6.371 -3.336 1.299 1.00 80.38 391 LYS A CA 1
ATOM 3207 C C . LYS A 1 391 ? 6.430 -2.610 -0.044 1.00 80.38 391 LYS A C 1
ATOM 3209 O O . LYS A 1 391 ? 5.400 -2.356 -0.665 1.00 80.38 391 LYS A O 1
ATOM 3214 N N . CYS A 1 392 ? 7.641 -2.311 -0.513 1.00 83.56 392 CYS A N 1
ATOM 3215 C CA . CYS A 1 392 ? 7.830 -1.743 -1.844 1.00 83.56 392 CYS A CA 1
ATOM 3216 C C . CYS A 1 392 ? 7.609 -2.810 -2.913 1.00 83.56 392 CYS A C 1
ATOM 3218 O O . CYS A 1 392 ? 8.227 -3.871 -2.856 1.00 83.56 392 CYS A O 1
ATOM 3220 N N . ILE A 1 393 ? 6.771 -2.512 -3.910 1.00 80.38 393 ILE A N 1
ATOM 3221 C CA . ILE A 1 393 ? 6.416 -3.470 -4.967 1.00 80.38 393 ILE A CA 1
ATOM 3222 C C . ILE A 1 393 ? 7.656 -3.877 -5.771 1.00 80.38 393 ILE A C 1
ATOM 3224 O O . ILE A 1 393 ? 7.791 -5.032 -6.154 1.00 80.38 393 ILE A O 1
ATOM 3228 N N . THR A 1 394 ? 8.620 -2.970 -5.950 1.00 83.62 394 THR A N 1
ATOM 3229 C CA . THR A 1 394 ? 9.880 -3.267 -6.648 1.00 83.62 394 THR A CA 1
ATOM 3230 C C . THR A 1 394 ? 10.907 -4.021 -5.792 1.00 83.62 394 THR A C 1
ATOM 3232 O O . THR A 1 394 ? 12.044 -4.189 -6.225 1.00 83.62 394 THR A O 1
ATOM 3235 N N . LEU A 1 395 ? 10.526 -4.482 -4.595 1.00 83.62 395 LEU A N 1
ATOM 3236 C CA . LEU A 1 395 ? 11.248 -5.505 -3.828 1.00 83.62 395 LEU A CA 1
ATOM 3237 C C . LEU A 1 395 ? 10.558 -6.882 -3.912 1.00 83.62 395 LEU A C 1
ATOM 3239 O O . LEU A 1 395 ? 11.129 -7.876 -3.478 1.00 83.62 395 LEU A O 1
ATOM 3243 N N . LEU A 1 396 ? 9.347 -6.965 -4.475 1.00 83.75 396 LEU A N 1
ATOM 3244 C CA . LEU A 1 396 ? 8.564 -8.198 -4.534 1.00 83.75 396 LEU A CA 1
ATOM 3245 C C . LEU A 1 396 ? 8.930 -9.026 -5.767 1.00 83.75 396 LEU A C 1
ATOM 3247 O O . LEU A 1 396 ? 8.618 -8.656 -6.898 1.00 83.75 396 LEU A O 1
ATOM 3251 N N . TYR A 1 397 ? 9.557 -10.177 -5.539 1.00 85.25 397 TYR A N 1
ATOM 3252 C CA . TYR A 1 397 ? 9.885 -11.157 -6.581 1.00 85.25 397 TYR A CA 1
ATOM 3253 C C . TYR A 1 397 ? 9.186 -12.518 -6.377 1.00 85.25 397 TYR A C 1
ATOM 3255 O O . TYR A 1 397 ? 9.436 -13.454 -7.134 1.00 85.25 397 TYR A O 1
ATOM 3263 N N . VAL A 1 398 ? 8.321 -12.611 -5.361 1.00 84.56 398 VAL A N 1
ATOM 3264 C CA . VAL A 1 398 ? 7.571 -13.797 -4.909 1.00 84.56 398 VAL A CA 1
ATOM 3265 C C . VAL A 1 398 ? 6.109 -13.382 -4.720 1.00 84.56 398 VAL A C 1
ATOM 3267 O O . VAL A 1 398 ? 5.845 -12.332 -4.130 1.00 84.56 398 VAL A O 1
ATOM 3270 N N . PHE A 1 399 ? 5.148 -14.170 -5.198 1.00 81.81 399 PHE A N 1
ATOM 3271 C CA . PHE A 1 399 ? 3.721 -13.870 -5.055 1.00 81.81 399 PHE A CA 1
ATOM 3272 C C . PHE A 1 399 ? 3.214 -14.018 -3.613 1.00 81.81 399 PHE A C 1
ATOM 3274 O O . PHE A 1 399 ? 2.415 -13.187 -3.178 1.00 81.81 399 PHE A O 1
ATOM 3281 N N . ALA A 1 400 ? 3.727 -14.975 -2.833 1.00 71.81 400 ALA A N 1
ATOM 3282 C CA . ALA A 1 400 ? 3.446 -15.097 -1.392 1.00 71.81 400 ALA A CA 1
ATOM 3283 C C . ALA A 1 400 ? 3.825 -13.838 -0.579 1.00 71.81 400 ALA A C 1
ATOM 3285 O O . ALA A 1 400 ? 3.303 -13.591 0.509 1.00 71.81 400 ALA A O 1
ATOM 3286 N N . GLU A 1 401 ? 4.696 -12.988 -1.126 1.00 69.12 401 GLU A N 1
ATOM 3287 C CA . GLU A 1 401 ? 5.133 -11.738 -0.506 1.00 69.12 401 GLU A CA 1
ATOM 3288 C C . GLU A 1 401 ? 4.289 -10.509 -0.917 1.00 69.12 401 GLU A C 1
ATOM 3290 O O . GLU A 1 401 ? 4.568 -9.409 -0.439 1.00 69.12 401 GLU A O 1
ATOM 3295 N N . THR A 1 402 ? 3.241 -10.653 -1.749 1.00 59.94 402 THR A N 1
ATOM 3296 C CA . THR A 1 402 ? 2.478 -9.530 -2.366 1.00 59.94 402 THR A CA 1
ATOM 3297 C C . THR A 1 402 ? 1.585 -8.693 -1.433 1.00 59.94 402 THR A C 1
ATOM 3299 O O . THR A 1 402 ? 0.727 -7.919 -1.865 1.00 59.94 402 THR A O 1
ATOM 3302 N N . HIS A 1 403 ? 1.860 -8.743 -0.133 1.00 66.56 403 HIS A N 1
ATOM 3303 C CA . HIS A 1 403 ? 1.240 -7.936 0.909 1.00 66.56 403 HIS A CA 1
ATOM 3304 C C . HIS A 1 403 ? 1.782 -6.493 0.944 1.00 66.56 403 HIS A C 1
ATOM 3306 O O . HIS A 1 403 ? 2.550 -6.109 1.828 1.00 66.56 403 HIS A O 1
ATOM 3312 N N . PHE A 1 404 ? 1.362 -5.663 -0.019 1.00 63.16 404 PHE A N 1
ATOM 3313 C CA . PHE A 1 404 ? 1.703 -4.231 -0.043 1.00 63.16 404 PHE A CA 1
ATOM 3314 C C . PHE A 1 404 ? 1.282 -3.520 1.252 1.00 63.16 404 PHE A C 1
ATOM 3316 O O . PHE A 1 404 ? 2.098 -2.851 1.877 1.00 63.16 404 PHE A O 1
ATOM 3323 N N . ASP A 1 405 ? 0.020 -3.674 1.663 1.00 79.06 405 ASP A N 1
ATOM 3324 C CA . ASP A 1 405 ? -0.518 -3.101 2.900 1.00 79.06 405 ASP A CA 1
ATOM 3325 C C . ASP A 1 405 ? -0.471 -4.156 4.007 1.00 79.06 405 ASP A C 1
ATOM 3327 O O . ASP A 1 405 ? -1.108 -5.205 3.904 1.00 79.06 405 ASP A O 1
ATOM 3331 N N . ARG A 1 406 ? 0.295 -3.880 5.067 1.00 81.94 406 ARG A N 1
ATOM 3332 C CA . ARG A 1 406 ? 0.451 -4.791 6.206 1.00 81.94 406 ARG A CA 1
ATOM 3333 C C . ARG A 1 406 ? -0.806 -4.899 7.062 1.00 81.94 406 ARG A C 1
ATOM 3335 O O . ARG A 1 406 ? -1.079 -5.982 7.553 1.00 81.94 406 ARG A O 1
ATOM 3342 N N . GLY A 1 407 ? -1.564 -3.819 7.244 1.00 86.69 407 GLY A N 1
ATOM 3343 C CA . GLY A 1 407 ? -2.756 -3.828 8.094 1.00 86.69 407 GLY A CA 1
ATOM 3344 C C . GLY A 1 407 ? -3.914 -4.590 7.454 1.00 86.69 407 GLY A C 1
ATOM 3345 O O . GLY A 1 407 ? -4.538 -5.443 8.085 1.00 86.69 407 GLY A O 1
ATOM 3346 N N . ILE A 1 408 ? -4.146 -4.348 6.160 1.00 87.56 408 ILE A N 1
ATOM 3347 C CA . ILE A 1 408 ? -5.114 -5.117 5.367 1.00 87.56 408 ILE A CA 1
ATOM 3348 C C . ILE A 1 408 ? -4.676 -6.584 5.252 1.00 87.56 408 ILE A C 1
ATOM 3350 O O . ILE A 1 408 ? -5.514 -7.473 5.384 1.00 87.56 408 ILE A O 1
ATOM 3354 N N . ASN A 1 409 ? -3.380 -6.867 5.073 1.00 88.56 409 ASN A N 1
ATOM 3355 C CA . ASN A 1 409 ? -2.907 -8.249 5.012 1.00 88.56 409 ASN A CA 1
ATOM 3356 C C . ASN A 1 409 ? -3.027 -8.990 6.353 1.00 88.56 409 ASN A C 1
ATOM 3358 O O . ASN A 1 409 ? -3.529 -10.106 6.361 1.00 88.56 409 ASN A O 1
ATOM 3362 N N . ASP A 1 410 ? -2.620 -8.390 7.477 1.00 89.50 410 ASP A N 1
ATOM 3363 C CA . ASP A 1 410 ? -2.793 -8.975 8.818 1.00 89.50 410 ASP A CA 1
ATOM 3364 C C . ASP A 1 410 ? -4.267 -9.346 9.078 1.00 89.50 410 ASP A C 1
ATOM 3366 O O . ASP A 1 410 ? -4.557 -10.418 9.613 1.00 89.50 410 ASP A O 1
ATOM 3370 N N . TRP A 1 411 ? -5.201 -8.484 8.654 1.00 92.62 411 TRP A N 1
ATOM 3371 C CA . TRP A 1 411 ? -6.645 -8.730 8.719 1.00 92.62 411 TRP A CA 1
ATOM 3372 C C . TRP A 1 411 ? -7.067 -9.904 7.817 1.00 92.62 411 TRP A C 1
ATOM 3374 O O . TRP A 1 411 ? -7.780 -10.801 8.266 1.00 92.62 411 TRP A O 1
ATOM 3384 N N . LEU A 1 412 ? -6.617 -9.935 6.556 1.00 92.00 412 LEU A N 1
ATOM 3385 C CA . LEU A 1 412 ? -6.971 -10.988 5.592 1.00 92.00 412 LEU A CA 1
ATOM 3386 C C . LEU A 1 412 ? -6.409 -12.358 5.990 1.00 92.00 412 LEU A C 1
ATOM 3388 O O . LEU A 1 412 ? -7.146 -13.342 5.917 1.00 92.00 412 LEU A O 1
ATOM 3392 N N . CYS A 1 413 ? -5.158 -12.417 6.460 1.00 90.31 413 CYS A N 1
ATOM 3393 C CA . CYS A 1 413 ? -4.552 -13.613 7.047 1.00 90.31 413 CYS A CA 1
ATOM 3394 C C . CYS A 1 413 ? -5.414 -14.132 8.203 1.00 90.31 413 CYS A C 1
ATOM 3396 O O . CYS A 1 413 ? -6.084 -15.158 8.054 1.00 90.31 413 CYS A O 1
ATOM 3398 N N . LYS A 1 414 ? -5.502 -13.355 9.294 1.00 91.25 414 LYS A N 1
ATOM 3399 C CA . LYS A 1 414 ? -6.140 -13.784 10.547 1.00 91.25 414 LYS A CA 1
ATOM 3400 C C . LYS A 1 414 ? -7.612 -14.163 10.370 1.00 91.25 414 LYS A C 1
ATOM 3402 O O . LYS A 1 414 ? -8.090 -15.120 10.984 1.00 91.25 414 LYS A O 1
ATOM 3407 N N . TYR A 1 415 ? -8.368 -13.394 9.584 1.00 92.19 415 TYR A N 1
ATOM 3408 C CA . TYR A 1 415 ? -9.819 -13.556 9.531 1.00 92.19 415 TYR A CA 1
ATOM 3409 C C . TYR A 1 415 ? -10.315 -14.453 8.388 1.00 92.19 415 TYR A C 1
ATOM 3411 O O . TYR A 1 415 ? -11.314 -15.150 8.589 1.00 92.19 415 TYR A O 1
ATOM 3419 N N . VAL A 1 416 ? -9.644 -14.466 7.229 1.00 91.75 416 VAL A N 1
ATOM 3420 C CA . VAL A 1 416 ? -10.109 -15.166 6.014 1.00 91.75 416 VAL A CA 1
ATOM 3421 C C . VAL A 1 416 ? -9.205 -16.346 5.658 1.00 91.75 416 VAL A C 1
ATOM 3423 O O . VAL A 1 416 ? -9.667 -17.485 5.651 1.00 91.75 416 VAL A O 1
ATOM 3426 N N . TYR A 1 417 ? -7.931 -16.089 5.370 1.00 89.38 417 TYR A N 1
ATOM 3427 C CA . TYR A 1 417 ? -7.014 -17.068 4.782 1.00 89.38 417 TYR A CA 1
ATOM 3428 C C . TYR A 1 417 ? -6.662 -18.199 5.758 1.00 89.38 417 TYR A C 1
ATOM 3430 O O . TYR A 1 417 ? -6.953 -19.359 5.461 1.00 89.38 417 TYR A O 1
ATOM 3438 N N . ASP A 1 418 ? -6.148 -17.872 6.949 1.00 87.25 418 ASP A N 1
ATOM 3439 C CA . ASP A 1 418 ? -5.763 -18.858 7.972 1.00 87.25 418 ASP A CA 1
ATOM 3440 C C . ASP A 1 418 ? -6.995 -19.667 8.432 1.00 87.25 418 ASP A C 1
ATOM 3442 O O . ASP A 1 418 ? -6.943 -20.879 8.647 1.00 87.25 418 ASP A O 1
ATOM 3446 N N . TYR A 1 419 ? -8.152 -18.999 8.522 1.00 85.25 419 TYR A N 1
ATOM 3447 C CA . TYR A 1 419 ? -9.426 -19.593 8.937 1.00 85.25 419 TYR A CA 1
ATOM 3448 C C . TYR A 1 419 ? -9.967 -20.639 7.940 1.00 85.25 419 TYR A C 1
ATOM 3450 O O . TYR A 1 419 ? -10.546 -21.653 8.351 1.00 85.25 419 TYR A O 1
ATOM 3458 N N . LEU A 1 420 ? -9.783 -20.408 6.635 1.00 82.50 420 LEU A N 1
ATOM 3459 C CA . LEU A 1 420 ? -10.229 -21.312 5.570 1.00 82.50 420 LEU A CA 1
ATOM 3460 C C . LEU A 1 420 ? -9.191 -22.405 5.261 1.00 82.50 420 LEU A C 1
ATOM 3462 O O . LEU A 1 420 ? -9.568 -23.574 5.136 1.00 82.50 420 LEU A O 1
ATOM 3466 N N . GLY A 1 421 ? -7.903 -22.051 5.193 1.00 74.56 421 GLY A N 1
ATOM 3467 C CA . GLY A 1 421 ? -6.797 -22.978 4.919 1.00 74.56 421 GLY A CA 1
ATOM 3468 C C . GLY A 1 421 ? -6.472 -23.915 6.091 1.00 74.56 421 GLY A C 1
ATOM 3469 O O . GLY A 1 421 ? -6.145 -25.086 5.870 1.00 74.56 421 GLY A O 1
ATOM 3470 N N . LYS A 1 422 ? -6.656 -23.444 7.335 1.00 79.06 422 LYS A N 1
ATOM 3471 C CA . LYS A 1 422 ? -6.527 -24.142 8.637 1.00 79.06 422 LYS A CA 1
ATOM 3472 C C . LYS A 1 422 ? -5.147 -24.710 8.973 1.00 79.06 422 LYS A C 1
ATOM 3474 O O . LYS A 1 422 ? -4.611 -24.426 10.036 1.00 79.06 422 LYS A O 1
ATOM 3479 N N . LYS A 1 423 ? -4.628 -25.586 8.115 1.00 75.19 423 LYS A N 1
ATOM 3480 C CA . LYS A 1 423 ? -3.294 -26.198 8.207 1.00 75.19 423 LYS A CA 1
ATOM 3481 C C . LYS A 1 423 ? -2.453 -25.998 6.945 1.00 75.19 423 LYS A C 1
ATOM 3483 O O . LYS A 1 423 ? -1.259 -26.242 6.992 1.00 75.19 423 LYS A O 1
ATOM 3488 N N . HIS A 1 424 ? -3.066 -25.583 5.832 1.00 77.19 424 HIS A N 1
ATOM 3489 C CA . HIS A 1 424 ? -2.396 -25.344 4.543 1.00 77.19 424 HIS A CA 1
ATOM 3490 C C . HIS A 1 424 ? -1.743 -26.593 3.891 1.00 77.19 424 HIS A C 1
ATOM 3492 O O . HIS A 1 424 ? -1.103 -26.493 2.849 1.00 77.19 424 HIS A O 1
ATOM 3498 N N . ASP A 1 425 ? -1.995 -27.800 4.422 1.00 74.31 425 ASP A N 1
ATOM 3499 C CA . ASP A 1 425 ? -1.564 -29.089 3.837 1.00 74.31 425 ASP A CA 1
ATOM 3500 C C . ASP A 1 425 ? -2.216 -29.399 2.462 1.00 74.31 425 ASP A C 1
ATOM 3502 O O . ASP A 1 425 ? -1.701 -30.179 1.651 1.00 74.31 425 ASP A O 1
ATOM 3506 N N . ASP A 1 426 ? -3.405 -28.834 2.223 1.00 82.06 426 ASP A N 1
ATOM 3507 C CA . ASP A 1 426 ? -4.369 -29.255 1.201 1.00 82.06 426 ASP A CA 1
ATOM 3508 C C . ASP A 1 426 ? -4.545 -28.190 0.111 1.00 82.06 426 ASP A C 1
ATOM 3510 O O . ASP A 1 426 ? -5.017 -27.086 0.371 1.00 82.06 426 ASP A O 1
ATOM 3514 N N . VAL A 1 427 ? -4.225 -28.566 -1.129 1.00 85.00 427 VAL A N 1
ATOM 3515 C CA . VAL A 1 427 ? -4.194 -27.670 -2.298 1.00 85.00 427 VAL A CA 1
ATOM 3516 C C . VAL A 1 427 ? -5.577 -27.105 -2.656 1.00 85.00 427 VAL A C 1
ATOM 3518 O O . VAL A 1 427 ? -5.665 -26.000 -3.182 1.00 85.00 427 VAL A O 1
ATOM 3521 N N . VAL A 1 428 ? -6.666 -27.822 -2.362 1.00 87.00 428 VAL A N 1
ATOM 3522 C CA . VAL A 1 428 ? -8.033 -27.358 -2.646 1.00 87.00 428 VAL A CA 1
ATOM 3523 C C . VAL A 1 428 ? -8.497 -26.383 -1.567 1.00 87.00 428 VAL A C 1
ATOM 3525 O O . VAL A 1 428 ? -9.086 -25.354 -1.892 1.00 87.00 428 VAL A O 1
ATOM 3528 N N . LYS A 1 429 ? -8.193 -26.656 -0.290 1.00 86.50 429 LYS A N 1
ATOM 3529 C CA . LYS A 1 429 ? -8.457 -25.702 0.805 1.00 86.50 429 LYS A CA 1
ATOM 3530 C C . LYS A 1 429 ? -7.650 -24.417 0.623 1.00 86.50 429 LYS A C 1
ATOM 3532 O O . LYS A 1 429 ? -8.186 -23.336 0.839 1.00 86.50 429 LYS A O 1
ATOM 3537 N N . GLU A 1 430 ? -6.408 -24.545 0.173 1.00 87.12 430 GLU A N 1
ATOM 3538 C CA . GLU A 1 430 ? -5.497 -23.444 -0.140 1.00 87.12 430 GLU A CA 1
ATOM 3539 C C . GLU A 1 430 ? -5.999 -22.589 -1.322 1.00 87.12 430 GLU A C 1
ATOM 3541 O O . GLU A 1 430 ? -6.117 -21.365 -1.224 1.00 87.12 430 GLU A O 1
ATOM 3546 N N . LEU A 1 431 ? -6.433 -23.229 -2.414 1.00 89.69 431 LEU A N 1
ATOM 3547 C CA . LEU A 1 431 ? -7.075 -22.537 -3.536 1.00 89.69 431 LEU A CA 1
ATOM 3548 C C . LEU A 1 431 ? -8.366 -21.814 -3.104 1.00 89.69 431 LEU A C 1
ATOM 3550 O O . LEU A 1 431 ? -8.597 -20.676 -3.504 1.00 89.69 431 LEU A O 1
ATOM 3554 N N . VAL A 1 432 ? -9.197 -22.424 -2.253 1.00 91.56 432 VAL A N 1
ATOM 3555 C CA . VAL A 1 432 ? -10.403 -21.768 -1.711 1.00 91.56 432 VAL A CA 1
ATOM 3556 C C . VAL A 1 432 ? -10.042 -20.595 -0.792 1.00 91.56 432 VAL A C 1
ATOM 3558 O O . VAL A 1 432 ? -10.643 -19.530 -0.913 1.00 91.56 432 VAL A O 1
ATOM 3561 N N . ALA A 1 433 ? -9.045 -20.742 0.085 1.00 90.81 433 ALA A N 1
ATOM 3562 C CA . ALA A 1 433 ? -8.584 -19.677 0.975 1.00 90.81 433 ALA A CA 1
ATOM 3563 C C . ALA A 1 433 ? -8.042 -18.471 0.190 1.00 90.81 433 ALA A C 1
ATOM 3565 O O . ALA A 1 433 ? -8.440 -17.334 0.452 1.00 90.81 433 ALA A O 1
ATOM 3566 N N . THR A 1 434 ? -7.198 -18.705 -0.818 1.00 91.06 434 THR A N 1
ATOM 3567 C CA . THR A 1 434 ? -6.676 -17.643 -1.693 1.00 91.06 434 THR A CA 1
ATOM 3568 C C . THR A 1 434 ? -7.773 -16.988 -2.534 1.00 91.06 434 THR A C 1
ATOM 3570 O O . THR A 1 434 ? -7.830 -15.759 -2.579 1.00 91.06 434 THR A O 1
ATOM 3573 N N . LEU A 1 435 ? -8.688 -17.755 -3.141 1.00 93.94 435 LEU A N 1
ATOM 3574 C CA . LEU A 1 435 ? -9.825 -17.206 -3.895 1.00 93.94 435 LEU A CA 1
ATOM 3575 C C . LEU A 1 435 ? -10.744 -16.348 -3.013 1.00 93.94 435 LEU A C 1
ATOM 3577 O O . LEU A 1 435 ? -11.119 -15.247 -3.416 1.00 93.94 435 LEU A O 1
ATOM 3581 N N . CYS A 1 436 ? -11.078 -16.804 -1.802 1.00 93.56 436 CYS A N 1
ATOM 3582 C CA . CYS A 1 436 ? -11.884 -16.028 -0.858 1.00 93.56 436 CYS A CA 1
ATOM 3583 C C . CYS A 1 436 ? -11.170 -14.745 -0.415 1.00 93.56 436 CYS A C 1
ATOM 3585 O O . CYS A 1 436 ? -11.791 -13.682 -0.411 1.00 93.56 436 CYS A O 1
ATOM 3587 N N . THR A 1 437 ? -9.871 -14.812 -0.115 1.00 92.44 437 THR A N 1
ATOM 3588 C CA . THR A 1 437 ? -9.051 -13.637 0.209 1.00 92.44 437 THR A CA 1
ATOM 3589 C C . THR A 1 437 ? -9.057 -12.623 -0.931 1.00 92.44 437 THR A C 1
ATOM 3591 O O . THR A 1 437 ? -9.462 -11.482 -0.722 1.00 92.44 437 THR A O 1
ATOM 3594 N N . PHE A 1 438 ? -8.694 -13.017 -2.156 1.00 91.75 438 PHE A N 1
ATOM 3595 C CA . PHE A 1 438 ? -8.701 -12.102 -3.304 1.00 91.75 438 PHE A CA 1
ATOM 3596 C C . PHE A 1 438 ? -10.113 -11.607 -3.675 1.00 91.75 438 PHE A C 1
ATOM 3598 O O . PHE A 1 438 ? -10.249 -10.480 -4.150 1.00 91.75 438 PHE A O 1
ATOM 3605 N N . GLY A 1 439 ? -11.164 -12.383 -3.393 1.00 93.19 439 GLY A N 1
ATOM 3606 C CA . GLY A 1 439 ? -12.561 -11.965 -3.533 1.00 93.19 439 GLY A CA 1
ATOM 3607 C C . GLY A 1 439 ? -12.962 -10.851 -2.559 1.00 93.19 439 GLY A C 1
ATOM 3608 O O . GLY A 1 439 ? -13.466 -9.815 -2.991 1.00 93.19 439 GLY A O 1
ATOM 3609 N N . VAL A 1 440 ? -12.680 -11.010 -1.259 1.00 92.62 440 VAL A N 1
ATOM 3610 C CA . VAL A 1 440 ? -12.901 -9.955 -0.246 1.00 92.62 440 VAL A CA 1
ATOM 3611 C C . VAL A 1 440 ? -12.090 -8.703 -0.592 1.00 92.62 440 VAL A C 1
ATOM 3613 O O . VAL A 1 440 ? -12.612 -7.590 -0.557 1.00 92.62 440 VAL A O 1
ATOM 3616 N N . THR A 1 441 ? -10.844 -8.888 -1.020 1.00 90.56 441 THR A N 1
ATOM 3617 C CA . THR A 1 441 ? -9.942 -7.828 -1.485 1.00 90.56 441 THR A CA 1
ATOM 3618 C C . THR A 1 441 ? -10.471 -7.072 -2.717 1.00 90.56 441 THR A C 1
ATOM 3620 O O . THR A 1 441 ? -10.292 -5.857 -2.816 1.00 90.56 441 THR A O 1
ATOM 3623 N N . ALA A 1 442 ? -11.162 -7.746 -3.643 1.00 91.62 442 ALA A N 1
ATOM 3624 C CA . ALA A 1 442 ? -11.798 -7.100 -4.794 1.00 91.62 442 ALA A CA 1
ATOM 3625 C C . ALA A 1 442 ? -13.029 -6.262 -4.392 1.00 91.62 442 ALA A C 1
ATOM 3627 O O . ALA A 1 442 ? -13.220 -5.164 -4.917 1.00 91.62 442 ALA A O 1
ATOM 3628 N N . VAL A 1 443 ? -13.826 -6.730 -3.422 1.00 91.12 443 VAL A N 1
ATOM 3629 C CA . VAL A 1 443 ? -14.927 -5.940 -2.834 1.00 91.12 443 VAL A CA 1
ATOM 3630 C C . VAL A 1 443 ? -14.378 -4.728 -2.075 1.00 91.12 443 VAL A C 1
ATOM 3632 O O . VAL A 1 443 ? -14.867 -3.619 -2.265 1.00 91.12 443 VAL A O 1
ATOM 3635 N N . TRP A 1 444 ? -13.314 -4.909 -1.286 1.00 89.44 444 TRP A N 1
ATOM 3636 C CA . TRP A 1 444 ? -12.619 -3.843 -0.554 1.00 89.44 444 TRP A CA 1
ATOM 3637 C C . TRP A 1 444 ? -12.154 -2.684 -1.451 1.00 89.44 444 TRP A C 1
ATOM 3639 O O . TRP A 1 444 ? -12.298 -1.512 -1.087 1.00 89.44 444 TRP A O 1
ATOM 3649 N N . LEU A 1 445 ? -11.626 -2.993 -2.636 1.00 84.81 445 LEU A N 1
ATOM 3650 C CA . LEU A 1 445 ? -11.185 -1.994 -3.611 1.00 84.81 445 LEU A CA 1
ATOM 3651 C C . LEU A 1 445 ? -12.337 -1.207 -4.247 1.00 84.81 445 LEU A C 1
ATOM 3653 O O . LEU A 1 445 ? -12.198 -0.005 -4.467 1.00 84.81 445 LEU A O 1
ATOM 3657 N N . GLY A 1 446 ? -13.461 -1.872 -4.515 1.00 85.81 446 GLY A N 1
ATOM 3658 C CA . GLY A 1 446 ? -14.477 -1.411 -5.461 1.00 85.81 446 GLY A CA 1
ATOM 3659 C C . GLY A 1 446 ? -14.453 -2.302 -6.709 1.00 85.81 446 GLY A C 1
ATOM 3660 O O . GLY A 1 446 ? -13.525 -2.183 -7.513 1.00 85.81 446 GLY A O 1
ATOM 3661 N N . PRO A 1 447 ? -15.426 -3.215 -6.885 1.00 86.81 447 PRO A N 1
ATOM 3662 C CA . PRO A 1 447 ? -15.434 -4.163 -7.997 1.00 86.81 447 PRO A CA 1
ATOM 3663 C C . PRO A 1 447 ? -15.466 -3.491 -9.379 1.00 86.81 447 PRO A C 1
ATOM 3665 O O . PRO A 1 447 ? -16.474 -2.930 -9.801 1.00 86.81 447 PRO A O 1
ATOM 3668 N N . CYS A 1 448 ? -14.367 -3.595 -10.127 1.00 86.50 448 CYS A N 1
ATOM 3669 C CA . CYS A 1 448 ? -14.278 -3.138 -11.514 1.00 86.50 448 CYS A CA 1
ATOM 3670 C C . CYS A 1 448 ? -13.388 -4.071 -12.351 1.00 86.50 448 CYS A C 1
ATOM 3672 O O . CYS A 1 448 ? -12.642 -4.890 -11.813 1.00 86.50 448 CYS A O 1
ATOM 3674 N N . GLN A 1 449 ? -13.423 -3.939 -13.682 1.00 89.56 449 GLN A N 1
ATOM 3675 C CA . GLN A 1 449 ? -12.661 -4.805 -14.594 1.00 89.56 449 GLN A CA 1
ATOM 3676 C C . GLN A 1 449 ? -11.146 -4.818 -14.301 1.00 89.56 449 GLN A C 1
ATOM 3678 O O . GLN A 1 449 ? -10.512 -5.870 -14.374 1.00 89.56 449 GLN A O 1
ATOM 3683 N N . VAL A 1 450 ? -10.568 -3.666 -13.943 1.00 88.12 450 VAL A N 1
ATOM 3684 C CA . VAL A 1 450 ? -9.142 -3.537 -13.594 1.00 88.12 450 VAL A CA 1
ATOM 3685 C C . VAL A 1 450 ? -8.830 -4.287 -12.295 1.00 88.12 450 VAL A C 1
ATOM 3687 O O . VAL A 1 450 ? -7.881 -5.069 -12.253 1.00 88.12 450 VAL A O 1
ATOM 3690 N N . VAL A 1 451 ? -9.670 -4.116 -11.270 1.00 88.44 451 VAL A N 1
ATOM 3691 C CA . VAL A 1 451 ? -9.566 -4.807 -9.975 1.00 88.44 451 VAL A CA 1
ATOM 3692 C C . VAL A 1 451 ? -9.704 -6.322 -10.136 1.00 88.44 451 VAL A C 1
ATOM 3694 O O . VAL A 1 451 ? -8.910 -7.063 -9.563 1.00 88.44 451 VAL A O 1
ATOM 3697 N N . PHE A 1 452 ? -10.647 -6.798 -10.956 1.00 91.19 452 PHE A N 1
ATOM 3698 C CA . PHE A 1 452 ? -10.816 -8.229 -11.216 1.00 91.19 452 PHE A CA 1
ATOM 3699 C C . PHE A 1 452 ? -9.622 -8.843 -11.956 1.00 91.19 452 PHE A C 1
ATOM 3701 O O . PHE A 1 452 ? -9.167 -9.915 -11.564 1.00 91.19 452 PHE A O 1
ATOM 3708 N N . PHE A 1 453 ? -9.065 -8.174 -12.975 1.00 91.25 453 PHE A N 1
ATOM 3709 C CA . PHE A 1 453 ? -7.840 -8.654 -13.624 1.00 91.25 453 PHE A CA 1
ATOM 3710 C C . PHE A 1 453 ? -6.646 -8.650 -12.663 1.00 91.25 453 PHE A C 1
ATOM 3712 O O . PHE A 1 453 ? -5.904 -9.630 -12.621 1.00 91.25 453 PHE A O 1
ATOM 3719 N N . TRP A 1 454 ? -6.474 -7.595 -11.861 1.00 90.75 454 TRP A N 1
ATOM 3720 C CA . TRP A 1 454 ? -5.428 -7.541 -10.839 1.00 90.75 454 TRP A CA 1
ATOM 3721 C C . TRP A 1 454 ? -5.556 -8.699 -9.835 1.00 90.75 454 TRP A C 1
ATOM 3723 O O . TRP A 1 454 ? -4.584 -9.423 -9.605 1.00 90.75 454 TRP A O 1
ATOM 3733 N N . ALA A 1 455 ? -6.753 -8.917 -9.285 1.00 91.12 455 ALA A N 1
ATOM 3734 C CA . ALA A 1 455 ? -7.011 -9.970 -8.309 1.00 91.12 455 ALA A CA 1
ATOM 3735 C C . ALA A 1 455 ? -6.788 -11.361 -8.918 1.00 91.12 455 ALA A C 1
ATOM 3737 O O . ALA A 1 455 ? -6.127 -12.196 -8.306 1.00 91.12 455 ALA A O 1
ATOM 3738 N N . PHE A 1 456 ? -7.255 -11.584 -10.152 1.00 92.94 456 PHE A N 1
ATOM 3739 C CA . PHE A 1 456 ? -7.027 -12.824 -10.891 1.00 92.94 456 PHE A CA 1
ATOM 3740 C C . PHE A 1 456 ? -5.535 -13.109 -11.099 1.00 92.94 456 PHE A C 1
ATOM 3742 O O . PHE A 1 456 ? -5.083 -14.200 -10.766 1.00 92.94 456 PHE A O 1
ATOM 3749 N N . PHE A 1 457 ? -4.748 -12.146 -11.596 1.00 91.88 457 PHE A N 1
ATOM 3750 C CA . PHE A 1 457 ? -3.327 -12.383 -11.875 1.00 91.88 457 PHE A CA 1
ATOM 3751 C C . PHE A 1 457 ? -2.489 -12.604 -10.609 1.00 91.88 457 PHE A C 1
ATOM 3753 O O . PHE A 1 457 ? -1.587 -13.438 -10.636 1.00 91.88 457 PHE A O 1
ATOM 3760 N N . ASN A 1 458 ? -2.790 -11.924 -9.497 1.00 90.25 458 ASN A N 1
ATOM 3761 C CA . ASN A 1 458 ? -2.074 -12.153 -8.236 1.00 90.25 458 ASN A CA 1
ATOM 3762 C C . ASN A 1 458 ? -2.516 -13.462 -7.553 1.00 90.25 458 ASN A C 1
ATOM 3764 O O . ASN A 1 458 ? -1.664 -14.202 -7.068 1.00 90.25 458 ASN A O 1
ATOM 3768 N N . CYS A 1 459 ? -3.809 -13.805 -7.585 1.00 91.75 459 CYS A N 1
ATOM 3769 C CA . CYS A 1 459 ? -4.316 -15.087 -7.080 1.00 91.75 459 CYS A CA 1
ATOM 3770 C C . CYS A 1 459 ? -3.761 -16.280 -7.877 1.00 91.75 459 CYS A C 1
ATOM 3772 O O . CYS A 1 459 ? -3.313 -17.265 -7.287 1.00 91.75 459 CYS A O 1
ATOM 3774 N N . LEU A 1 460 ? -3.736 -16.173 -9.210 1.00 92.56 460 LEU A N 1
ATOM 3775 C CA . LEU A 1 460 ? -3.152 -17.175 -10.100 1.00 92.56 460 LEU A CA 1
ATOM 3776 C C . LEU A 1 460 ? -1.636 -17.282 -9.897 1.00 92.56 460 LEU A C 1
ATOM 3778 O O . LEU A 1 460 ? -1.129 -18.393 -9.801 1.00 92.56 460 LEU A O 1
ATOM 3782 N N . GLY A 1 461 ? -0.922 -16.157 -9.793 1.00 90.94 461 GLY A N 1
ATOM 3783 C CA . GLY A 1 461 ? 0.518 -16.139 -9.527 1.00 90.94 461 GLY A CA 1
ATOM 3784 C C . GLY A 1 461 ? 0.881 -16.821 -8.207 1.00 90.94 461 GLY A C 1
ATOM 3785 O O . GLY A 1 461 ? 1.761 -17.676 -8.190 1.00 90.94 461 GLY A O 1
ATOM 3786 N N . LEU A 1 462 ? 0.144 -16.519 -7.132 1.00 89.44 462 LEU A N 1
ATOM 3787 C CA . LEU A 1 462 ? 0.305 -17.150 -5.819 1.00 89.44 462 LEU A CA 1
ATOM 3788 C C . LEU A 1 462 ? 0.067 -18.665 -5.870 1.00 89.44 462 LEU A C 1
ATOM 3790 O O . LEU A 1 462 ? 0.885 -19.441 -5.382 1.00 89.44 462 LEU A O 1
ATOM 3794 N N . ASN A 1 463 ? -1.026 -19.098 -6.501 1.00 89.81 463 ASN A N 1
ATOM 3795 C CA . ASN A 1 463 ? -1.335 -20.519 -6.639 1.00 89.81 463 ASN A CA 1
ATOM 3796 C C . ASN A 1 463 ? -0.293 -21.253 -7.496 1.00 89.81 463 ASN A C 1
ATOM 3798 O O . ASN A 1 463 ? 0.217 -22.284 -7.068 1.00 89.81 463 ASN A O 1
ATOM 3802 N N . LEU A 1 464 ? 0.091 -20.701 -8.653 1.00 90.00 464 LEU A N 1
ATOM 3803 C CA . LEU A 1 464 ? 1.147 -21.267 -9.499 1.00 90.00 464 LEU A CA 1
ATOM 3804 C C . LEU A 1 464 ? 2.478 -21.381 -8.750 1.00 90.00 464 LEU A C 1
ATOM 3806 O O . LEU A 1 464 ? 3.149 -22.398 -8.872 1.00 90.00 464 LEU A O 1
ATOM 3810 N N . GLU A 1 465 ? 2.854 -20.381 -7.956 1.00 87.62 465 GLU A N 1
ATOM 3811 C CA . GLU A 1 465 ? 4.085 -20.398 -7.164 1.00 87.62 465 GLU A CA 1
ATOM 3812 C C . GLU A 1 465 ? 4.082 -21.524 -6.116 1.00 87.62 465 GLU A C 1
ATOM 3814 O O . GLU A 1 465 ? 5.041 -22.295 -6.039 1.00 87.62 465 GLU A O 1
ATOM 3819 N N . MET A 1 466 ? 2.976 -21.699 -5.384 1.00 83.94 466 MET A N 1
ATOM 3820 C CA . MET A 1 466 ? 2.810 -22.806 -4.432 1.00 83.94 466 MET A CA 1
ATOM 3821 C C . MET A 1 466 ? 2.780 -24.178 -5.121 1.00 83.94 466 MET A C 1
ATOM 3823 O O . MET A 1 466 ? 3.385 -25.134 -4.632 1.00 83.94 466 MET A O 1
ATOM 3827 N N . TRP A 1 467 ? 2.109 -24.295 -6.271 1.00 87.00 467 TRP A N 1
ATOM 3828 C CA . TRP A 1 467 ? 2.041 -25.546 -7.032 1.00 87.00 467 TRP A CA 1
ATOM 3829 C C . TRP A 1 467 ? 3.397 -25.910 -7.647 1.00 87.00 467 TRP A C 1
ATOM 3831 O O . TRP A 1 467 ? 3.785 -27.075 -7.596 1.00 87.00 467 TRP A O 1
ATOM 3841 N N . MET A 1 468 ? 4.157 -24.932 -8.152 1.00 85.44 468 MET A N 1
ATOM 3842 C CA . MET A 1 468 ? 5.520 -25.138 -8.652 1.00 85.44 468 MET A CA 1
ATOM 3843 C C . MET A 1 468 ? 6.487 -25.515 -7.525 1.00 85.44 468 MET A C 1
ATOM 3845 O O . MET A 1 468 ? 7.290 -26.425 -7.708 1.00 85.44 468 MET A O 1
ATOM 3849 N N . ALA A 1 469 ? 6.384 -24.896 -6.344 1.00 83.31 469 ALA A N 1
ATOM 3850 C CA . ALA A 1 469 ? 7.168 -25.303 -5.176 1.00 83.31 469 ALA A CA 1
ATOM 3851 C C . ALA A 1 469 ? 6.873 -26.762 -4.773 1.00 83.31 469 ALA A C 1
ATOM 3853 O O . ALA A 1 469 ? 7.798 -27.537 -4.535 1.00 83.31 469 ALA A O 1
ATOM 3854 N N . LYS A 1 470 ? 5.593 -27.163 -4.777 1.00 84.19 470 LYS A N 1
ATOM 3855 C CA . LYS A 1 470 ? 5.169 -28.547 -4.502 1.00 84.19 470 LYS A CA 1
ATOM 3856 C C . LYS A 1 470 ? 5.564 -29.537 -5.607 1.00 84.19 470 LYS A C 1
ATOM 3858 O O . LYS A 1 470 ? 5.796 -30.706 -5.314 1.00 84.19 470 LYS A O 1
ATOM 3863 N N . PHE A 1 471 ? 5.669 -29.084 -6.857 1.00 85.38 471 PHE A N 1
ATOM 3864 C CA . PHE A 1 471 ? 6.170 -29.878 -7.982 1.00 85.38 471 PHE A CA 1
ATOM 3865 C C . PHE A 1 471 ? 7.685 -30.112 -7.892 1.00 85.38 471 PHE A C 1
ATOM 3867 O O . PHE A 1 471 ? 8.137 -31.239 -8.073 1.00 85.38 471 PHE A O 1
ATOM 3874 N N . PHE A 1 472 ? 8.471 -29.087 -7.547 1.00 84.25 472 PHE A N 1
ATOM 3875 C CA . PHE A 1 472 ? 9.920 -29.231 -7.364 1.00 84.25 472 PHE A CA 1
ATOM 3876 C C . PHE A 1 472 ? 10.306 -30.030 -6.107 1.00 84.25 472 PHE A C 1
ATOM 3878 O O . PHE A 1 472 ? 11.396 -30.589 -6.070 1.00 84.25 472 PHE A O 1
ATOM 3885 N N . SER A 1 473 ? 9.411 -30.179 -5.120 1.00 82.69 473 SER A N 1
ATOM 3886 C CA . SER A 1 473 ? 9.599 -31.120 -4.001 1.00 82.69 473 SER A CA 1
ATOM 3887 C C . SER A 1 473 ? 9.311 -32.594 -4.345 1.00 82.69 473 SER A C 1
ATOM 3889 O O . SER A 1 473 ? 9.235 -33.423 -3.442 1.00 82.69 473 SER A O 1
ATOM 3891 N N . LEU A 1 474 ? 9.103 -32.933 -5.622 1.00 85.38 474 LEU A N 1
ATOM 3892 C CA . LEU A 1 474 ? 8.980 -34.315 -6.101 1.00 85.38 474 LEU A CA 1
ATOM 3893 C C . LEU A 1 474 ? 10.305 -34.797 -6.701 1.00 85.38 474 LEU A C 1
ATOM 3895 O O . LEU A 1 474 ? 11.095 -34.007 -7.220 1.00 85.38 474 LEU A O 1
ATOM 3899 N N . GLU A 1 475 ? 10.535 -36.108 -6.694 1.00 84.00 475 GLU A N 1
ATOM 3900 C CA . GLU A 1 475 ? 11.673 -36.688 -7.411 1.00 84.00 475 GLU A CA 1
ATOM 3901 C C . GLU A 1 475 ? 11.460 -36.660 -8.937 1.00 84.00 475 GLU A C 1
ATOM 3903 O O . GLU A 1 475 ? 10.327 -36.822 -9.401 1.00 84.00 475 GLU A O 1
ATOM 3908 N N . PRO A 1 476 ? 12.525 -36.466 -9.742 1.00 85.12 476 PRO A N 1
ATOM 3909 C CA . PRO A 1 476 ? 13.938 -36.351 -9.348 1.00 85.12 476 PRO A CA 1
ATOM 3910 C C . PRO A 1 476 ? 14.384 -34.925 -8.962 1.00 85.12 476 PRO A C 1
ATOM 3912 O O . PRO A 1 476 ? 15.558 -34.702 -8.679 1.00 85.12 476 PRO A O 1
ATOM 3915 N N . PHE A 1 477 ? 13.487 -33.932 -8.997 1.00 82.75 477 PHE A N 1
ATOM 3916 C CA . PHE A 1 477 ? 13.849 -32.524 -8.792 1.00 82.75 477 PHE A CA 1
ATOM 3917 C C . PHE A 1 477 ? 14.352 -32.234 -7.374 1.00 82.75 477 PHE A C 1
ATOM 3919 O O . PHE A 1 477 ? 15.297 -31.463 -7.219 1.00 82.75 477 PHE A O 1
ATOM 3926 N N . SER A 1 478 ? 13.767 -32.889 -6.368 1.00 81.75 478 SER A N 1
ATOM 3927 C CA . SER A 1 478 ? 14.212 -32.801 -4.974 1.00 81.75 478 SER A CA 1
ATOM 3928 C C . SER A 1 478 ? 15.668 -33.265 -4.818 1.00 81.75 478 SER A C 1
ATOM 3930 O O . SER A 1 478 ? 16.486 -32.512 -4.289 1.00 81.75 478 SER A O 1
ATOM 3932 N N . SER A 1 479 ? 16.037 -34.432 -5.368 1.00 82.81 479 SER A N 1
ATOM 3933 C CA . SER A 1 479 ? 17.437 -34.892 -5.394 1.00 82.81 479 SER A CA 1
ATOM 3934 C C . SER A 1 479 ? 18.369 -33.899 -6.100 1.00 82.81 479 SER A C 1
ATOM 3936 O O . SER A 1 479 ? 19.398 -33.523 -5.541 1.00 82.81 479 SER A O 1
ATOM 3938 N N . PHE A 1 480 ? 17.989 -33.398 -7.284 1.00 81.75 480 PHE A N 1
ATOM 3939 C CA . PHE A 1 480 ? 18.808 -32.428 -8.027 1.00 81.75 480 PHE A CA 1
ATOM 3940 C C . PHE A 1 480 ? 19.007 -31.087 -7.302 1.00 81.75 480 PHE A C 1
ATOM 3942 O O . PHE A 1 480 ? 20.031 -30.438 -7.516 1.00 81.75 480 PHE A O 1
ATOM 3949 N N . GLU A 1 481 ? 18.064 -30.640 -6.463 1.00 79.38 481 GLU A N 1
ATOM 3950 C CA . GLU A 1 481 ? 18.272 -29.441 -5.641 1.00 79.38 481 GLU A CA 1
ATOM 3951 C C . GLU A 1 481 ? 19.155 -29.722 -4.412 1.00 79.38 481 GLU A C 1
ATOM 3953 O O . GLU A 1 481 ? 19.961 -28.865 -4.055 1.00 79.38 481 GLU A O 1
ATOM 3958 N N . VAL A 1 482 ? 19.084 -30.918 -3.816 1.00 79.31 482 VAL A N 1
ATOM 3959 C CA . VAL A 1 482 ? 19.964 -31.327 -2.700 1.00 79.31 482 VAL A CA 1
ATOM 3960 C C . VAL A 1 482 ? 21.421 -31.516 -3.148 1.00 79.31 482 VAL A C 1
ATOM 3962 O O . VAL A 1 482 ? 22.339 -31.172 -2.408 1.00 79.31 482 VAL A O 1
ATOM 3965 N N . GLU A 1 483 ? 21.655 -32.009 -4.367 1.00 84.06 483 GLU A N 1
ATOM 3966 C CA . GLU A 1 483 ? 23.001 -32.109 -4.959 1.00 84.06 483 GLU A CA 1
ATOM 3967 C C . GLU A 1 483 ? 23.587 -30.745 -5.378 1.00 84.06 483 GLU A C 1
ATOM 3969 O O . GLU A 1 483 ? 24.797 -30.616 -5.591 1.00 84.06 483 GLU A O 1
ATOM 3974 N N . MET A 1 484 ? 22.754 -29.708 -5.513 1.00 84.25 484 MET A N 1
ATOM 3975 C CA . MET A 1 484 ? 23.177 -28.399 -6.003 1.00 84.25 484 MET A CA 1
ATOM 3976 C C . MET A 1 484 ? 23.717 -27.513 -4.866 1.00 84.25 484 MET A C 1
ATOM 3978 O O . MET A 1 484 ? 22.995 -27.238 -3.909 1.00 84.25 484 MET A O 1
ATOM 3982 N N . PRO A 1 485 ? 24.934 -26.939 -4.982 1.00 88.00 485 PRO A N 1
ATOM 3983 C CA . PRO A 1 485 ? 25.436 -25.988 -3.992 1.00 88.00 485 PRO A CA 1
ATOM 3984 C C . PRO A 1 485 ? 24.465 -24.818 -3.788 1.00 88.00 485 PRO A C 1
ATOM 3986 O O . PRO A 1 485 ? 24.008 -24.226 -4.769 1.00 88.00 485 PRO A O 1
ATOM 3989 N N . GLU A 1 486 ? 24.203 -24.420 -2.537 1.00 85.62 486 GLU A N 1
ATOM 3990 C CA . GLU A 1 486 ? 23.210 -23.383 -2.195 1.00 85.62 486 GLU A CA 1
ATOM 3991 C C . GLU A 1 486 ? 23.374 -22.089 -3.011 1.00 85.62 486 GLU A C 1
ATOM 3993 O O . GLU A 1 486 ? 22.406 -21.500 -3.490 1.00 85.62 486 GLU A O 1
ATOM 3998 N N . ALA A 1 487 ? 24.621 -21.652 -3.220 1.00 87.75 487 ALA A N 1
ATOM 3999 C CA . ALA A 1 487 ? 24.941 -20.464 -4.007 1.00 87.75 487 ALA A CA 1
ATOM 4000 C C . ALA A 1 487 ? 24.573 -20.611 -5.498 1.00 87.75 487 ALA A C 1
ATOM 4002 O O . ALA A 1 487 ? 24.356 -19.609 -6.178 1.00 87.75 487 ALA A O 1
ATOM 4003 N N . MET A 1 488 ? 24.509 -21.831 -6.037 1.00 88.94 488 MET A N 1
ATOM 4004 C CA . MET A 1 488 ? 23.981 -22.101 -7.376 1.00 88.94 488 MET A CA 1
ATOM 4005 C C . MET A 1 488 ? 22.449 -22.178 -7.362 1.00 88.94 488 MET A C 1
ATOM 4007 O O . MET A 1 488 ? 21.833 -21.491 -8.176 1.00 88.94 488 MET A O 1
ATOM 4011 N N . SER A 1 489 ? 21.826 -22.870 -6.395 1.00 86.69 489 SER A N 1
ATOM 4012 C CA . SER A 1 489 ? 20.356 -22.859 -6.245 1.00 86.69 489 SER A CA 1
ATOM 4013 C C . SER A 1 489 ? 19.828 -21.423 -6.095 1.00 86.69 489 SER A C 1
ATOM 4015 O O . SER A 1 489 ? 18.922 -21.021 -6.824 1.00 86.69 489 SER A O 1
ATOM 4017 N N . ARG A 1 490 ? 20.472 -20.565 -5.285 1.00 89.50 490 ARG A N 1
ATOM 4018 C CA . ARG A 1 490 ? 20.141 -19.130 -5.172 1.00 89.50 490 ARG A CA 1
ATOM 4019 C C . ARG A 1 490 ? 20.132 -18.416 -6.530 1.00 89.50 490 ARG A C 1
ATOM 4021 O O . ARG A 1 490 ? 19.232 -17.602 -6.761 1.00 89.50 490 ARG A O 1
ATOM 4028 N N . ARG A 1 491 ? 21.100 -18.701 -7.414 1.00 92.25 491 ARG A N 1
ATOM 4029 C CA . ARG A 1 491 ? 21.192 -18.125 -8.772 1.00 92.25 491 ARG A CA 1
ATOM 4030 C C . ARG A 1 491 ? 20.111 -18.679 -9.698 1.00 92.25 491 ARG A C 1
ATOM 4032 O O . ARG A 1 491 ? 19.398 -17.884 -10.303 1.00 92.25 491 ARG A O 1
ATOM 4039 N N . VAL A 1 492 ? 19.917 -19.997 -9.742 1.00 89.69 492 VAL A N 1
ATOM 4040 C CA . VAL A 1 492 ? 18.859 -20.646 -10.539 1.00 89.69 492 VAL A CA 1
ATOM 4041 C C . VAL A 1 492 ? 17.473 -20.146 -10.108 1.00 89.69 492 VAL A C 1
ATOM 4043 O O . VAL A 1 492 ? 16.729 -19.608 -10.928 1.00 89.69 492 VAL A O 1
ATOM 4046 N N . ARG A 1 493 ? 17.165 -20.180 -8.804 1.00 88.06 493 ARG A N 1
ATOM 4047 C CA . ARG A 1 493 ? 15.944 -19.598 -8.219 1.00 88.06 493 ARG A CA 1
ATOM 4048 C C . ARG A 1 493 ? 15.808 -18.101 -8.553 1.00 88.06 493 ARG A C 1
ATOM 4050 O O . ARG A 1 493 ? 14.701 -17.627 -8.776 1.00 88.06 493 ARG A O 1
ATOM 4057 N N . ALA A 1 494 ? 16.898 -17.324 -8.602 1.00 91.75 494 ALA A N 1
ATOM 4058 C CA . ALA A 1 494 ? 16.844 -15.904 -8.983 1.00 91.75 494 ALA A CA 1
ATOM 4059 C C . ALA A 1 494 ? 16.481 -15.670 -10.466 1.00 91.75 494 ALA A C 1
ATOM 4061 O O . ALA A 1 494 ? 15.840 -14.661 -10.761 1.00 91.75 494 ALA A O 1
ATOM 4062 N N . VAL A 1 495 ? 16.801 -16.595 -11.381 1.00 93.12 495 VAL A N 1
ATOM 4063 C CA . VAL A 1 495 ? 16.335 -16.526 -12.780 1.00 93.12 495 VAL A CA 1
ATOM 4064 C C . VAL A 1 495 ? 14.813 -16.683 -12.850 1.00 93.12 495 VAL A C 1
ATOM 4066 O O . VAL A 1 495 ? 14.151 -15.835 -13.437 1.00 93.12 495 VAL A O 1
ATOM 4069 N N . PHE A 1 496 ? 14.222 -17.684 -12.192 1.00 90.50 496 PHE A N 1
ATOM 4070 C CA . PHE A 1 496 ? 12.756 -17.834 -12.159 1.00 90.50 496 PHE A CA 1
ATOM 4071 C C . PHE A 1 496 ? 12.064 -16.634 -11.494 1.00 90.50 496 PHE A C 1
ATOM 4073 O O . PHE A 1 496 ? 11.126 -16.060 -12.049 1.00 90.50 496 PHE A O 1
ATOM 4080 N N . ASN A 1 497 ? 12.608 -16.163 -10.372 1.00 91.56 497 ASN A N 1
ATOM 4081 C CA . ASN A 1 497 ? 12.104 -14.986 -9.661 1.00 91.56 497 ASN A CA 1
ATOM 4082 C C . ASN A 1 497 ? 12.187 -13.682 -10.480 1.00 91.56 497 ASN A C 1
ATOM 4084 O O . ASN A 1 497 ? 11.432 -12.748 -10.226 1.00 91.56 497 ASN A O 1
ATOM 4088 N N . THR A 1 498 ? 13.060 -13.615 -11.490 1.00 93.94 498 THR A N 1
ATOM 4089 C CA . THR A 1 498 ? 13.121 -12.495 -12.447 1.00 93.94 498 THR A CA 1
ATOM 4090 C C . THR A 1 498 ? 11.868 -12.439 -13.330 1.00 93.94 498 THR A C 1
ATOM 4092 O O . THR A 1 498 ? 11.373 -11.352 -13.630 1.00 93.94 498 THR A O 1
ATOM 4095 N N . PHE A 1 499 ? 11.302 -13.594 -13.696 1.00 91.62 499 PHE A N 1
ATOM 4096 C CA . PHE A 1 499 ? 10.026 -13.664 -14.413 1.00 91.62 499 PHE A CA 1
ATOM 4097 C C . PHE A 1 499 ? 8.838 -13.391 -13.480 1.00 91.62 499 PHE A C 1
ATOM 4099 O O . PHE A 1 499 ? 7.972 -12.597 -13.848 1.00 91.62 499 PHE A O 1
ATOM 4106 N N . ASN A 1 500 ? 8.829 -13.942 -12.255 1.00 91.81 500 ASN A N 1
ATOM 4107 C CA . ASN A 1 500 ? 7.791 -13.636 -11.256 1.00 91.81 500 ASN A CA 1
ATOM 4108 C C . ASN A 1 500 ? 7.727 -12.129 -10.961 1.00 91.81 500 ASN A C 1
ATOM 4110 O O . ASN A 1 500 ? 6.641 -11.555 -10.997 1.00 91.81 500 ASN A O 1
ATOM 4114 N N . PHE A 1 501 ? 8.878 -11.468 -10.781 1.00 92.94 501 PHE A N 1
ATOM 4115 C CA . PHE A 1 501 ? 8.969 -10.011 -10.641 1.00 92.94 501 PHE A CA 1
ATOM 4116 C C . PHE A 1 501 ? 8.259 -9.274 -11.786 1.00 92.94 501 PHE A C 1
ATOM 4118 O O . PHE A 1 501 ? 7.442 -8.393 -11.533 1.00 92.94 501 PHE A O 1
ATOM 4125 N N . TRP A 1 502 ? 8.501 -9.644 -13.050 1.00 92.94 502 TRP A N 1
ATOM 4126 C CA . TRP A 1 502 ? 7.835 -8.987 -14.182 1.00 92.94 502 TRP A CA 1
ATOM 4127 C C . TRP A 1 502 ? 6.336 -9.291 -14.284 1.00 92.94 502 TRP A C 1
ATOM 4129 O O . TRP A 1 502 ? 5.577 -8.419 -14.713 1.00 92.94 502 TRP A O 1
ATOM 4139 N N . CYS A 1 503 ? 5.882 -10.461 -13.833 1.00 92.88 503 CYS A N 1
ATOM 4140 C CA . CYS A 1 503 ? 4.456 -10.764 -13.697 1.00 92.88 503 CYS A CA 1
ATOM 4141 C C . CYS A 1 503 ? 3.794 -9.898 -12.608 1.00 92.88 503 CYS A C 1
ATOM 4143 O O . CYS A 1 503 ? 2.744 -9.304 -12.861 1.00 92.88 503 CYS A O 1
ATOM 4145 N N . ILE A 1 504 ? 4.434 -9.753 -11.440 1.00 91.06 504 ILE A N 1
ATOM 4146 C CA . ILE A 1 504 ? 3.993 -8.865 -10.351 1.00 91.06 504 ILE A CA 1
ATOM 4147 C C . ILE A 1 504 ? 3.950 -7.413 -10.851 1.00 91.06 504 ILE A C 1
ATOM 4149 O O . ILE A 1 504 ? 2.911 -6.759 -10.738 1.00 91.06 504 ILE A O 1
ATOM 4153 N N . VAL A 1 505 ? 5.026 -6.922 -11.478 1.00 91.88 505 VAL A N 1
ATOM 4154 C CA . VAL A 1 505 ? 5.103 -5.572 -12.062 1.00 91.88 505 VAL A CA 1
ATOM 4155 C C . VAL A 1 505 ? 3.970 -5.328 -13.054 1.00 91.88 505 VAL A C 1
ATOM 4157 O O . VAL A 1 505 ? 3.277 -4.325 -12.927 1.00 91.88 505 VAL A O 1
ATOM 4160 N N . LEU A 1 506 ? 3.725 -6.232 -14.009 1.00 93.12 506 LEU A N 1
ATOM 4161 C CA . LEU A 1 506 ? 2.653 -6.051 -14.994 1.00 93.12 506 LEU A CA 1
ATOM 4162 C C . LEU A 1 506 ? 1.255 -6.072 -14.366 1.00 93.12 506 LEU A C 1
ATOM 4164 O O . LEU A 1 506 ? 0.418 -5.254 -14.751 1.00 93.12 506 LEU A O 1
ATOM 4168 N N . ALA A 1 507 ? 1.003 -6.951 -13.392 1.00 90.75 507 ALA A N 1
ATOM 4169 C CA . ALA A 1 507 ? -0.270 -6.986 -12.678 1.00 90.75 507 ALA A CA 1
ATOM 4170 C C . ALA A 1 507 ? -0.509 -5.690 -11.882 1.00 90.75 507 ALA A C 1
ATOM 4172 O O . ALA A 1 507 ? -1.603 -5.133 -11.923 1.00 90.75 507 ALA A O 1
ATOM 4173 N N . ASN A 1 508 ? 0.519 -5.165 -11.210 1.00 89.81 508 ASN A N 1
ATOM 4174 C CA . ASN A 1 508 ? 0.421 -3.929 -10.433 1.00 89.81 508 ASN A CA 1
ATOM 4175 C C . ASN A 1 508 ? 0.337 -2.688 -11.356 1.00 89.81 508 ASN A C 1
ATOM 4177 O O . ASN A 1 508 ? -0.477 -1.806 -11.120 1.00 89.81 508 ASN A O 1
ATOM 4181 N N . VAL A 1 509 ? 1.070 -2.633 -12.472 1.00 90.50 509 VAL A N 1
ATOM 4182 C CA . VAL A 1 509 ? 0.988 -1.534 -13.464 1.00 90.50 509 VAL A CA 1
ATOM 4183 C C . VAL A 1 509 ? -0.367 -1.492 -14.189 1.00 90.50 509 VAL A C 1
ATOM 4185 O O . VAL A 1 509 ? -0.879 -0.411 -14.490 1.00 90.50 509 VAL A O 1
ATOM 4188 N N . LEU A 1 510 ? -0.995 -2.652 -14.421 1.00 90.50 510 LEU A N 1
ATOM 4189 C CA . LEU A 1 510 ? -2.382 -2.749 -14.894 1.00 90.50 510 LEU A CA 1
ATOM 4190 C C . LEU A 1 510 ? -3.356 -2.058 -13.928 1.00 90.50 510 LEU A C 1
ATOM 4192 O O . LEU A 1 510 ? -4.302 -1.420 -14.383 1.00 90.50 510 LEU A O 1
ATOM 4196 N N . ALA A 1 511 ? -3.094 -2.179 -12.625 1.00 84.31 511 ALA A N 1
ATOM 4197 C CA . ALA A 1 511 ? -3.892 -1.638 -11.530 1.00 84.31 511 ALA A CA 1
ATOM 4198 C C . ALA A 1 511 ? -3.628 -0.151 -11.219 1.00 84.31 511 ALA A C 1
ATOM 4200 O O . ALA A 1 511 ? -4.541 0.537 -10.773 1.00 84.31 511 ALA A O 1
ATOM 4201 N N . LEU A 1 512 ? -2.407 0.343 -11.449 1.00 83.56 512 LEU A N 1
ATOM 4202 C CA . LEU A 1 512 ? -2.007 1.727 -11.150 1.00 83.56 512 LEU A CA 1
ATOM 4203 C C . LEU A 1 512 ? -2.267 2.732 -12.278 1.00 83.56 512 LEU A C 1
ATOM 4205 O O . LEU A 1 512 ? -2.327 3.930 -12.016 1.00 83.56 512 LEU A O 1
ATOM 4209 N N . ASN A 1 513 ? -2.327 2.278 -13.533 1.00 87.75 513 ASN A N 1
ATOM 4210 C CA . ASN A 1 513 ? -2.388 3.176 -14.687 1.00 87.75 513 ASN A CA 1
ATOM 4211 C C . ASN A 1 513 ? -3.508 2.790 -15.657 1.00 87.75 513 ASN A C 1
ATOM 4213 O O . ASN A 1 513 ? -4.494 3.504 -15.798 1.00 87.75 513 ASN A O 1
ATOM 4217 N N . SER A 1 514 ? -3.338 1.685 -16.388 1.00 89.12 514 SER A N 1
ATOM 4218 C CA . SER A 1 514 ? -4.372 1.135 -17.268 1.00 89.12 514 SER A CA 1
ATOM 4219 C C . SER A 1 514 ? -3.983 -0.234 -17.819 1.00 89.12 514 SER A C 1
ATOM 4221 O O . SER A 1 514 ? -2.808 -0.548 -18.040 1.00 89.12 514 SER A O 1
ATOM 4223 N N . LEU A 1 515 ? -5.008 -1.006 -18.178 1.00 90.19 515 LEU A N 1
ATOM 4224 C CA . LEU A 1 515 ? -4.880 -2.246 -18.938 1.00 90.19 515 LEU A CA 1
ATOM 4225 C C . LEU A 1 515 ? -4.097 -2.054 -20.256 1.00 90.19 515 LEU A C 1
ATOM 4227 O O . LEU A 1 515 ? -3.321 -2.927 -20.642 1.00 90.19 515 LEU A O 1
ATOM 4231 N N . ASP A 1 516 ? -4.258 -0.921 -20.945 1.00 93.31 516 ASP A N 1
ATOM 4232 C CA . ASP A 1 516 ? -3.567 -0.660 -22.215 1.00 93.31 516 ASP A CA 1
ATOM 4233 C C . ASP A 1 516 ? -2.104 -0.228 -22.039 1.00 93.31 516 ASP A C 1
ATOM 4235 O O . ASP A 1 516 ? -1.270 -0.574 -22.882 1.00 93.31 516 ASP A O 1
ATOM 4239 N N . PHE A 1 517 ? -1.753 0.443 -20.936 1.00 93.50 517 PHE A N 1
ATOM 4240 C CA . PHE A 1 517 ? -0.352 0.679 -20.574 1.00 93.50 517 PHE A CA 1
ATOM 4241 C C . PHE A 1 517 ? 0.354 -0.638 -20.244 1.00 93.50 517 PHE A C 1
ATOM 4243 O O . PHE A 1 517 ? 1.380 -0.936 -20.855 1.00 93.50 517 PHE A O 1
ATOM 4250 N N . ALA A 1 518 ? -0.240 -1.487 -19.399 1.00 94.25 518 ALA A N 1
ATOM 4251 C CA . ALA A 1 518 ? 0.312 -2.805 -19.082 1.00 94.25 518 ALA A CA 1
ATOM 4252 C C . ALA A 1 518 ? 0.476 -3.694 -20.332 1.00 94.25 518 ALA A C 1
ATOM 4254 O O . ALA A 1 518 ? 1.550 -4.258 -20.548 1.00 94.25 518 ALA A O 1
ATOM 4255 N N . LYS A 1 519 ? -0.531 -3.751 -21.222 1.00 94.94 519 LYS A N 1
ATOM 4256 C CA . LYS A 1 519 ? -0.418 -4.434 -22.529 1.00 94.94 519 LYS A CA 1
ATOM 4257 C C . LYS A 1 519 ? 0.726 -3.881 -23.383 1.00 94.94 519 LYS A C 1
ATOM 4259 O O . LYS A 1 519 ? 1.397 -4.656 -24.063 1.00 94.94 519 LYS A O 1
ATOM 4264 N N . LEU A 1 520 ? 0.941 -2.562 -23.405 1.00 96.56 520 LEU A N 1
ATOM 4265 C CA . LEU A 1 520 ? 2.005 -1.943 -24.201 1.00 96.56 520 LEU A CA 1
ATOM 4266 C C . LEU A 1 520 ? 3.397 -2.243 -23.628 1.00 96.56 520 LEU A C 1
ATOM 4268 O O . LEU A 1 520 ? 4.287 -2.594 -24.404 1.00 96.56 520 LEU A O 1
ATOM 4272 N N . VAL A 1 521 ? 3.564 -2.160 -22.303 1.00 96.06 521 VAL A N 1
ATOM 4273 C CA . VAL A 1 521 ? 4.792 -2.562 -21.595 1.00 96.06 521 VAL A CA 1
ATOM 4274 C C . VAL A 1 521 ? 5.093 -4.031 -21.891 1.00 96.06 521 VAL A C 1
ATOM 4276 O O . VAL A 1 521 ? 6.158 -4.330 -22.424 1.00 96.06 521 VAL A O 1
ATOM 4279 N N . ALA A 1 522 ? 4.132 -4.937 -21.675 1.00 95.38 522 ALA A N 1
ATOM 4280 C CA . ALA A 1 522 ? 4.294 -6.366 -21.946 1.00 95.38 522 ALA A CA 1
ATOM 4281 C C . ALA A 1 522 ? 4.648 -6.651 -23.418 1.00 95.38 522 ALA A C 1
ATOM 4283 O O . ALA A 1 522 ? 5.610 -7.362 -23.711 1.00 95.38 522 ALA A O 1
ATOM 4284 N N . LYS A 1 523 ? 3.920 -6.051 -24.370 1.00 96.06 523 LYS A N 1
ATOM 4285 C CA . LYS A 1 523 ? 4.147 -6.255 -25.810 1.00 96.06 523 LYS A CA 1
ATOM 4286 C C . LYS A 1 523 ? 5.504 -5.731 -26.283 1.00 96.06 523 LYS A C 1
ATOM 4288 O O . LYS A 1 523 ? 6.051 -6.269 -27.246 1.00 96.06 523 LYS A O 1
ATOM 4293 N N . ARG A 1 524 ? 6.054 -4.695 -25.645 1.00 94.88 524 ARG A N 1
ATOM 4294 C CA . ARG A 1 524 ? 7.398 -4.192 -25.957 1.00 94.88 524 ARG A CA 1
ATOM 4295 C C . ARG A 1 524 ? 8.488 -4.996 -25.255 1.00 94.88 524 ARG A C 1
ATOM 4297 O O . ARG A 1 524 ? 9.394 -5.451 -25.942 1.00 94.88 524 ARG A O 1
ATOM 4304 N N . LEU A 1 525 ? 8.338 -5.295 -23.967 1.00 93.94 525 LEU A N 1
ATOM 4305 C CA . LEU A 1 525 ? 9.310 -6.074 -23.198 1.00 93.94 525 LEU A CA 1
ATOM 4306 C C . LEU A 1 525 ? 9.476 -7.518 -23.701 1.00 93.94 525 LEU A C 1
ATOM 4308 O O . LEU A 1 525 ? 10.606 -7.977 -23.830 1.00 93.94 525 LEU A O 1
ATOM 4312 N N . PHE A 1 526 ? 8.383 -8.230 -24.000 1.00 91.44 526 PHE A N 1
ATOM 4313 C CA . PHE A 1 526 ? 8.428 -9.672 -24.294 1.00 91.44 526 PHE A CA 1
ATOM 4314 C C . PHE A 1 526 ? 8.366 -10.041 -25.781 1.00 91.44 526 PHE A C 1
ATOM 4316 O O . PHE A 1 526 ? 8.801 -11.130 -26.137 1.00 91.44 526 PHE A O 1
ATOM 4323 N N . LEU A 1 527 ? 7.815 -9.181 -26.651 1.00 92.69 527 LEU A N 1
ATOM 4324 C CA . LEU A 1 527 ? 7.567 -9.533 -28.062 1.00 92.69 527 LEU A CA 1
ATOM 4325 C C . LEU A 1 527 ? 8.307 -8.635 -29.061 1.00 92.69 527 LEU A C 1
ATOM 4327 O O . LEU A 1 527 ? 8.951 -9.144 -29.970 1.00 92.69 527 LEU A O 1
ATOM 4331 N N . LYS A 1 528 ? 8.208 -7.303 -28.936 1.00 92.44 528 LYS A N 1
ATOM 4332 C CA . LYS A 1 528 ? 8.809 -6.373 -29.916 1.00 92.44 528 LYS A CA 1
ATOM 4333 C C . LYS A 1 528 ? 10.270 -6.011 -29.649 1.00 92.44 528 LYS A C 1
ATOM 4335 O O . LYS A 1 528 ? 10.986 -5.736 -30.602 1.00 92.44 528 LYS A O 1
ATOM 4340 N N . GLY A 1 529 ? 10.683 -5.960 -28.387 1.00 89.75 529 GLY A N 1
ATOM 4341 C CA . GLY A 1 529 ? 12.055 -5.663 -27.974 1.00 89.75 529 GLY A CA 1
ATOM 4342 C C . GLY A 1 529 ? 12.943 -6.906 -27.857 1.00 89.75 529 GLY A C 1
ATOM 4343 O O . GLY A 1 529 ? 14.108 -6.790 -27.479 1.00 89.75 529 GLY A O 1
ATOM 4344 N N . PHE A 1 530 ? 12.413 -8.092 -28.166 1.00 91.12 530 PHE A N 1
ATOM 4345 C CA . PHE A 1 530 ? 13.191 -9.325 -28.185 1.00 91.12 530 PHE A CA 1
ATOM 4346 C C . PHE A 1 530 ? 14.156 -9.331 -29.388 1.00 91.12 530 PHE A C 1
ATOM 4348 O O . PHE A 1 530 ? 13.735 -8.981 -30.492 1.00 91.12 530 PHE A O 1
ATOM 4355 N N . PRO A 1 531 ? 15.431 -9.737 -29.226 1.00 93.75 531 PRO A N 1
ATOM 4356 C CA . PRO A 1 531 ? 16.058 -10.207 -27.985 1.00 93.75 531 PRO A CA 1
ATOM 4357 C C . PRO A 1 531 ? 16.612 -9.091 -27.080 1.00 93.75 531 PRO A C 1
ATOM 4359 O O . PRO A 1 531 ? 16.699 -9.277 -25.870 1.00 93.75 531 PRO A O 1
ATOM 4362 N N . ILE A 1 532 ? 17.007 -7.944 -27.645 1.00 93.94 532 ILE A N 1
ATOM 4363 C CA . ILE A 1 532 ? 17.927 -6.986 -27.000 1.00 93.94 532 ILE A CA 1
ATOM 4364 C C . ILE A 1 532 ? 17.331 -6.340 -25.742 1.00 93.94 532 ILE A C 1
ATOM 4366 O O . ILE A 1 532 ? 17.924 -6.426 -24.667 1.00 93.94 532 ILE A O 1
ATOM 4370 N N . THR A 1 533 ? 16.161 -5.707 -25.850 1.00 93.31 533 THR A N 1
ATOM 4371 C CA . THR A 1 533 ? 15.475 -5.093 -24.703 1.00 93.31 533 THR A CA 1
ATOM 4372 C C . THR A 1 533 ? 15.112 -6.154 -23.675 1.00 93.31 533 THR A C 1
ATOM 4374 O O . THR A 1 533 ? 15.342 -5.949 -22.489 1.00 93.31 533 THR A O 1
ATOM 4377 N N . THR A 1 534 ? 14.598 -7.306 -24.120 1.00 94.69 534 THR A N 1
ATOM 4378 C CA . THR A 1 534 ? 14.185 -8.393 -23.227 1.00 94.69 534 THR A CA 1
ATOM 4379 C C . THR A 1 534 ? 15.353 -8.885 -22.378 1.00 94.69 534 THR A C 1
ATOM 4381 O O . THR A 1 534 ? 15.251 -8.875 -21.155 1.00 94.69 534 THR A O 1
ATOM 4384 N N . PHE A 1 535 ? 16.484 -9.256 -22.986 1.00 95.50 535 PHE A N 1
ATOM 4385 C CA . PHE A 1 535 ? 17.630 -9.772 -22.236 1.00 95.50 535 PHE A CA 1
ATOM 4386 C C . PHE A 1 535 ? 18.294 -8.708 -21.356 1.00 95.50 535 PHE A C 1
ATOM 4388 O O . PHE A 1 535 ? 18.635 -9.019 -20.219 1.00 95.50 535 PHE A O 1
ATOM 4395 N N . ILE A 1 536 ? 18.420 -7.455 -21.812 1.00 95.88 536 ILE A N 1
ATOM 4396 C CA . ILE A 1 536 ? 18.983 -6.376 -20.980 1.00 95.88 536 ILE A CA 1
ATOM 4397 C C . ILE A 1 536 ? 18.083 -6.097 -19.770 1.00 95.88 536 ILE A C 1
ATOM 4399 O O . ILE A 1 536 ? 18.576 -6.023 -18.645 1.00 95.88 536 ILE A O 1
ATOM 4403 N N . THR A 1 537 ? 16.764 -5.991 -19.960 1.00 95.50 537 THR A N 1
ATOM 4404 C CA . THR A 1 537 ? 15.829 -5.753 -18.853 1.00 95.50 537 THR A CA 1
ATOM 4405 C C . THR A 1 537 ? 15.770 -6.942 -17.892 1.00 95.50 537 THR A C 1
ATOM 4407 O O . THR A 1 537 ? 15.836 -6.732 -16.683 1.00 95.50 537 THR A O 1
ATOM 4410 N N . MET A 1 538 ? 15.729 -8.182 -18.391 1.00 95.81 538 MET A N 1
ATOM 4411 C CA . MET A 1 538 ? 15.764 -9.378 -17.537 1.00 95.81 538 MET A CA 1
ATOM 4412 C C . MET A 1 538 ? 17.084 -9.489 -16.765 1.00 95.81 538 MET A C 1
ATOM 4414 O O . MET A 1 538 ? 17.064 -9.821 -15.586 1.00 95.81 538 MET A O 1
ATOM 4418 N N . PHE A 1 539 ? 18.225 -9.144 -17.369 1.00 97.31 539 PHE A N 1
ATOM 4419 C CA . PHE A 1 539 ? 19.517 -9.127 -16.678 1.00 97.31 539 PHE A CA 1
ATOM 4420 C C . PHE A 1 539 ? 19.570 -8.074 -15.558 1.00 97.31 539 PHE A C 1
ATOM 4422 O O . PHE A 1 539 ? 19.980 -8.385 -14.441 1.00 97.31 539 PHE A O 1
ATOM 4429 N N . VAL A 1 540 ? 19.081 -6.853 -15.810 1.00 97.12 540 VAL A N 1
ATOM 4430 C CA . VAL A 1 540 ? 18.969 -5.804 -14.778 1.00 97.12 540 VAL A CA 1
ATOM 4431 C C . VAL A 1 540 ? 18.026 -6.232 -13.648 1.00 97.12 540 VAL A C 1
ATOM 4433 O O . VAL A 1 540 ? 18.347 -6.037 -12.475 1.00 97.12 540 VAL A O 1
ATOM 4436 N N . THR A 1 541 ? 16.894 -6.866 -13.966 1.00 96.44 541 THR A N 1
ATOM 4437 C CA . THR A 1 541 ? 15.972 -7.403 -12.955 1.00 96.44 541 THR A CA 1
ATOM 4438 C C . THR A 1 541 ? 16.573 -8.584 -12.187 1.00 96.44 541 THR A C 1
ATOM 4440 O O . THR A 1 541 ? 16.382 -8.667 -10.980 1.00 96.44 541 THR A O 1
ATOM 4443 N N . TYR A 1 542 ? 17.365 -9.448 -12.820 1.00 97.31 542 TYR A N 1
ATOM 4444 C CA . TYR A 1 542 ? 18.112 -10.501 -12.128 1.00 97.31 542 TYR A CA 1
ATOM 4445 C C . TYR A 1 542 ? 19.131 -9.910 -11.136 1.00 97.31 542 TYR A C 1
ATOM 4447 O O . TYR A 1 542 ? 19.212 -10.358 -9.990 1.00 97.31 542 TYR A O 1
ATOM 4455 N N . CYS A 1 543 ? 19.847 -8.845 -11.520 1.00 97.31 543 CYS A N 1
ATOM 4456 C CA . CYS A 1 543 ? 20.708 -8.093 -10.603 1.00 97.31 543 CYS A CA 1
ATOM 4457 C C . CYS A 1 543 ? 19.915 -7.483 -9.431 1.00 97.31 543 CYS A C 1
ATOM 4459 O O . CYS A 1 543 ? 20.356 -7.591 -8.288 1.00 97.31 543 CYS A O 1
ATOM 4461 N N . LEU A 1 544 ? 18.732 -6.911 -9.687 1.00 96.00 544 LEU A N 1
ATOM 4462 C CA . LEU A 1 544 ? 17.818 -6.418 -8.649 1.00 96.00 544 LEU A CA 1
ATOM 4463 C C . LEU A 1 544 ? 17.402 -7.536 -7.679 1.00 96.00 544 LEU A C 1
ATOM 4465 O O . LEU A 1 544 ? 17.617 -7.401 -6.478 1.00 96.00 544 LEU A O 1
ATOM 4469 N N . VAL A 1 545 ? 16.892 -8.664 -8.184 1.00 95.19 545 VAL A N 1
ATOM 4470 C CA . VAL A 1 545 ? 16.490 -9.831 -7.375 1.00 95.19 545 VAL A CA 1
ATOM 4471 C C . VAL A 1 545 ? 17.651 -10.348 -6.522 1.00 95.19 545 VAL A C 1
ATOM 4473 O O . VAL A 1 545 ? 17.455 -10.673 -5.352 1.00 95.19 545 VAL A O 1
ATOM 4476 N N . GLN A 1 546 ? 18.877 -10.384 -7.051 1.00 95.12 546 GLN A N 1
ATOM 4477 C CA . GLN A 1 546 ? 20.042 -10.815 -6.275 1.00 95.12 546 GLN A CA 1
ATOM 4478 C C . GLN A 1 546 ? 20.468 -9.816 -5.190 1.00 95.12 546 GLN A C 1
ATOM 4480 O O . GLN A 1 546 ? 20.930 -10.250 -4.131 1.00 95.12 546 GLN A O 1
ATOM 4485 N N . VAL A 1 547 ? 20.290 -8.508 -5.415 1.00 94.00 547 VAL A N 1
ATOM 4486 C CA . VAL A 1 547 ? 20.499 -7.469 -4.392 1.00 94.00 547 VAL A CA 1
ATOM 4487 C C . VAL A 1 547 ? 19.432 -7.557 -3.296 1.00 94.00 547 VAL A C 1
ATOM 4489 O O . VAL A 1 547 ? 19.792 -7.499 -2.122 1.00 94.00 547 VAL A O 1
ATOM 4492 N N . ILE A 1 548 ? 18.158 -7.772 -3.647 1.00 92.06 548 ILE A N 1
ATOM 4493 C CA . ILE A 1 548 ? 17.065 -7.957 -2.674 1.00 92.06 548 ILE A CA 1
ATOM 4494 C C . ILE A 1 548 ? 17.338 -9.191 -1.802 1.00 92.06 548 ILE A C 1
ATOM 4496 O O . ILE A 1 548 ? 17.403 -9.070 -0.579 1.00 92.06 548 ILE A O 1
ATOM 4500 N N . LYS A 1 549 ? 17.649 -10.342 -2.417 1.00 91.00 549 LYS A N 1
ATOM 4501 C CA . LYS A 1 549 ? 18.033 -11.570 -1.696 1.00 91.00 549 LYS A CA 1
ATOM 4502 C C . LYS A 1 549 ? 19.214 -11.372 -0.749 1.00 91.00 549 LYS A C 1
ATOM 4504 O O . LYS A 1 549 ? 19.283 -12.008 0.295 1.00 91.00 549 LYS A O 1
ATOM 4509 N N . GLU A 1 550 ? 20.153 -10.483 -1.074 1.00 92.44 550 GLU A N 1
ATOM 4510 C CA . GLU A 1 550 ? 21.270 -10.166 -0.178 1.00 92.44 550 GLU A CA 1
ATOM 4511 C C . GLU A 1 550 ? 20.869 -9.269 1.003 1.00 92.44 550 GLU A C 1
ATOM 4513 O O . GLU A 1 550 ? 21.502 -9.335 2.057 1.00 92.44 550 GLU A O 1
ATOM 4518 N N . GLN A 1 551 ? 19.836 -8.437 0.857 1.00 88.94 551 GLN A N 1
ATOM 4519 C CA . GLN A 1 551 ? 19.261 -7.667 1.963 1.00 88.94 551 GLN A CA 1
ATOM 4520 C C . GLN A 1 551 ? 18.472 -8.588 2.904 1.00 88.94 551 GLN A C 1
ATOM 4522 O O . GLN A 1 551 ? 18.694 -8.552 4.112 1.00 88.94 551 GLN A O 1
ATOM 4527 N N . GLU A 1 552 ? 17.639 -9.471 2.351 1.00 88.19 552 GLU A N 1
ATOM 4528 C CA . GLU A 1 552 ? 16.873 -10.485 3.092 1.00 88.19 552 GLU A CA 1
ATOM 4529 C C . GLU A 1 552 ? 17.795 -11.437 3.862 1.00 88.19 552 GLU A C 1
ATOM 4531 O O . GLU A 1 552 ? 17.627 -11.624 5.065 1.00 88.19 552 GLU A O 1
ATOM 4536 N N . ARG A 1 553 ? 18.848 -11.952 3.214 1.00 87.62 553 ARG A N 1
ATOM 4537 C CA . ARG A 1 553 ? 19.884 -12.782 3.848 1.00 87.62 553 ARG A CA 1
ATOM 4538 C C . ARG A 1 553 ? 20.541 -12.094 5.048 1.00 87.62 553 ARG A C 1
ATOM 4540 O O . ARG A 1 553 ? 20.766 -12.723 6.078 1.00 87.62 553 ARG A O 1
ATOM 4547 N N . LYS A 1 554 ? 20.846 -10.796 4.934 1.00 87.12 554 LYS A N 1
ATOM 4548 C CA . LYS A 1 554 ? 21.423 -10.005 6.036 1.00 87.12 554 LYS A CA 1
ATOM 4549 C C . LYS A 1 554 ? 20.428 -9.780 7.171 1.00 87.12 554 LYS A C 1
ATOM 4551 O O . LYS A 1 554 ? 20.843 -9.805 8.321 1.00 87.12 554 LYS A O 1
ATOM 4556 N N . GLN A 1 555 ? 19.144 -9.587 6.869 1.00 82.81 555 GLN A N 1
ATOM 4557 C CA . GLN A 1 555 ? 18.094 -9.500 7.889 1.00 82.81 555 GLN A CA 1
ATOM 4558 C C . GLN A 1 555 ? 17.919 -10.845 8.608 1.00 82.81 555 GLN A C 1
ATOM 4560 O O . GLN A 1 555 ? 17.920 -10.877 9.836 1.00 82.81 555 GLN A O 1
ATOM 4565 N N . ALA A 1 556 ? 17.871 -11.959 7.871 1.00 81.19 556 ALA A N 1
ATOM 4566 C CA . ALA A 1 556 ? 17.790 -13.304 8.440 1.00 81.19 556 ALA A CA 1
ATOM 4567 C C . ALA A 1 556 ? 18.940 -13.581 9.424 1.00 81.19 556 ALA A C 1
ATOM 4569 O O . ALA A 1 556 ? 18.681 -13.999 10.545 1.00 81.19 556 ALA A O 1
ATOM 4570 N N . LEU A 1 557 ? 20.184 -13.244 9.064 1.00 81.88 557 LEU A N 1
ATOM 4571 C CA . LEU A 1 557 ? 21.361 -13.406 9.936 1.00 81.88 557 LEU A CA 1
ATOM 4572 C C . LEU A 1 557 ? 21.393 -12.483 11.170 1.00 81.88 557 LEU A C 1
ATOM 4574 O O . LEU A 1 557 ? 22.165 -12.735 12.091 1.00 81.88 557 LEU A O 1
ATOM 4578 N N . ILE A 1 558 ? 20.586 -11.417 11.203 1.00 82.44 558 ILE A N 1
ATOM 4579 C CA . ILE A 1 558 ? 20.417 -10.556 12.388 1.00 82.44 558 ILE A CA 1
ATOM 4580 C C . ILE A 1 558 ? 19.362 -11.137 13.344 1.00 82.44 558 ILE A C 1
ATOM 4582 O O . ILE A 1 558 ? 19.453 -10.931 14.552 1.00 82.44 558 ILE A O 1
ATOM 4586 N N . HIS A 1 559 ? 18.365 -11.854 12.817 1.00 67.44 559 HIS A N 1
ATOM 4587 C CA . HIS A 1 559 ? 17.291 -12.466 13.606 1.00 67.44 559 HIS A CA 1
ATOM 4588 C C . HIS A 1 559 ? 17.610 -13.892 14.074 1.00 67.44 559 HIS A C 1
ATOM 4590 O O . HIS A 1 559 ? 17.189 -14.277 15.160 1.00 67.44 559 HIS A O 1
ATOM 4596 N N . ASP A 1 560 ? 18.359 -14.642 13.270 1.00 73.88 560 ASP A N 1
ATOM 4597 C CA . ASP A 1 560 ? 18.804 -16.011 13.517 1.00 73.88 560 ASP A CA 1
ATOM 4598 C C . ASP A 1 560 ? 20.291 -16.123 13.115 1.00 73.88 560 ASP A C 1
ATOM 4600 O O . ASP A 1 560 ? 20.607 -16.480 11.971 1.00 73.88 560 ASP A O 1
ATOM 4604 N N . PRO A 1 561 ? 21.229 -15.722 13.995 1.00 71.62 561 PRO A N 1
ATOM 4605 C CA . PRO A 1 561 ? 22.658 -15.836 13.727 1.00 71.62 561 PRO A CA 1
ATOM 4606 C C . PRO A 1 561 ? 23.076 -17.310 13.704 1.00 71.62 561 PRO A C 1
ATOM 4608 O O . PRO A 1 561 ? 22.653 -18.098 14.547 1.00 71.62 561 PRO A O 1
ATOM 4611 N N . ASP A 1 562 ? 23.922 -17.685 12.744 1.00 70.12 562 ASP A N 1
ATOM 4612 C CA . ASP A 1 562 ? 24.379 -19.072 12.616 1.00 70.12 562 ASP A CA 1
ATOM 4613 C C . ASP A 1 562 ? 25.153 -19.536 13.867 1.00 70.12 562 ASP A C 1
ATOM 4615 O O . ASP A 1 562 ? 25.871 -18.728 14.471 1.00 70.12 562 ASP A O 1
ATOM 4619 N N . PRO A 1 563 ? 25.046 -20.822 14.264 1.00 58.72 563 PRO A N 1
ATOM 4620 C CA . PRO A 1 563 ? 25.759 -21.348 15.423 1.00 58.72 563 PRO A CA 1
ATOM 4621 C C . PRO A 1 563 ? 27.261 -21.076 15.332 1.00 58.72 563 PRO A C 1
ATOM 4623 O O . PRO A 1 563 ? 27.902 -21.390 14.326 1.00 58.72 563 PRO A O 1
ATOM 4626 N N . LEU A 1 564 ? 27.834 -20.513 16.400 1.00 50.47 564 LEU A N 1
ATOM 4627 C CA . LEU A 1 564 ? 29.277 -20.300 16.473 1.00 50.47 564 LEU A CA 1
ATOM 4628 C C . LEU A 1 564 ? 30.004 -21.650 16.334 1.00 50.47 564 LEU A C 1
ATOM 4630 O O . LEU A 1 564 ? 29.597 -22.620 16.982 1.00 50.47 564 LEU A O 1
ATOM 4634 N N . PRO A 1 565 ? 31.082 -21.731 15.529 1.00 53.62 565 PRO A N 1
ATOM 4635 C CA . PRO A 1 565 ? 31.889 -22.941 15.461 1.00 53.62 565 PRO A CA 1
ATOM 4636 C C . PRO A 1 565 ? 32.449 -23.259 16.857 1.00 53.62 565 PRO A C 1
ATOM 4638 O O . PRO A 1 565 ? 32.781 -22.328 17.600 1.00 53.62 565 PRO A O 1
ATOM 4641 N N . PRO A 1 566 ? 32.561 -24.546 17.233 1.00 48.34 566 PRO A N 1
ATOM 4642 C CA . PRO A 1 566 ? 33.033 -24.926 18.557 1.00 48.34 566 PRO A CA 1
ATOM 4643 C C . PRO A 1 566 ? 34.427 -24.347 18.806 1.00 48.34 566 PRO A C 1
ATOM 4645 O O . PRO A 1 566 ? 35.325 -24.484 17.972 1.00 48.34 566 PRO A O 1
ATOM 4648 N N . THR A 1 567 ? 34.597 -23.696 19.958 1.00 47.38 567 THR A N 1
ATOM 4649 C CA . THR A 1 567 ? 35.878 -23.125 20.380 1.00 47.38 567 THR A CA 1
ATOM 4650 C C . THR A 1 567 ? 36.965 -24.200 20.302 1.00 47.38 567 THR A C 1
ATOM 4652 O O . THR A 1 567 ? 36.752 -25.287 20.850 1.00 47.38 567 THR A O 1
ATOM 4655 N N . PRO A 1 568 ? 38.124 -23.935 19.665 1.00 49.44 568 PRO A N 1
ATOM 4656 C CA . PRO A 1 568 ? 39.252 -24.854 19.713 1.00 49.44 568 PRO A CA 1
ATOM 4657 C C . PRO A 1 568 ? 39.567 -25.206 21.167 1.00 49.44 568 PRO A C 1
ATOM 4659 O O . PRO A 1 568 ? 39.656 -24.312 22.013 1.00 49.44 568 PRO A O 1
ATOM 4662 N N . ALA A 1 569 ? 39.695 -26.501 21.463 1.00 49.06 569 ALA A N 1
ATOM 4663 C CA . ALA A 1 569 ? 40.038 -26.945 22.807 1.00 49.06 569 ALA A CA 1
ATOM 4664 C C . ALA A 1 569 ? 41.359 -26.280 23.242 1.00 49.06 569 ALA A C 1
ATOM 4666 O O . ALA A 1 569 ? 42.272 -26.176 22.418 1.00 49.06 569 ALA A O 1
ATOM 4667 N N . PRO A 1 570 ? 41.482 -25.814 24.500 1.00 47.19 570 PRO A N 1
ATOM 4668 C CA . PRO A 1 570 ? 42.735 -25.246 24.975 1.00 47.19 570 PRO A CA 1
ATOM 4669 C C . PRO A 1 570 ? 43.839 -26.297 24.836 1.00 47.19 570 PRO A C 1
ATOM 4671 O O . PRO A 1 570 ? 43.662 -27.441 25.259 1.00 4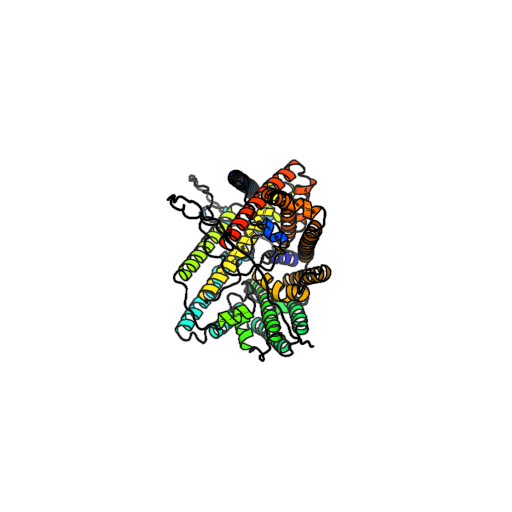7.19 570 PRO A O 1
ATOM 4674 N N . ASN A 1 571 ? 44.959 -25.914 24.216 1.00 41.34 571 ASN A N 1
ATOM 4675 C CA . ASN A 1 571 ? 46.099 -26.804 24.010 1.00 41.34 571 ASN A CA 1
ATOM 4676 C C . ASN A 1 571 ? 46.572 -27.338 25.369 1.00 41.34 571 ASN A C 1
ATOM 4678 O O . ASN A 1 571 ? 47.091 -26.574 26.179 1.00 41.34 571 ASN A O 1
ATOM 4682 N N . GLY A 1 572 ? 46.374 -28.634 25.620 1.00 36.22 572 GLY A N 1
ATOM 4683 C CA . GLY A 1 572 ? 46.834 -29.274 26.849 1.00 36.22 572 GLY A CA 1
ATOM 4684 C C . GLY A 1 572 ? 48.358 -29.352 26.874 1.00 36.22 572 GLY A C 1
ATOM 4685 O O . GLY A 1 572 ? 48.960 -29.867 25.930 1.00 36.22 572 GLY A O 1
ATOM 4686 N N . ASP A 1 573 ? 48.971 -28.847 27.944 1.00 35.16 573 ASP A N 1
ATOM 4687 C CA . ASP A 1 573 ? 50.425 -28.809 28.093 1.00 35.16 573 ASP A CA 1
ATOM 4688 C C . ASP A 1 573 ? 51.050 -30.207 28.017 1.00 35.16 573 ASP A C 1
ATOM 4690 O O . ASP A 1 573 ? 50.704 -31.124 28.767 1.00 35.16 573 ASP A O 1
ATOM 4694 N N . THR A 1 574 ? 52.038 -30.364 27.136 1.00 37.19 574 THR A N 1
ATOM 4695 C CA . THR A 1 574 ? 52.805 -31.604 27.008 1.00 37.19 574 THR A CA 1
ATOM 4696 C C . THR A 1 574 ? 53.721 -31.804 28.214 1.00 37.19 574 THR A C 1
ATOM 4698 O O . THR A 1 574 ? 54.862 -31.343 28.222 1.00 37.19 574 THR A O 1
ATOM 4701 N N . THR A 1 575 ? 53.251 -32.553 29.210 1.00 32.50 575 THR A N 1
ATOM 4702 C CA . THR A 1 575 ? 54.096 -33.146 30.256 1.00 32.50 575 THR A CA 1
ATOM 4703 C C . THR A 1 575 ? 54.040 -34.667 30.156 1.00 32.50 575 THR A C 1
ATOM 4705 O O . THR A 1 575 ? 52.995 -35.291 30.318 1.00 32.50 575 THR A O 1
ATOM 4708 N N . ALA A 1 576 ? 55.177 -35.276 29.816 1.00 35.16 576 ALA A N 1
ATOM 4709 C CA . ALA A 1 576 ? 55.279 -36.716 29.618 1.00 35.16 576 ALA A CA 1
ATOM 4710 C C . ALA A 1 576 ? 55.469 -37.448 30.955 1.00 35.16 576 ALA A C 1
ATOM 4712 O O . ALA A 1 576 ? 56.322 -37.067 31.756 1.00 35.16 576 ALA A O 1
ATOM 4713 N N . VAL A 1 577 ? 54.737 -38.547 31.154 1.00 31.83 577 VAL A N 1
ATOM 4714 C CA . VAL A 1 577 ? 54.998 -39.521 32.224 1.00 31.83 577 VAL A CA 1
ATOM 4715 C C . VAL A 1 577 ? 55.078 -40.918 31.613 1.00 31.83 577 VAL A C 1
ATOM 4717 O O . VAL A 1 577 ? 54.296 -41.286 30.740 1.00 31.83 577 VAL A O 1
ATOM 4720 N N . ILE A 1 578 ? 56.082 -41.672 32.051 1.00 31.52 578 ILE A N 1
ATOM 4721 C CA . ILE A 1 578 ? 56.510 -42.950 31.477 1.00 31.52 578 ILE A CA 1
ATOM 4722 C C . ILE A 1 578 ? 55.717 -44.105 32.105 1.00 31.52 578 ILE A C 1
ATOM 4724 O O . ILE A 1 578 ? 55.581 -44.172 33.325 1.00 31.52 578 ILE A O 1
ATOM 4728 N N . SER A 1 579 ? 55.241 -45.050 31.291 1.00 28.64 579 SER A N 1
ATOM 4729 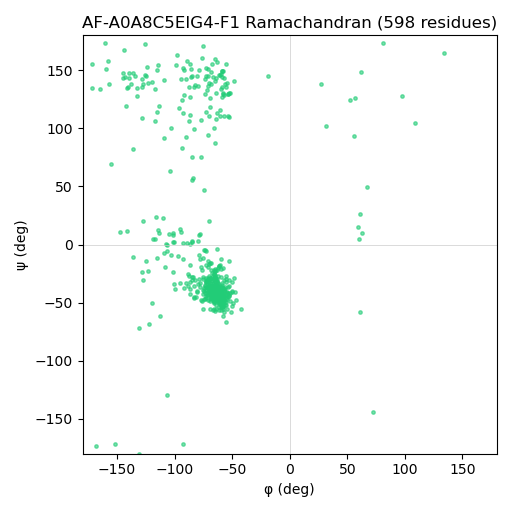C CA . SER A 1 579 ? 54.759 -46.356 31.772 1.00 28.64 579 SER A CA 1
ATOM 4730 C C . SER A 1 579 ? 55.933 -47.306 32.024 1.00 28.64 579 SER A C 1
ATOM 4732 O O . SER A 1 579 ? 56.876 -47.319 31.230 1.00 28.64 579 SER A O 1
ATOM 4734 N N . PRO A 1 580 ? 55.853 -48.173 33.049 1.00 35.78 580 PRO A N 1
ATOM 4735 C CA . PRO A 1 580 ? 55.860 -49.597 32.694 1.00 35.78 580 PRO A CA 1
ATOM 4736 C C . PRO A 1 580 ? 54.992 -50.522 33.578 1.00 35.78 580 PRO A C 1
ATOM 4738 O O . PRO A 1 580 ? 54.901 -50.364 34.788 1.00 35.78 580 PRO A O 1
ATOM 4741 N N . THR A 1 581 ? 54.465 -51.567 32.926 1.00 27.98 581 THR A N 1
ATOM 4742 C CA . THR A 1 581 ? 54.191 -52.936 33.434 1.00 27.98 581 THR A CA 1
ATOM 4743 C C . THR A 1 581 ? 53.384 -53.183 34.720 1.00 27.98 581 THR A C 1
ATOM 4745 O O . THR A 1 581 ? 53.834 -52.906 35.826 1.00 27.98 581 THR A O 1
ATOM 4748 N N . ALA A 1 582 ? 52.319 -53.981 34.570 1.00 29.08 582 ALA A N 1
ATOM 4749 C CA . ALA A 1 582 ? 51.831 -54.925 35.582 1.00 29.08 582 ALA A CA 1
ATOM 4750 C C . ALA A 1 582 ? 51.356 -56.231 34.890 1.00 29.08 582 ALA A C 1
ATOM 4752 O O . ALA A 1 582 ? 50.656 -56.130 33.879 1.00 29.08 582 ALA A O 1
ATOM 4753 N N . PRO A 1 583 ? 51.712 -57.439 35.378 1.00 35.72 583 PRO A N 1
ATOM 4754 C CA . PRO A 1 583 ? 51.199 -58.705 34.837 1.00 35.72 583 PRO A CA 1
ATOM 4755 C C . PRO A 1 583 ? 50.421 -59.562 35.861 1.00 35.72 583 PRO A C 1
ATOM 4757 O O . PRO A 1 583 ? 50.900 -59.763 36.972 1.00 35.72 583 PRO A O 1
ATOM 4760 N N . THR A 1 584 ? 49.314 -60.195 35.423 1.00 26.38 584 THR A N 1
ATOM 4761 C CA . THR A 1 584 ? 48.567 -61.315 36.083 1.00 26.38 584 THR A CA 1
ATOM 4762 C C . THR A 1 584 ? 47.948 -61.041 37.478 1.00 26.38 584 THR A C 1
ATOM 4764 O O . THR A 1 584 ? 48.512 -60.303 38.266 1.00 26.38 584 THR A O 1
ATOM 4767 N N . SER A 1 585 ? 46.818 -61.613 37.931 1.00 27.83 585 SER A N 1
ATOM 4768 C CA . SER A 1 585 ? 45.663 -62.368 37.362 1.00 27.83 585 SER A CA 1
ATOM 4769 C C . SER A 1 585 ? 44.566 -62.454 38.484 1.00 27.83 585 SER A C 1
ATOM 4771 O O . SER A 1 585 ? 44.754 -61.794 39.501 1.00 27.83 585 SER A O 1
ATOM 4773 N N . ALA A 1 586 ? 43.409 -63.145 38.463 1.00 28.00 586 ALA A N 1
ATOM 4774 C CA . ALA A 1 586 ? 42.781 -64.140 37.575 1.00 28.00 586 ALA A CA 1
ATOM 4775 C C . ALA A 1 586 ? 41.234 -64.227 37.796 1.00 28.00 586 ALA A C 1
ATOM 4777 O O . ALA A 1 586 ? 40.715 -63.699 38.771 1.00 28.00 586 ALA A O 1
ATOM 4778 N N . THR A 1 587 ? 40.545 -65.003 36.940 1.00 28.39 587 THR A N 1
ATOM 4779 C CA . THR A 1 587 ? 39.310 -65.812 37.188 1.00 28.39 587 THR A CA 1
ATOM 4780 C C . THR A 1 587 ? 37.979 -65.231 37.733 1.00 28.39 587 THR A C 1
ATOM 4782 O O . THR A 1 587 ? 37.872 -64.839 38.886 1.00 28.39 587 THR A O 1
ATOM 4785 N N . ALA A 1 588 ? 36.924 -65.527 36.949 1.00 28.16 588 ALA A N 1
ATOM 4786 C CA . ALA A 1 588 ? 35.639 -66.158 37.335 1.00 28.16 588 ALA A CA 1
ATOM 4787 C C . ALA A 1 588 ? 34.350 -65.332 37.623 1.00 28.16 588 ALA A C 1
ATOM 4789 O O . ALA A 1 588 ? 34.279 -64.431 38.449 1.00 28.16 588 ALA A O 1
ATOM 4790 N N . GLN A 1 589 ? 33.299 -65.778 36.921 1.00 25.77 589 GLN A N 1
ATOM 4791 C CA . GLN A 1 589 ? 31.843 -65.587 37.081 1.00 25.77 589 GLN A CA 1
ATOM 4792 C C . GLN A 1 589 ? 31.239 -66.749 37.926 1.00 25.77 589 GLN A C 1
ATOM 4794 O O . GLN A 1 589 ? 31.999 -67.654 38.276 1.00 25.77 589 GLN A O 1
ATOM 4799 N N . PRO A 1 590 ? 29.898 -66.908 38.080 1.00 45.34 590 PRO A N 1
ATOM 4800 C CA . PRO A 1 590 ? 28.787 -65.943 38.228 1.00 45.34 590 PRO A CA 1
ATOM 4801 C C . PRO A 1 590 ? 27.862 -66.288 39.433 1.00 45.34 590 PRO A C 1
ATOM 4803 O O . PRO A 1 590 ? 28.009 -67.334 40.057 1.00 45.34 590 PRO A O 1
ATOM 4806 N N . VAL A 1 591 ? 26.809 -65.489 39.679 1.00 29.50 591 VAL A N 1
ATOM 4807 C CA . VAL A 1 591 ? 25.576 -65.954 40.360 1.00 29.50 591 VAL A CA 1
ATOM 4808 C C . VAL A 1 591 ? 24.339 -65.370 39.664 1.00 29.50 591 VAL A C 1
ATOM 4810 O O . VAL A 1 591 ? 24.327 -64.195 39.303 1.00 29.50 591 VAL A O 1
ATOM 4813 N N . VAL A 1 592 ? 23.298 -66.190 39.496 1.00 31.12 592 VAL A N 1
ATOM 4814 C CA . VAL A 1 592 ? 21.942 -65.820 39.053 1.00 31.12 592 VAL A CA 1
ATOM 4815 C C . VAL A 1 592 ? 20.954 -66.650 39.870 1.00 31.12 592 VAL A C 1
ATOM 4817 O O . VAL A 1 592 ? 21.171 -67.851 39.984 1.00 31.12 592 VAL A O 1
ATOM 4820 N N . ASP A 1 593 ? 19.871 -66.049 40.375 1.00 32.19 593 ASP A N 1
ATOM 4821 C CA . ASP A 1 593 ? 18.597 -66.758 40.586 1.00 32.19 593 ASP A CA 1
ATOM 4822 C C . ASP A 1 593 ? 17.405 -65.757 40.638 1.00 32.19 593 ASP A C 1
ATOM 4824 O O . ASP A 1 593 ? 17.647 -64.560 40.833 1.00 32.19 593 ASP A O 1
ATOM 4828 N N . PRO A 1 594 ? 16.137 -66.163 40.383 1.00 38.88 594 PRO A N 1
ATOM 4829 C CA . PRO A 1 594 ? 15.088 -65.229 39.943 1.00 38.88 594 PRO A CA 1
ATOM 4830 C C . PRO A 1 594 ? 13.800 -65.221 40.796 1.00 38.88 594 PRO A C 1
ATOM 4832 O O . PRO A 1 594 ? 13.529 -66.136 41.569 1.00 38.88 594 PRO A O 1
ATOM 4835 N N . SER A 1 595 ? 12.882 -64.277 40.534 1.00 28.50 595 SER A N 1
ATOM 4836 C CA . SER A 1 595 ? 11.435 -64.590 40.555 1.00 28.50 595 SER A CA 1
ATOM 4837 C C . SER A 1 595 ? 10.512 -63.550 39.893 1.00 28.50 595 SER A C 1
ATOM 4839 O O . SER A 1 595 ? 10.585 -62.349 40.113 1.00 28.50 595 SER A O 1
ATOM 4841 N N . LYS A 1 596 ? 9.598 -64.111 39.090 1.00 32.50 596 LYS A N 1
ATOM 4842 C CA . LYS A 1 596 ? 8.263 -63.667 38.627 1.00 32.50 596 LYS A CA 1
ATOM 4843 C C . LYS A 1 596 ? 7.610 -62.549 39.479 1.00 32.50 596 LYS A C 1
ATOM 4845 O O . LYS A 1 596 ? 7.637 -62.624 40.700 1.00 32.50 596 LYS A O 1
ATOM 4850 N N . LYS A 1 597 ? 6.856 -61.608 38.889 1.00 31.81 597 LYS A N 1
ATOM 4851 C CA . LYS A 1 597 ? 5.597 -61.873 38.145 1.00 31.81 597 LYS A CA 1
ATOM 4852 C C . LYS A 1 597 ? 5.169 -60.752 37.156 1.00 31.81 597 LYS A C 1
ATOM 4854 O O . LYS A 1 597 ? 5.403 -59.581 37.417 1.00 31.81 597 LYS A O 1
ATOM 4859 N N . LYS A 1 598 ? 4.454 -61.142 36.081 1.00 35.06 598 LYS A N 1
ATOM 4860 C CA . LYS A 1 598 ? 3.443 -60.330 35.341 1.00 35.06 598 LYS A CA 1
ATOM 4861 C C . LYS A 1 598 ? 2.133 -60.257 36.174 1.00 35.06 598 LYS A C 1
ATOM 4863 O O . LYS A 1 598 ? 2.017 -61.030 37.121 1.00 35.06 598 LYS A O 1
ATOM 4868 N N . ALA A 1 599 ? 1.088 -59.474 35.908 1.00 38.84 599 ALA A N 1
ATOM 4869 C CA . ALA A 1 599 ? 0.592 -58.739 34.732 1.00 38.84 599 ALA A CA 1
ATOM 4870 C C . ALA A 1 599 ? -0.221 -57.507 35.259 1.00 38.84 599 ALA A C 1
ATOM 4872 O O . ALA A 1 599 ? -0.170 -57.267 36.465 1.00 38.84 599 ALA A O 1
ATOM 4873 N N . GLU A 1 600 ? -0.954 -56.688 34.496 1.00 39.47 600 GLU A N 1
ATOM 4874 C CA . GLU A 1 600 ? -1.401 -56.714 33.084 1.00 39.47 600 GLU A CA 1
ATOM 4875 C C . GLU A 1 600 ? -1.060 -55.399 32.366 1.00 39.47 600 GLU A C 1
ATOM 4877 O O . GLU A 1 600 ? -1.136 -54.336 33.022 1.00 39.47 600 GLU A O 1
#

Sequence (600 aa):
MWVALWDSVRMLSLHSPVKQDTHTHTHTHTHRVRSVNWFFTPFNASAHGNLYNELPLVSSPPSVTMGIKAALPKYELYFYNTVLCLAMFWAASWVFEASSSNVNRKTFQSNVKPGWYYFGRKMDTGDHEWMMWFSTFKEHILFALSGHVLFAKICSMLAPQYRSLVYLVYGLLAVWTSMGWTYVTLILSHCILLYSISLVKIRWLCFVTGLSTLATFKCEPFVSWQAGFVEGDFELRHVLFYGGCGFTIMRCMSFALENCERKDGNYNILELLKYNFYLPFFYFGPIMTFDKFYVQANKSDLSRKEREMWNINLQAAMYVGIILMVDVLFHFMYILTIPNDMKLLKRVSDWALVGLAYFNLVYDWVKAAVMFGVINTVSKLDHLDPPKPPKCITLLYVFAETHFDRGINDWLCKYVYDYLGKKHDDVVKELVATLCTFGVTAVWLGPCQVVFFWAFFNCLGLNLEMWMAKFFSLEPFSSFEVEMPEAMSRRVRAVFNTFNFWCIVLANVLALNSLDFAKLVAKRLFLKGFPITTFITMFVTYCLVQVIKEQERKQALIHDPDPLPPTPAPNGDTTAVISPTAPTSATAQPVVDPSKKKAE

Mean predicted aligned error: 11.76 Å

pLDDT: mean 78.8, std 23.71, range [19.67, 97.75]

Solvent-accessible surface area (backbone atoms only — not comparable to full-atom values): 34197 Å² total; per-residue (Å²): 81,77,83,34,35,45,55,42,54,50,58,68,73,63,78,69,90,80,88,82,88,88,86,86,88,87,89,86,87,88,84,87,82,86,90,82,91,84,80,84,78,83,85,75,88,80,79,82,74,94,84,78,78,91,74,81,78,74,85,68,58,72,83,58,63,72,55,46,73,52,66,77,60,67,69,59,54,51,48,26,50,49,52,34,52,53,50,51,54,51,18,47,51,40,34,28,51,57,27,66,79,45,76,81,42,76,89,39,62,90,30,46,42,86,44,58,74,96,73,73,36,45,20,49,54,56,52,66,62,60,42,34,55,75,61,77,42,28,67,61,54,50,48,55,54,51,49,48,53,50,51,52,52,54,44,43,75,75,44,54,92,46,41,44,57,51,38,23,54,53,19,48,51,53,47,35,74,69,46,33,65,60,42,49,51,56,52,48,51,52,47,52,50,38,50,58,47,19,75,71,41,46,55,67,60,35,48,55,51,36,54,50,58,39,36,38,68,34,36,82,71,42,33,67,59,59,52,63,58,48,72,68,94,57,79,63,36,66,60,46,46,55,30,26,55,49,48,35,42,55,44,38,38,39,42,18,47,54,35,30,70,42,79,87,63,72,76,58,70,66,57,55,46,30,64,50,26,28,51,61,48,23,46,72,29,65,47,64,51,43,71,64,46,55,55,45,54,69,51,81,82,80,85,73,61,96,59,47,67,55,51,50,53,52,52,52,53,48,46,53,52,50,53,53,52,50,55,56,43,22,48,52,37,34,56,65,50,51,71,74,36,67,77,52,64,77,68,56,54,70,54,24,52,55,27,39,57,50,51,44,41,51,47,39,31,49,54,51,42,43,53,36,43,55,32,42,50,53,37,47,74,69,65,37,87,62,60,63,77,50,51,51,59,89,70,42,42,48,55,91,62,69,51,40,50,40,16,60,38,54,48,39,39,68,68,43,25,51,63,54,26,69,77,63,86,43,72,66,41,36,51,50,14,46,52,51,38,40,49,53,51,29,43,72,73,33,75,43,75,51,44,52,52,31,38,49,50,51,49,49,44,30,50,52,52,54,52,50,53,59,53,45,68,33,84,70,46,37,59,57,54,73,74,38,57,52,55,53,48,49,51,57,54,33,55,57,30,34,53,44,24,52,52,49,49,40,36,50,37,24,33,53,70,30,62,68,50,27,50,49,51,50,46,36,46,69,62,67,29,53,65,65,51,29,54,54,53,47,50,43,41,32,24,44,48,53,52,47,50,52,51,51,28,54,51,47,47,73,78,55,60,76,83,75,77,80,75,78,76,79,84,74,79,93,75,91,81,85,86,80,89,86,82,90,87,82,87,85,87,88,88,87,88,87,82,89,82,87,84,134

Organism: Gouania willdenowi (NCBI:txid441366)

Radius of gyration: 29.8 Å; Cα contacts (8 Å, |Δi|>4): 612; chains: 1; bounding box: 84×106×70 Å

Nearest PDB structures (foldseek):
  7q1u-assembly1_A  TM=9.370E-01  e=5.470E-23  Homo sapiens
  7mhz-assembly1_A  TM=9.432E-01  e=5.422E-22  Homo sapiens
  7urf-assembly1_A  TM=9.463E-01  e=1.275E-21  Homo sapiens
  7q6z-assembly1_A  TM=9.306E-01  e=7.399E-22  Homo sapiens
  6bug-assembly1_C  TM=7.161E-01  e=2.225E-05  Streptococcus thermophilus

InterPro domains:
  IPR004299 Membrane bound O-acyl transferase, MBOAT [PF03062] (192-480)
  IPR051085 Membrane-bound O-acyltransferase [PTHR13285] (69-554)

Foldseek 3Di:
DLLQLQVVVVVVVPPPDDDDDDDDDDDDDDDDDDDDDDDDDDDDPPPDDDDPDDDDPPDDDPVVVLQQLDDDDPVLLVVLVVLLVVLLVLLLVLLLCLCVVCVPPPLCVVQFAQDDPVVRFTFGNLNVVLCCCPPVVVVVVCCLLVVLLVQLVVCCVVPVQCSLVSLLVSLLVSCCVQQNDLLSVVLVVLLVVLQVQLLVLDLVSSVVSLLVQLLLCFDPPSVVVSLVSRDDDRPCNNLQSSQQSLLSSLLSSLQSNVQSVDPPHGDDSVLSSSQSSNNLSRRQAFADGSVLCVCQSNDSDPDDDPCLVVVLVVLVVVLVVLSVVSRVCRSRGNLSSQLQPPVSLVPRDLSNLVSSLQVLQQVVLNVQQSSNSVSCSSVVSSRGRGFDRADRLLLDLALVNPRRRRRLVVSLCVSQQCVQCVPVPDLVSNLVSLVRSLVSVCSSSRPDPLSVLLSVLSSVRNSVRVVVVVVCCDPPNVVVVVPDRSNVVNLVVLLSSLVSSLSSSLSVSCSNRHPVSSVSSCCCQPPVVPPPNVVSSSSSSSSSNVNSSVVSSVVCCVVPPDDDDDDPDPPDDDDDDDDDDDDDDDDDDDDDDDDDDDDD